Protein AF-0000000085012376 (afdb_homodimer)

Foldseek 3Di:
DPPPLQAWDDDDVQWTWRDDQFIWIWGHLPPQETEIEFQFLACVSNVSVVSNSVVVSHHYQEYEYQAQFNGRCLNVVVVCVVVVVHAYEYAPVRLVCLQVVQVQLCVLVVHRDDPLSCDSRRGGDHDNYDHDHDAAWDADSNDTWGWDWQAWLHNTGTWIDDQQETELEALFEDPVVCLVCLLRFTQALVSSLVSLVVQLPDPSHQWYHYRGDDIDRCSNVRSVSVNVSSVVLLVLLLVLQAVHKDALLSSLVSSCVVSVHDDDGPNVSSRSSSSSVNSLVVCVVVLQWDWDADPNGIIIHGDDD/DPPPLQAWDDDDVQWTWGDDQFIWIWGHLPPQETEIEFQFLACVSNVSVVSNSVVVSHHYQEYEYQAQFNGRCLNVVVVCVVVVPHAYEYAPVRLVCLQVVQVQLCVLVVHRDDPLSCDSRRGGDHDNYDHDHDAAWDADSNDTWGWDWQAWLHNTGTWIDDQQETELEALFEDPVVCLVCLLRFTQALVSSLVSLVVQLPDPSHQWYHYRGDDIDRCSNVRSVSVNVSSVVLLVLLLVLQAVHKDALLSSLVSSCVVSVHDDDGPNVSSRSSSSSVNSLVVCVVVLQWDWDADPNGIIIHGDDD

Nearest PDB structures (foldseek):
  5u8o-assembly1_B  TM=7.761E-01  e=1.508E-14  Burkholderia multivorans ATCC 17616
  5i0p-assembly3_C  TM=7.497E-01  e=5.145E-15  Burkholderia ambifaria MC40-6
  5i0p-assembly4_D  TM=7.622E-01  e=2.708E-13  Burkholderia ambifaria MC40-6
  7xhx-assembly4_D  TM=7.446E-01  e=1.537E-10  Escherichia coli
  4f6h-assembly1_A  TM=7.182E-01  e=2.865E-10  Pseudomonas aeruginosa

Solvent-accessible surface area (backbone atoms only — not comparable to full-atom values): 29412 Å² total; per-residue (Å²): 126,81,77,74,69,63,59,65,42,76,78,48,96,56,32,29,31,40,86,53,82,38,42,26,36,39,34,48,43,81,78,48,30,19,28,35,34,23,36,14,43,27,57,69,46,28,51,44,51,50,52,29,30,52,76,69,60,38,41,82,42,22,36,38,26,41,35,55,53,13,46,28,37,16,6,44,43,56,50,34,73,78,37,73,82,53,48,32,33,17,34,48,69,23,10,41,33,31,52,37,23,65,51,51,28,21,18,44,60,26,12,48,54,40,74,81,40,61,38,58,75,41,36,26,62,50,40,82,37,37,61,45,84,74,67,40,79,46,77,48,47,73,29,77,36,32,37,39,82,28,29,7,39,38,85,43,26,39,21,41,36,53,85,38,35,31,40,36,30,74,47,37,52,21,71,69,52,47,68,74,32,65,70,60,68,24,22,25,43,59,43,28,50,50,25,28,53,55,59,48,68,58,77,71,64,54,35,34,33,28,26,30,52,66,73,38,67,49,54,57,60,46,32,50,53,41,48,50,46,55,49,50,43,42,50,39,48,50,50,32,27,66,75,40,65,33,36,66,64,54,35,38,28,45,29,25,62,77,70,71,55,82,54,79,44,62,55,55,42,36,49,45,42,10,27,50,37,5,36,49,30,41,32,41,74,73,54,67,28,40,75,47,56,56,85,49,34,60,32,32,26,50,55,80,129,129,81,77,75,68,63,57,66,42,76,78,50,97,56,32,29,31,38,87,55,82,39,41,26,36,40,34,49,42,81,78,48,31,18,28,33,35,24,38,15,44,28,56,69,48,28,50,44,52,51,51,30,30,51,75,68,61,38,41,81,41,22,36,37,26,40,35,54,53,13,47,28,38,17,6,43,43,56,52,34,72,76,37,74,80,54,47,33,33,17,35,48,69,22,10,41,34,30,51,38,24,65,53,50,28,20,18,44,57,26,11,49,54,40,74,80,42,62,37,58,75,40,35,28,61,51,39,81,36,38,62,45,85,76,68,39,80,44,76,48,45,76,28,77,36,32,36,38,84,28,27,7,39,40,85,44,27,40,24,39,36,54,82,40,34,29,38,37,30,74,49,37,54,20,71,68,52,45,68,74,32,66,71,60,68,25,22,25,42,59,42,28,49,51,26,27,52,55,58,48,68,58,77,69,63,54,36,34,32,27,26,30,51,67,70,37,68,48,53,56,61,47,33,52,54,40,48,50,46,54,48,49,43,44,48,40,50,50,50,31,27,64,75,39,66,32,36,67,66,57,37,38,29,44,29,24,62,77,68,71,54,84,53,79,44,62,55,54,43,37,49,44,43,10,26,50,37,6,36,48,31,42,32,42,74,73,55,66,28,41,75,48,53,54,85,49,33,60,34,34,26,48,56,81,129

Structure (mmCIF, N/CA/C/O backbone):
data_AF-0000000085012376-model_v1
#
loop_
_entity.id
_entity.type
_entity.pdbx_description
1 polymer 'Beta-lactamase-like protein'
#
loop_
_atom_site.group_PDB
_atom_site.id
_atom_site.type_symbol
_atom_site.label_atom_id
_atom_site.label_alt_id
_atom_site.label_comp_id
_atom_site.label_asym_id
_atom_site.label_entity_id
_atom_site.label_seq_id
_atom_site.pdbx_PDB_ins_code
_atom_site.Cartn_x
_atom_site.Cartn_y
_atom_site.Cartn_z
_atom_site.occupancy
_atom_site.B_iso_or_equiv
_atom_site.auth_seq_id
_atom_site.auth_comp_id
_atom_site.auth_asym_id
_atom_site.auth_atom_id
_atom_site.pdbx_PDB_model_num
ATOM 1 N N . MET A 1 1 ? -0.565 -20.516 -40.781 1 29.62 1 MET A N 1
ATOM 2 C CA . MET A 1 1 ? -0.274 -20.969 -39.406 1 29.62 1 MET A CA 1
ATOM 3 C C . MET A 1 1 ? -1.55 -21.047 -38.594 1 29.62 1 MET A C 1
ATOM 5 O O . MET A 1 1 ? -2.277 -20.047 -38.469 1 29.62 1 MET A O 1
ATOM 9 N N . THR A 1 2 ? -2.316 -22.078 -38.5 1 34.5 2 THR A N 1
ATOM 10 C CA . THR A 1 2 ? -3.611 -22.219 -37.844 1 34.5 2 THR A CA 1
ATOM 11 C C . THR A 1 2 ? -3.594 -21.562 -36.469 1 34.5 2 THR A C 1
ATOM 13 O O . THR A 1 2 ? -2.639 -21.719 -35.719 1 34.5 2 THR A O 1
ATOM 16 N N . SER A 1 3 ? -4.023 -20.359 -36.312 1 39.84 3 SER A N 1
ATOM 17 C CA . SER A 1 3 ? -4.105 -19.609 -35.062 1 39.84 3 SER A CA 1
ATOM 18 C C . SER A 1 3 ? -4.43 -20.531 -33.906 1 39.84 3 SER A C 1
ATOM 20 O O . SER A 1 3 ? -5.52 -21.109 -33.844 1 39.84 3 SER A O 1
ATOM 22 N N . GLN A 1 4 ? -3.662 -21.484 -33.531 1 42.06 4 GLN A N 1
ATOM 23 C CA . GLN A 1 4 ? -3.906 -22.438 -32.438 1 42.06 4 GLN A CA 1
ATOM 24 C C . GLN A 1 4 ? -4.625 -21.781 -31.266 1 42.06 4 GLN A C 1
ATOM 26 O O . GLN A 1 4 ? -4.059 -20.906 -30.594 1 42.06 4 GLN A O 1
ATOM 31 N N . THR A 1 5 ? -5.914 -21.469 -31.391 1 52.38 5 THR A N 1
ATOM 32 C CA . THR A 1 5 ? -6.809 -20.969 -30.344 1 52.38 5 THR A CA 1
ATOM 33 C C . THR A 1 5 ? -6.469 -21.609 -29 1 52.38 5 THR A C 1
ATOM 35 O O . THR A 1 5 ? -6.375 -22.828 -28.891 1 52.38 5 THR A O 1
ATOM 38 N N . SER A 1 6 ? -5.859 -20.922 -28.156 1 62.88 6 SER A N 1
ATOM 39 C CA . SER A 1 6 ? -5.59 -21.438 -26.812 1 62.88 6 SER A CA 1
ATOM 40 C C . SER A 1 6 ? -6.84 -22.062 -26.203 1 62.88 6 SER A C 1
ATOM 42 O O . SER A 1 6 ? -7.902 -21.438 -26.172 1 62.88 6 SER A O 1
ATOM 44 N N . ALA A 1 7 ? -7.023 -23.359 -26.141 1 85.88 7 ALA A N 1
ATOM 45 C CA . ALA A 1 7 ? -8.188 -24.125 -25.703 1 85.88 7 ALA A CA 1
ATOM 46 C C . ALA A 1 7 ? -8.148 -24.359 -24.203 1 85.88 7 ALA A C 1
ATOM 48 O O . ALA A 1 7 ? -7.074 -24.484 -23.609 1 85.88 7 ALA A O 1
ATOM 49 N N . LEU A 1 8 ? -9.375 -24.234 -23.609 1 95.69 8 LEU A N 1
ATOM 50 C CA . LEU A 1 8 ? -9.539 -24.656 -22.219 1 95.69 8 LEU A CA 1
ATOM 51 C C . LEU A 1 8 ? -9.164 -26.125 -22.047 1 95.69 8 LEU A C 1
ATOM 53 O O . LEU A 1 8 ? -9.508 -26.969 -22.875 1 95.69 8 LEU A O 1
ATOM 57 N N . VAL A 1 9 ? -8.359 -26.375 -21.094 1 96.88 9 VAL A N 1
ATOM 58 C CA . VAL A 1 9 ? -7.98 -27.734 -20.734 1 96.88 9 VAL A CA 1
ATOM 59 C C . VAL A 1 9 ? -8.836 -28.219 -19.578 1 96.88 9 VAL A C 1
ATOM 61 O O . VAL A 1 9 ? -8.867 -27.609 -18.516 1 96.88 9 VAL A O 1
ATOM 64 N N . PRO A 1 10 ? -9.531 -29.297 -19.766 1 95.94 10 PRO A N 1
ATOM 65 C CA . PRO A 1 10 ? -10.375 -29.797 -18.672 1 95.94 10 PRO A CA 1
ATOM 66 C C . PRO A 1 10 ? -9.562 -30.391 -17.531 1 95.94 10 PRO A C 1
ATOM 68 O O . PRO A 1 10 ? -8.547 -31.047 -17.766 1 95.94 10 PRO A O 1
ATOM 71 N N . LEU A 1 11 ? -9.93 -30.141 -16.297 1 96.19 11 LEU A N 1
ATOM 72 C CA . LEU A 1 11 ? -9.391 -30.797 -15.102 1 96.19 11 LEU A CA 1
ATOM 73 C C . LEU A 1 11 ? -10.336 -31.859 -14.586 1 96.19 11 LEU A C 1
ATOM 75 O O . LEU A 1 11 ? -9.961 -33.031 -14.484 1 96.19 11 LEU A O 1
ATOM 79 N N . VAL A 1 12 ? -11.555 -31.453 -14.297 1 95.31 12 VAL A N 1
ATOM 80 C CA . VAL A 1 12 ? -12.703 -32.312 -13.992 1 95.31 12 VAL A CA 1
ATOM 81 C C . VAL A 1 12 ? -13.945 -31.75 -14.695 1 95.31 12 VAL A C 1
ATOM 83 O O . VAL A 1 12 ? -13.922 -30.656 -15.242 1 95.31 12 VAL A O 1
ATOM 86 N N . PRO A 1 13 ? -14.945 -32.625 -14.766 1 95.12 13 PRO A N 1
ATOM 87 C CA . PRO A 1 13 ? -16.156 -32.094 -15.422 1 95.12 13 PRO A CA 1
ATOM 88 C C . PRO A 1 13 ? -16.609 -30.766 -14.836 1 95.12 13 PRO A C 1
ATOM 90 O O . PRO A 1 13 ? -16.797 -30.656 -13.625 1 95.12 13 PRO A O 1
ATOM 93 N N . GLY A 1 14 ? -16.656 -29.688 -15.672 1 96.75 14 GLY A N 1
ATOM 94 C CA . GLY A 1 14 ? -17.172 -28.406 -15.25 1 96.75 14 GLY A CA 1
ATOM 95 C C . GLY A 1 14 ? -16.078 -27.453 -14.789 1 96.75 14 GLY A C 1
ATOM 96 O O . GLY A 1 14 ? -16.344 -26.281 -14.508 1 96.75 14 GLY A O 1
ATOM 97 N N . VAL A 1 15 ? -14.844 -28 -14.688 1 98 15 VAL A N 1
A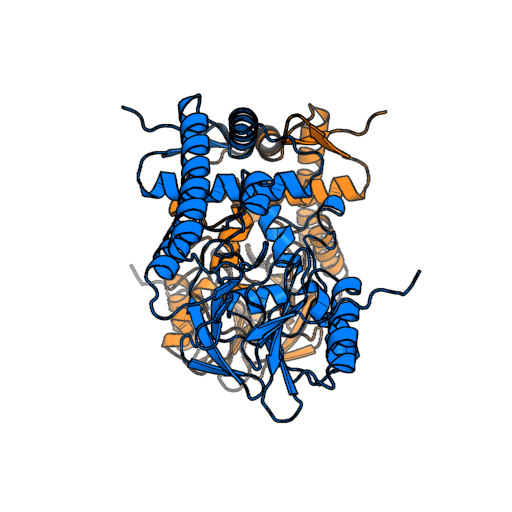TOM 98 C CA . VAL A 1 15 ? -13.719 -27.172 -14.273 1 98 15 VAL A CA 1
ATOM 99 C C . VAL A 1 15 ? -12.594 -27.281 -15.305 1 98 15 VAL A C 1
ATOM 101 O O . VAL A 1 15 ? -12.125 -28.375 -15.609 1 98 15 VAL A O 1
ATOM 104 N N . HIS A 1 16 ? -12.219 -26.125 -15.844 1 97.5 16 HIS A N 1
ATOM 105 C CA . HIS A 1 16 ? -11.188 -26.016 -16.875 1 97.5 16 HIS A CA 1
ATOM 106 C C . HIS A 1 16 ? -10.156 -24.953 -16.5 1 97.5 16 HIS A C 1
ATOM 108 O O . HIS A 1 16 ? -10.367 -24.172 -15.578 1 97.5 16 HIS A O 1
ATOM 114 N N . PHE A 1 17 ? -9.039 -24.984 -17.172 1 97.75 17 PHE A N 1
ATOM 115 C CA . PHE A 1 17 ? -8.125 -23.859 -17.031 1 97.75 17 PHE A CA 1
ATOM 116 C C . PHE A 1 17 ? -7.5 -23.516 -18.375 1 97.75 17 PHE A C 1
ATOM 118 O O . PHE A 1 17 ? -7.5 -24.328 -19.297 1 97.75 17 PHE A O 1
ATOM 125 N N . LEU A 1 18 ? -7.152 -22.266 -18.562 1 97.44 18 LEU A N 1
ATOM 126 C CA . LEU A 1 18 ? -6.379 -21.781 -19.703 1 97.44 18 LEU A CA 1
ATOM 127 C C . LEU A 1 18 ? -4.891 -21.734 -19.359 1 97.44 18 LEU A C 1
ATOM 129 O O . LEU A 1 18 ? -4.453 -20.891 -18.578 1 97.44 18 LEU A O 1
ATOM 133 N N . PRO A 1 19 ? -4.09 -22.641 -19.969 1 94.62 19 PRO A N 1
ATOM 134 C CA . PRO A 1 19 ? -2.654 -22.641 -19.672 1 94.62 19 PRO A CA 1
ATOM 135 C C . PRO A 1 19 ? -1.958 -21.359 -20.141 1 94.62 19 PRO A C 1
ATOM 137 O O . PRO A 1 19 ? -2.135 -20.938 -21.297 1 94.62 19 PRO A O 1
ATOM 140 N N . ALA A 1 20 ? -1.26 -20.734 -19.281 1 93.88 20 ALA A N 1
ATOM 141 C CA . ALA A 1 20 ? -0.462 -19.547 -19.531 1 93.88 20 ALA A CA 1
ATOM 142 C C . ALA A 1 20 ? 0.598 -19.344 -18.453 1 93.88 20 ALA A C 1
ATOM 144 O O . ALA A 1 20 ? 0.886 -20.266 -17.688 1 93.88 20 ALA A O 1
ATOM 145 N N . ALA A 1 21 ? 1.354 -18.234 -18.516 1 90.94 21 ALA A N 1
ATOM 146 C CA . ALA A 1 21 ? 2.307 -17.922 -17.453 1 90.94 21 ALA A CA 1
ATOM 147 C C . ALA A 1 21 ? 1.624 -17.922 -16.078 1 90.94 21 ALA A C 1
ATOM 149 O O . ALA A 1 21 ? 2.189 -18.406 -15.102 1 90.94 21 ALA A O 1
ATOM 150 N N . VAL A 1 22 ? 0.492 -17.375 -16.016 1 93.38 22 VAL A N 1
ATOM 151 C CA . VAL A 1 22 ? -0.464 -17.531 -14.93 1 93.38 22 VAL A CA 1
ATOM 152 C C . VAL A 1 22 ? -1.77 -18.109 -15.461 1 93.38 22 VAL A C 1
ATOM 154 O O . VAL A 1 22 ? -2.299 -17.656 -16.469 1 93.38 22 VAL A O 1
ATOM 157 N N . HIS A 1 23 ? -2.229 -19.094 -14.836 1 95.06 23 HIS A N 1
ATOM 158 C CA . HIS A 1 23 ? -3.439 -19.766 -15.289 1 95.06 23 HIS A CA 1
ATOM 159 C C . HIS A 1 23 ? -4.688 -18.984 -14.898 1 95.06 23 HIS A C 1
ATOM 161 O O . HIS A 1 23 ? -4.699 -18.297 -13.883 1 95.06 23 HIS A O 1
ATOM 167 N N . SER A 1 24 ? -5.648 -19.078 -15.773 1 98.06 24 SER A N 1
ATOM 168 C CA . SER A 1 24 ? -7.02 -18.734 -15.43 1 98.06 24 SER A CA 1
ATOM 169 C C . SER A 1 24 ? -7.895 -19.984 -15.312 1 98.06 24 SER A C 1
ATOM 171 O O . SER A 1 24 ? -7.805 -20.875 -16.141 1 98.06 24 SER A O 1
ATOM 173 N N . VAL A 1 25 ? -8.68 -20.031 -14.289 1 98.62 25 VAL A N 1
ATOM 174 C CA . VAL A 1 25 ? -9.57 -21.172 -14.094 1 98.62 25 VAL A CA 1
ATOM 175 C C . VAL A 1 25 ? -10.992 -20.797 -14.492 1 98.62 25 VAL A C 1
ATOM 177 O O . VAL A 1 25 ? -11.445 -19.672 -14.211 1 98.62 25 VAL A O 1
ATOM 180 N N . VAL A 1 26 ? -11.672 -21.703 -15.188 1 98.62 26 VAL A N 1
ATOM 181 C CA . VAL A 1 26 ? -13.039 -21.531 -15.648 1 98.62 26 VAL A CA 1
ATOM 182 C C . VAL A 1 26 ? -13.938 -22.594 -15.016 1 98.62 26 VAL A C 1
ATOM 184 O O . VAL A 1 26 ? -13.727 -23.797 -15.219 1 98.62 26 VAL A O 1
ATOM 187 N N . VAL A 1 27 ? -14.922 -22.141 -14.258 1 98.75 27 VAL A N 1
ATOM 188 C CA . VAL A 1 27 ? -15.82 -23.062 -13.57 1 98.75 27 VAL A CA 1
ATOM 189 C C . VAL A 1 27 ? -17.25 -22.891 -14.102 1 98.75 27 VAL A C 1
ATOM 191 O O . VAL A 1 27 ? -17.875 -21.859 -13.891 1 98.75 27 VAL A O 1
ATOM 194 N N . GLU A 1 28 ? -17.75 -23.906 -14.75 1 98.31 28 GLU A N 1
ATOM 195 C CA . GLU A 1 28 ? -19.078 -23.859 -15.344 1 98.31 28 GLU A CA 1
ATOM 196 C C . GLU A 1 28 ? -20.156 -23.844 -14.266 1 98.31 28 GLU A C 1
ATOM 198 O O . GLU A 1 28 ? -20.047 -24.531 -13.258 1 98.31 28 GLU A O 1
ATOM 203 N N . ASP A 1 29 ? -21.156 -23.047 -14.5 1 97.75 29 ASP A N 1
ATOM 204 C CA . ASP A 1 29 ? -22.281 -23.016 -13.562 1 97.75 29 ASP A CA 1
ATOM 205 C C . ASP A 1 29 ? -23.344 -24.047 -13.938 1 97.75 29 ASP A C 1
ATOM 207 O O . ASP A 1 29 ? -24.344 -24.219 -13.234 1 97.75 29 ASP A O 1
ATOM 211 N N . GLY A 1 30 ? -23.203 -24.688 -15.031 1 96.56 30 GLY A N 1
ATOM 212 C CA . GLY A 1 30 ? -24.125 -25.703 -15.492 1 96.56 30 GLY A CA 1
ATOM 213 C C . GLY A 1 30 ? -25.266 -25.141 -16.328 1 96.56 30 GLY A C 1
ATOM 214 O O . GLY A 1 30 ? -26.141 -25.891 -16.781 1 96.56 30 GLY A O 1
ATOM 215 N N . ARG A 1 31 ? -25.328 -23.875 -16.609 1 96.81 31 ARG A N 1
ATOM 216 C CA . ARG A 1 31 ? -26.422 -23.234 -17.344 1 96.81 31 ARG A CA 1
ATOM 217 C C . ARG A 1 31 ? -25.891 -22.328 -18.438 1 96.81 31 ARG A C 1
ATOM 219 O O . ARG A 1 31 ? -26.531 -21.359 -18.828 1 96.81 31 ARG A O 1
ATOM 226 N N . GLY A 1 32 ? -24.641 -22.641 -18.766 1 97.69 32 GLY A N 1
ATOM 227 C CA . GLY A 1 32 ? -24.062 -21.85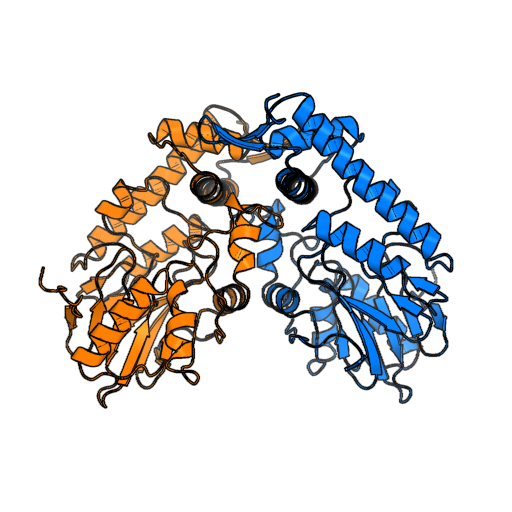9 -19.844 1 97.69 32 GLY A CA 1
ATOM 228 C C . GLY A 1 32 ? -23.203 -20.703 -19.359 1 97.69 32 GLY A C 1
ATOM 229 O O . GLY A 1 32 ? -22.594 -19.984 -20.156 1 97.69 32 GLY A O 1
ATOM 230 N N . GLY A 1 33 ? -23.125 -20.547 -18.094 1 98.12 33 GLY A N 1
ATOM 231 C CA . GLY A 1 33 ? -22.281 -19.531 -17.484 1 98.12 33 GLY A CA 1
ATOM 232 C C . GLY A 1 33 ? -21.016 -20.109 -16.875 1 98.12 33 GLY A C 1
ATOM 233 O O . GLY A 1 33 ? -20.875 -21.328 -16.734 1 98.12 33 GLY A O 1
ATOM 234 N N . ALA A 1 34 ? -20.047 -19.172 -16.531 1 98.44 34 ALA A N 1
ATO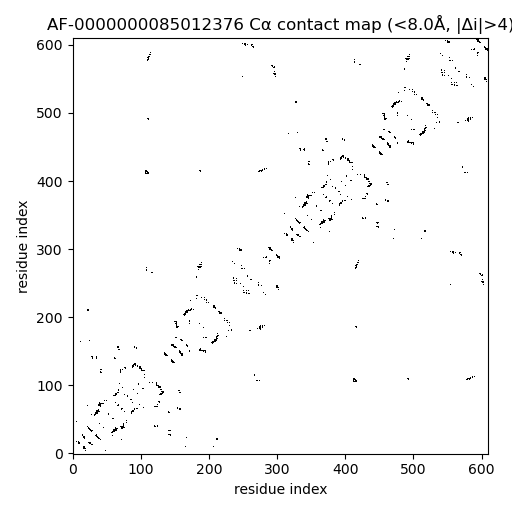M 235 C CA . ALA A 1 34 ? -18.797 -19.625 -15.93 1 98.44 34 ALA A CA 1
ATOM 236 C C . ALA A 1 34 ? -18.203 -18.562 -15.016 1 98.44 34 ALA A C 1
ATOM 238 O O . ALA A 1 34 ? -18.188 -17.375 -15.367 1 98.44 34 ALA A O 1
ATOM 239 N N . LEU A 1 35 ? -17.812 -18.984 -13.805 1 98.75 35 LEU A N 1
ATOM 240 C CA . LEU A 1 35 ? -16.938 -18.188 -12.953 1 98.75 35 LEU A CA 1
ATOM 241 C C . LEU A 1 35 ? -15.5 -18.219 -13.469 1 98.75 35 LEU A C 1
ATOM 243 O O . LEU A 1 35 ? -14.969 -19.281 -13.781 1 98.75 35 LEU A O 1
ATOM 247 N N . LEU A 1 36 ? -14.938 -17.016 -13.633 1 98.81 36 LEU A N 1
ATOM 248 C CA . LEU A 1 36 ? -13.531 -16.906 -14 1 98.81 36 LEU A CA 1
ATOM 249 C C . LEU A 1 36 ? -12.672 -16.625 -12.766 1 98.81 36 LEU A C 1
ATOM 251 O O . LEU A 1 36 ? -12.969 -15.727 -11.992 1 98.81 36 LEU A O 1
ATOM 255 N N . ILE A 1 37 ? -11.641 -17.406 -12.555 1 98.81 37 ILE A N 1
ATOM 256 C CA . ILE A 1 37 ? -10.711 -17.188 -11.453 1 98.81 37 ILE A CA 1
ATOM 257 C C . ILE A 1 37 ? -9.359 -16.734 -12 1 98.81 37 ILE A C 1
ATOM 259 O O . ILE A 1 37 ? -8.68 -17.5 -12.703 1 98.81 37 ILE A O 1
ATOM 263 N N . ASP A 1 38 ? -8.977 -15.508 -11.703 1 98.75 38 ASP A N 1
ATOM 264 C CA . ASP A 1 38 ? -7.785 -14.828 -12.203 1 98.75 38 ASP A CA 1
ATOM 265 C C . ASP A 1 38 ? -7.852 -14.656 -13.719 1 98.75 38 ASP A C 1
ATOM 267 O O . ASP A 1 38 ? -8.273 -15.562 -14.438 1 98.75 38 ASP A O 1
ATOM 271 N N . THR A 1 39 ? -7.469 -13.508 -14.211 1 98.56 39 THR A N 1
ATOM 272 C CA . THR A 1 39 ? -7.766 -13.141 -15.586 1 98.56 39 THR A CA 1
ATOM 273 C C . THR A 1 39 ? -6.48 -12.859 -16.359 1 98.56 39 THR A C 1
ATOM 275 O O . THR A 1 39 ? -6.527 -12.336 -17.484 1 98.56 39 THR A O 1
ATOM 278 N N . GLY A 1 40 ? -5.301 -13.078 -15.695 1 97.62 40 GLY A N 1
ATOM 279 C CA . GLY A 1 40 ? -4.031 -12.969 -16.391 1 97.62 40 GLY A CA 1
ATOM 280 C C . GLY A 1 40 ? -3.439 -11.578 -16.344 1 97.62 40 GLY A C 1
ATOM 281 O O . GLY A 1 40 ? -3.959 -10.695 -15.656 1 97.62 40 GLY A O 1
ATOM 282 N N . LEU A 1 41 ? -2.451 -11.375 -17.156 1 97.56 41 LEU A N 1
ATOM 283 C CA . LEU A 1 41 ? -1.555 -10.227 -17.016 1 97.56 41 LEU A CA 1
ATOM 284 C C . LEU A 1 41 ? -2.109 -9.016 -17.75 1 97.56 41 LEU A C 1
ATOM 286 O O . LEU A 1 41 ? -1.887 -7.875 -17.328 1 97.56 41 LEU A O 1
ATOM 290 N N . ASP A 1 42 ? -2.809 -9.297 -18.875 1 97.38 42 ASP A N 1
ATOM 291 C CA . ASP A 1 42 ? -3.094 -8.156 -19.734 1 97.38 42 ASP A CA 1
ATOM 292 C C . ASP A 1 42 ? -4.234 -8.469 -20.703 1 97.38 42 ASP A C 1
ATOM 294 O O . ASP A 1 42 ? -4.898 -9.5 -20.578 1 97.38 42 ASP A O 1
ATOM 298 N N . ASP A 1 43 ? -4.359 -7.594 -21.688 1 97.62 43 ASP A N 1
ATOM 299 C CA . ASP A 1 43 ? -5.426 -7.723 -22.672 1 97.62 43 ASP A CA 1
ATOM 300 C C . ASP A 1 43 ? -5.238 -8.977 -23.531 1 97.62 43 ASP A C 1
ATOM 302 O O . ASP A 1 43 ? -6.215 -9.633 -23.891 1 97.62 43 ASP A O 1
ATOM 306 N N . SER A 1 44 ? -4.008 -9.258 -23.828 1 96.94 44 SER A N 1
ATOM 307 C CA . SER A 1 44 ? -3.729 -10.422 -24.672 1 96.94 44 SER A CA 1
ATOM 308 C C . SER A 1 44 ? -4.227 -11.703 -24.016 1 96.94 44 SER A C 1
ATOM 310 O O . SER A 1 44 ? -4.891 -12.516 -24.656 1 96.94 44 SER A O 1
ATOM 312 N N . HIS A 1 45 ? -3.918 -11.844 -22.766 1 96.38 45 HIS A N 1
ATOM 313 C CA . HIS A 1 45 ? -4.402 -13.016 -22.047 1 96.38 45 HIS A CA 1
ATOM 314 C C . HIS A 1 45 ? -5.926 -13.031 -21.969 1 96.38 45 HIS A C 1
ATOM 316 O O . HIS A 1 45 ? -6.555 -14.062 -22.188 1 96.38 45 HIS A O 1
ATOM 322 N N . ALA A 1 46 ? -6.492 -11.914 -21.641 1 97.5 46 ALA A N 1
ATOM 323 C CA . ALA A 1 46 ? -7.945 -11.805 -21.5 1 97.5 46 ALA A CA 1
ATOM 324 C C . ALA A 1 46 ? -8.648 -12.133 -22.812 1 97.5 46 ALA A C 1
ATOM 326 O O . ALA A 1 46 ? -9.719 -12.75 -22.812 1 97.5 46 ALA A O 1
ATOM 327 N N . ARG A 1 47 ? -8.07 -11.711 -23.906 1 97.19 47 ARG A N 1
ATOM 328 C CA . ARG A 1 47 ? -8.625 -12 -25.234 1 97.19 47 ARG A CA 1
ATOM 329 C C . ARG A 1 47 ? -8.617 -13.5 -25.516 1 97.19 47 ARG A C 1
ATOM 331 O O . ARG A 1 47 ? -9.586 -14.039 -26.047 1 97.19 47 ARG A O 1
ATOM 338 N N . LYS A 1 48 ? -7.527 -14.133 -25.203 1 97.38 48 LYS A N 1
ATOM 339 C CA . LYS A 1 48 ? -7.441 -15.586 -25.344 1 97.38 48 LYS A CA 1
ATOM 340 C C . LYS A 1 48 ? -8.484 -16.297 -24.484 1 97.38 48 LYS A C 1
ATOM 342 O O . LYS A 1 48 ? -9.117 -17.25 -24.938 1 97.38 48 LYS A O 1
ATOM 347 N N . LEU A 1 49 ? -8.609 -15.82 -23.266 1 97.69 49 LEU A N 1
ATOM 348 C CA . LEU A 1 49 ? -9.594 -16.375 -22.344 1 97.69 49 LEU A CA 1
ATOM 349 C C . LEU A 1 49 ? -11.008 -16.25 -22.906 1 97.69 49 LEU A C 1
ATOM 351 O O . LEU A 1 49 ? -11.773 -17.203 -22.906 1 97.69 49 LEU A O 1
ATOM 355 N N . LEU A 1 50 ? -11.352 -15.094 -23.453 1 97.06 50 LEU A N 1
ATOM 356 C CA . LEU A 1 50 ? -12.672 -14.836 -24 1 97.06 50 LEU A CA 1
ATOM 357 C C . LEU A 1 50 ? -12.93 -15.727 -25.219 1 97.06 50 LEU A C 1
ATOM 359 O O . LEU A 1 50 ? -14.016 -16.281 -25.375 1 97.06 50 LEU A O 1
ATOM 363 N N . ARG A 1 51 ? -11.953 -15.812 -26.062 1 97 51 ARG A N 1
ATOM 364 C CA . ARG A 1 51 ? -12.086 -16.672 -27.234 1 97 51 ARG A CA 1
ATOM 365 C C . ARG A 1 51 ? -12.336 -18.109 -26.828 1 97 51 ARG A C 1
ATOM 367 O O . ARG A 1 51 ? -13.156 -18.812 -27.438 1 97 51 ARG A O 1
ATOM 374 N N . ALA A 1 52 ? -11.586 -18.562 -25.859 1 97.31 52 ALA A N 1
ATOM 375 C CA . ALA A 1 52 ? -11.75 -19.922 -25.359 1 97.31 52 ALA A CA 1
ATOM 376 C C . ALA A 1 52 ? -13.148 -20.141 -24.797 1 97.31 52 ALA A C 1
ATOM 378 O O . ALA A 1 52 ? -13.75 -21.203 -25 1 97.31 52 ALA A O 1
ATOM 379 N N . LEU A 1 53 ? -13.664 -19.172 -24.078 1 97.56 53 LEU A N 1
ATOM 380 C CA . LEU A 1 53 ? -15.016 -19.234 -23.531 1 97.56 53 LEU A CA 1
ATOM 381 C C . LEU A 1 53 ? -16.047 -19.328 -24.656 1 97.56 53 LEU A C 1
ATOM 383 O O . LEU A 1 53 ? -16.969 -20.141 -24.594 1 97.56 53 LEU A O 1
ATOM 387 N N . GLU A 1 54 ? -15.859 -18.5 -25.656 1 96.38 54 GLU A N 1
ATOM 388 C CA . GLU A 1 54 ? -16.781 -18.484 -26.797 1 96.38 54 GLU A CA 1
ATOM 389 C C . GLU A 1 54 ? -16.797 -19.844 -27.484 1 96.38 54 GLU A C 1
ATOM 391 O O . GLU A 1 54 ? -17.859 -20.359 -27.828 1 96.38 54 GLU A O 1
ATOM 396 N N . ALA A 1 55 ? -15.648 -20.359 -27.688 1 96.38 55 ALA A N 1
ATOM 397 C CA . ALA A 1 55 ? -15.547 -21.672 -28.328 1 96.38 55 ALA A CA 1
ATOM 398 C C . ALA A 1 55 ? -16.266 -22.734 -27.5 1 96.38 55 ALA A C 1
ATOM 400 O O . ALA A 1 55 ? -16.828 -23.688 -28.062 1 96.38 55 ALA A O 1
ATOM 401 N N . ALA A 1 56 ? -16.25 -22.594 -26.203 1 96.19 56 ALA A N 1
ATOM 402 C CA . ALA A 1 56 ? -16.891 -23.547 -25.297 1 96.19 56 ALA A CA 1
ATOM 403 C C . ALA A 1 56 ? -18.359 -23.172 -25.062 1 96.19 56 ALA A C 1
ATOM 405 O O . ALA A 1 56 ? -19.047 -23.859 -24.297 1 96.19 56 ALA A O 1
ATOM 406 N N . LYS A 1 57 ? -18.812 -22.094 -25.672 1 97 57 LYS A N 1
ATOM 407 C CA . LYS A 1 57 ? -20.188 -21.594 -25.547 1 97 57 LYS A CA 1
ATOM 408 C C . LYS A 1 57 ? -20.5 -21.234 -24.094 1 97 57 LYS A C 1
ATOM 410 O O . LYS A 1 57 ? -21.547 -21.609 -23.578 1 97 57 LYS A O 1
ATOM 415 N N . LEU A 1 58 ? -19.547 -20.625 -23.453 1 97.81 58 LEU A N 1
ATOM 416 C CA . LEU A 1 58 ? -19.703 -20.156 -22.078 1 97.81 58 LEU A CA 1
ATOM 417 C C . LEU A 1 58 ? -19.719 -18.641 -22.016 1 97.81 58 LEU A C 1
ATOM 419 O O . LEU A 1 58 ? -19 -17.969 -22.781 1 97.81 58 LEU A O 1
ATOM 423 N N . THR A 1 59 ? -20.5 -18.109 -21.109 1 98 59 THR A N 1
ATOM 424 C CA . THR A 1 59 ? -20.547 -16.688 -20.828 1 98 59 THR A CA 1
ATOM 425 C C . THR A 1 59 ? -20.047 -16.391 -19.406 1 98 59 THR A C 1
ATOM 427 O O . THR A 1 59 ? -20.469 -17.047 -18.453 1 98 59 THR A O 1
ATOM 430 N N . PRO A 1 60 ? -19.156 -15.43 -19.25 1 98.56 60 PRO A N 1
ATOM 431 C CA . PRO A 1 60 ? -18.688 -15.117 -17.891 1 98.56 60 PRO A CA 1
ATOM 432 C C . PRO A 1 60 ? -19.828 -14.648 -16.984 1 98.56 60 PRO A C 1
ATOM 434 O O . PRO A 1 60 ? -20.672 -13.852 -17.391 1 98.56 60 PRO A O 1
ATOM 437 N N . THR A 1 61 ? -19.797 -15.133 -15.758 1 98.56 61 THR A N 1
ATOM 438 C CA . THR A 1 61 ? -20.828 -14.758 -14.805 1 98.56 61 THR A CA 1
ATOM 439 C C . THR A 1 61 ? -20.25 -13.922 -13.664 1 98.56 61 THR A C 1
ATOM 441 O O . THR A 1 61 ? -20.953 -13.125 -13.055 1 98.56 61 THR A O 1
ATOM 444 N N . ALA A 1 62 ? -19.016 -14.117 -13.32 1 98.75 62 ALA A N 1
ATOM 445 C CA . ALA A 1 62 ? -18.266 -13.359 -12.32 1 98.75 62 ALA A CA 1
ATOM 446 C C . ALA A 1 62 ? -16.766 -13.609 -12.453 1 98.75 62 ALA A C 1
ATOM 448 O O . ALA A 1 62 ? -16.344 -14.539 -13.141 1 98.75 62 ALA A O 1
ATOM 449 N N . ILE A 1 63 ? -16.016 -12.727 -11.891 1 98.88 63 ILE A N 1
ATOM 450 C CA . ILE A 1 63 ? -14.57 -12.883 -11.773 1 98.88 63 ILE A CA 1
ATOM 451 C C . ILE A 1 63 ? -14.18 -12.984 -10.305 1 98.88 63 ILE A C 1
ATOM 453 O O . ILE A 1 63 ? -14.695 -12.234 -9.469 1 98.88 63 ILE A O 1
ATOM 457 N N . LEU A 1 64 ? -13.406 -13.945 -9.938 1 98.88 64 LEU A N 1
ATOM 458 C CA . LEU A 1 64 ? -12.711 -14.016 -8.656 1 98.88 64 LEU A CA 1
ATOM 459 C C . LEU A 1 64 ? -11.211 -13.852 -8.844 1 98.88 64 LEU A C 1
ATOM 461 O O . LEU A 1 64 ? -10.57 -14.641 -9.547 1 98.88 64 LEU A O 1
ATOM 465 N N . ASN A 1 65 ? -10.688 -12.797 -8.305 1 98.88 65 ASN A N 1
ATOM 466 C CA . ASN A 1 65 ? -9.234 -12.695 -8.219 1 98.88 65 ASN A CA 1
ATOM 467 C C . ASN A 1 65 ? -8.711 -13.219 -6.887 1 98.88 65 ASN A C 1
ATOM 469 O O . ASN A 1 65 ? -9.141 -12.766 -5.824 1 98.88 65 ASN A O 1
ATOM 473 N N . THR A 1 66 ? -7.77 -14.109 -7 1 98.75 66 THR A N 1
ATOM 474 C CA . THR A 1 66 ? -7.203 -14.727 -5.805 1 98.75 66 THR A CA 1
ATOM 475 C C . THR A 1 66 ? -6.398 -13.711 -5 1 98.75 66 THR A C 1
ATOM 477 O O . THR A 1 66 ? -6.312 -13.805 -3.773 1 98.75 66 THR A O 1
ATOM 480 N N . HIS A 1 67 ? -5.699 -12.836 -5.641 1 98.81 67 HIS A N 1
ATOM 481 C CA . HIS A 1 67 ? -4.969 -11.734 -5.023 1 98.81 67 HIS A CA 1
ATOM 482 C C . HIS A 1 67 ? -4.703 -10.625 -6.031 1 98.81 67 HIS A C 1
ATOM 484 O O . HIS A 1 67 ? -5.195 -10.672 -7.16 1 98.81 67 HIS A O 1
ATOM 490 N N . SER A 1 68 ? -3.916 -9.578 -5.645 1 98.88 68 SER A N 1
ATOM 491 C CA . SER A 1 68 ? -3.953 -8.312 -6.371 1 98.88 68 SER A CA 1
ATOM 492 C C . SER A 1 68 ? -2.736 -8.164 -7.277 1 98.88 68 SER A C 1
ATOM 494 O O . SER A 1 68 ? -2.502 -7.09 -7.84 1 98.88 68 SER A O 1
ATOM 496 N N . HIS A 1 69 ? -1.901 -9.195 -7.402 1 98.81 69 HIS A N 1
ATOM 497 C CA . HIS A 1 69 ? -0.777 -9.031 -8.32 1 98.81 69 HIS A CA 1
ATOM 498 C C . HIS A 1 69 ? -1.257 -8.859 -9.758 1 98.81 69 HIS A C 1
ATOM 500 O O . HIS A 1 69 ? -2.215 -9.516 -10.18 1 98.81 69 HIS A O 1
ATOM 506 N N . ALA A 1 70 ? -0.542 -8.07 -10.523 1 98.69 70 ALA A N 1
ATOM 507 C CA . ALA A 1 70 ? -0.98 -7.637 -11.852 1 98.69 70 ALA A CA 1
ATOM 508 C C . ALA A 1 70 ? -1.229 -8.836 -12.758 1 98.69 70 ALA A C 1
ATOM 510 O O . ALA A 1 70 ? -2.184 -8.844 -13.539 1 98.69 70 ALA A O 1
ATOM 511 N N . ASP A 1 71 ? -0.435 -9.828 -12.602 1 98.19 71 ASP A N 1
ATOM 512 C CA . ASP A 1 71 ? -0.556 -10.969 -13.508 1 98.19 71 ASP A CA 1
ATOM 513 C C . ASP A 1 71 ? -1.754 -11.836 -13.141 1 98.19 71 ASP A C 1
ATOM 515 O O . ASP A 1 71 ? -2.047 -12.82 -13.82 1 98.19 71 ASP A O 1
ATOM 519 N N . HIS A 1 72 ? -2.533 -11.477 -12.156 1 98.69 72 HIS A N 1
ATOM 520 C CA . HIS A 1 72 ? -3.717 -12.242 -11.789 1 98.69 72 HIS A CA 1
ATOM 521 C C . HIS A 1 72 ? -4.992 -11.453 -12.047 1 98.69 72 HIS A C 1
ATOM 523 O O . HIS A 1 72 ? -6.086 -12.016 -12.07 1 98.69 72 HIS A O 1
ATOM 529 N N . HIS A 1 73 ? -4.906 -10.164 -12.211 1 98.75 73 HIS A N 1
ATOM 530 C CA . HIS A 1 73 ? -6.137 -9.406 -12.422 1 98.75 73 HIS A CA 1
ATOM 531 C C . HIS A 1 73 ? -5.992 -8.43 -13.586 1 98.75 73 HIS A C 1
ATOM 533 O O . HIS A 1 73 ? -6.91 -7.664 -13.875 1 98.75 73 HIS A O 1
ATOM 539 N N . GLY A 1 74 ? -4.824 -8.453 -14.32 1 98.69 74 GLY A N 1
ATOM 540 C CA . GLY A 1 74 ? -4.535 -7.523 -15.398 1 98.69 74 GLY A CA 1
ATOM 541 C C . GLY A 1 74 ? -5.543 -7.594 -16.531 1 98.69 74 GLY A C 1
ATOM 542 O O . GLY A 1 74 ? -5.695 -6.637 -17.297 1 98.69 74 GLY A O 1
ATOM 543 N N . GLY A 1 75 ? -6.219 -8.695 -16.656 1 98.62 75 GLY A N 1
ATOM 544 C CA . GLY A 1 75 ? -7.184 -8.898 -17.719 1 98.62 75 GLY A CA 1
ATOM 545 C C . GLY A 1 75 ? -8.578 -8.422 -17.375 1 98.62 75 GLY A C 1
ATOM 546 O O . GLY A 1 75 ? -9.469 -8.398 -18.219 1 98.62 75 GLY A O 1
ATOM 547 N N . ASN A 1 76 ? -8.82 -8.016 -16.094 1 98.88 76 ASN A N 1
ATOM 548 C CA . ASN A 1 76 ? -10.156 -7.645 -15.633 1 98.88 76 ASN A CA 1
ATOM 549 C C . ASN A 1 76 ? -10.766 -6.555 -16.516 1 98.88 76 ASN A C 1
ATOM 551 O O . ASN A 1 76 ? -11.898 -6.691 -16.984 1 98.88 76 ASN A O 1
ATOM 555 N N . ALA A 1 77 ? -9.977 -5.496 -16.688 1 98.75 77 ALA A N 1
ATOM 556 C CA . ALA A 1 77 ? -10.5 -4.309 -17.359 1 98.75 77 ALA A CA 1
ATOM 557 C C . ALA A 1 77 ? -10.961 -4.645 -18.781 1 98.75 77 ALA A C 1
ATOM 559 O O . ALA A 1 77 ? -12 -4.152 -19.234 1 98.75 77 ALA A O 1
ATOM 560 N N . PHE A 1 78 ? -10.164 -5.453 -19.469 1 98.69 78 PHE A N 1
ATOM 561 C CA . PHE A 1 78 ? -10.523 -5.867 -20.828 1 98.69 78 PHE A CA 1
ATOM 562 C C . PHE A 1 78 ? -11.844 -6.621 -20.828 1 98.69 78 PHE A C 1
ATOM 564 O O . PHE A 1 78 ? -12.719 -6.352 -21.656 1 98.69 78 PHE A O 1
ATOM 571 N N . LEU A 1 79 ? -12.031 -7.59 -19.938 1 98.69 79 LEU A N 1
ATOM 572 C CA . LEU A 1 79 ? -13.25 -8.383 -19.844 1 98.69 79 LEU A CA 1
ATOM 573 C C . LEU A 1 79 ? -14.445 -7.508 -19.484 1 98.69 79 LEU A C 1
ATOM 575 O O . LEU A 1 79 ? -15.539 -7.707 -20.016 1 98.69 79 LEU A O 1
ATOM 579 N N . LEU A 1 80 ? -14.219 -6.543 -18.641 1 98.69 80 LEU A N 1
ATOM 580 C CA . LEU A 1 80 ? -15.297 -5.668 -18.188 1 98.69 80 LEU A CA 1
ATOM 581 C C . LEU A 1 80 ? -15.758 -4.746 -19.297 1 98.69 80 LEU A C 1
ATOM 583 O O . LEU A 1 80 ? -16.906 -4.297 -19.312 1 98.69 80 LEU A O 1
ATOM 587 N N . LYS A 1 81 ? -14.891 -4.371 -20.234 1 98.19 81 LYS A N 1
ATOM 588 C CA . LYS A 1 81 ? -15.305 -3.607 -21.406 1 98.19 81 LYS A CA 1
ATOM 589 C C . LYS A 1 81 ? -16.359 -4.367 -22.203 1 98.19 81 LYS A C 1
ATOM 591 O O . LYS A 1 81 ? -17.281 -3.764 -22.766 1 98.19 81 LYS A O 1
ATOM 596 N N . ARG A 1 82 ? -16.172 -5.672 -22.234 1 97.25 82 ARG A N 1
ATOM 597 C CA . ARG A 1 82 ? -17.094 -6.527 -22.984 1 97.25 82 ARG A CA 1
ATOM 598 C C . ARG A 1 82 ? -18.312 -6.891 -22.156 1 97.25 82 ARG A C 1
ATOM 600 O O . ARG A 1 82 ? -19.422 -7.043 -22.688 1 97.25 82 ARG A O 1
ATOM 607 N N . PHE A 1 83 ? -18.125 -7.035 -20.906 1 98.19 83 PHE A N 1
ATOM 608 C CA . PHE A 1 83 ? -19.188 -7.391 -19.969 1 98.19 83 PHE A CA 1
ATOM 609 C C . PHE A 1 83 ? -19.219 -6.402 -18.812 1 98.19 83 PHE A C 1
ATOM 611 O O . PHE A 1 83 ? -18.828 -6.73 -17.688 1 98.19 83 PHE A O 1
ATOM 618 N N . PRO A 1 84 ? -19.812 -5.289 -18.922 1 97.5 84 PRO A N 1
ATOM 619 C CA . PRO A 1 84 ? -19.734 -4.211 -17.938 1 97.5 84 PRO A CA 1
ATOM 620 C C . PRO A 1 84 ? -20.422 -4.566 -16.625 1 97.5 84 PRO A C 1
ATOM 622 O O . PRO A 1 84 ? -20.109 -3.975 -15.578 1 97.5 84 PRO A O 1
ATOM 625 N N . GLU A 1 85 ? -21.281 -5.523 -16.641 1 96.88 85 GLU A N 1
ATOM 626 C CA . GLU A 1 85 ? -22.047 -5.855 -15.445 1 96.88 85 GLU A CA 1
ATOM 627 C C . GLU A 1 85 ? -21.391 -6.992 -14.672 1 96.88 85 GLU A C 1
ATOM 629 O O . GLU A 1 85 ? -21.875 -7.395 -13.609 1 96.88 85 GLU A O 1
ATOM 634 N N . LEU A 1 86 ? -20.328 -7.496 -15.195 1 97.81 86 LEU A N 1
ATOM 635 C CA . LEU A 1 86 ? -19.625 -8.602 -14.562 1 97.81 86 LEU A CA 1
ATOM 636 C C . LEU A 1 86 ? -19.094 -8.195 -13.188 1 97.81 86 LEU A C 1
ATOM 638 O O . LEU A 1 86 ? -18.438 -7.16 -13.047 1 97.81 86 LEU A O 1
ATOM 642 N N . GLU A 1 87 ? -19.453 -8.93 -12.164 1 98.38 87 GLU A N 1
ATOM 643 C CA . GLU A 1 87 ? -18.953 -8.656 -10.82 1 98.38 87 GLU A CA 1
ATOM 644 C C . GLU A 1 87 ? -17.547 -9.219 -10.641 1 98.38 87 GLU A C 1
ATOM 646 O O . GLU A 1 87 ? -17.234 -10.312 -11.109 1 98.38 87 GLU A O 1
ATOM 651 N N . VAL A 1 88 ? -16.688 -8.43 -10.031 1 98.88 88 VAL A N 1
ATOM 652 C CA . VAL A 1 88 ? -15.32 -8.836 -9.695 1 98.88 88 VAL A CA 1
ATOM 653 C C . VAL A 1 88 ? -15.18 -8.961 -8.18 1 98.88 88 VAL A C 1
ATOM 655 O O . VAL A 1 88 ? -15.547 -8.055 -7.438 1 98.88 88 VAL A O 1
ATOM 658 N N . TYR A 1 89 ? -14.695 -10.117 -7.703 1 98.75 89 TYR A N 1
ATOM 659 C CA . TYR A 1 89 ? -14.508 -10.375 -6.277 1 98.75 89 TYR A CA 1
ATOM 660 C C . TYR A 1 89 ? -13.039 -10.617 -5.953 1 98.75 89 TYR A C 1
ATOM 662 O O . TYR A 1 89 ? -12.289 -11.117 -6.789 1 98.75 89 TYR A O 1
ATOM 670 N N . ALA A 1 90 ? -12.633 -10.281 -4.77 1 98.88 90 ALA A N 1
ATOM 671 C CA . ALA A 1 90 ? -11.289 -10.547 -4.266 1 98.88 90 ALA A CA 1
ATOM 672 C C . ALA A 1 90 ? -11.25 -10.5 -2.74 1 98.88 90 ALA A C 1
ATOM 674 O O . ALA A 1 90 ? -12.195 -10.008 -2.107 1 98.88 90 ALA A O 1
ATOM 675 N N . PRO A 1 91 ? -10.18 -11.062 -2.137 1 98.75 91 PRO A N 1
ATOM 676 C CA . PRO A 1 91 ? -10.023 -10.805 -0.705 1 98.75 91 PRO A CA 1
ATOM 677 C C . PRO A 1 91 ? -10.062 -9.312 -0.366 1 98.75 91 PRO A C 1
ATOM 679 O O . PRO A 1 91 ? -9.617 -8.484 -1.159 1 98.75 91 PRO A O 1
ATOM 682 N N . PRO A 1 92 ? -10.547 -8.969 0.79 1 98.62 92 PRO A N 1
ATOM 683 C CA . PRO A 1 92 ? -10.844 -7.57 1.106 1 98.62 92 PRO A CA 1
ATOM 684 C C . PRO A 1 92 ? -9.648 -6.648 0.883 1 98.62 92 PRO A C 1
ATOM 686 O O . PRO A 1 92 ? -9.766 -5.645 0.171 1 98.62 92 PRO A O 1
ATOM 689 N N . LEU A 1 93 ? -8.492 -6.93 1.438 1 98.75 93 LEU A N 1
ATOM 690 C CA . LEU A 1 93 ? -7.312 -6.094 1.267 1 98.75 93 LEU A CA 1
ATOM 691 C C . LEU A 1 93 ? -6.883 -6.055 -0.196 1 98.75 93 LEU A C 1
ATOM 693 O O . LEU A 1 93 ? -6.512 -4.996 -0.71 1 98.75 93 LEU A O 1
ATOM 697 N N . GLU A 1 94 ? -6.969 -7.168 -0.836 1 98.88 94 GLU A N 1
ATOM 698 C CA . GLU A 1 94 ? -6.578 -7.273 -2.238 1 98.88 94 GLU A CA 1
ATOM 699 C C . GLU A 1 94 ? -7.559 -6.531 -3.141 1 98.88 94 GLU A C 1
ATOM 701 O O . GLU A 1 94 ? -7.164 -5.969 -4.164 1 98.88 94 GLU A O 1
ATOM 706 N N . ALA A 1 95 ? -8.828 -6.613 -2.793 1 98.88 95 ALA A N 1
ATOM 707 C CA . ALA A 1 95 ? -9.82 -5.824 -3.518 1 98.88 95 ALA A CA 1
ATOM 708 C C . ALA A 1 95 ? -9.461 -4.34 -3.492 1 98.88 95 ALA A C 1
ATOM 710 O O . ALA A 1 95 ? -9.594 -3.645 -4.504 1 98.88 95 ALA A O 1
ATOM 711 N N . ALA A 1 96 ? -8.984 -3.857 -2.367 1 98.81 96 ALA A N 1
ATOM 712 C CA . ALA A 1 96 ? -8.562 -2.467 -2.238 1 98.81 96 ALA A CA 1
ATOM 713 C C . ALA A 1 96 ? -7.438 -2.143 -3.221 1 98.81 96 ALA A C 1
ATOM 715 O O . ALA A 1 96 ? -7.477 -1.113 -3.9 1 98.81 96 ALA A O 1
ATOM 716 N N . ILE A 1 97 ? -6.512 -3.01 -3.352 1 98.94 97 ILE A N 1
ATOM 717 C CA . ILE A 1 97 ? -5.371 -2.793 -4.234 1 98.94 97 ILE A CA 1
ATOM 718 C C . ILE A 1 97 ? -5.82 -2.885 -5.691 1 98.94 97 ILE A C 1
ATOM 720 O O . ILE A 1 97 ? -5.387 -2.096 -6.531 1 98.94 97 ILE A O 1
ATOM 724 N N . ILE A 1 98 ? -6.711 -3.814 -5.977 1 98.94 98 ILE A N 1
ATOM 725 C CA . ILE A 1 98 ? -7.215 -3.994 -7.336 1 98.94 98 ILE A CA 1
ATOM 726 C C . ILE A 1 98 ? -7.969 -2.742 -7.777 1 98.94 98 ILE A C 1
ATOM 728 O O . ILE A 1 98 ? -7.902 -2.346 -8.945 1 98.94 98 ILE A O 1
ATOM 732 N N . ASN A 1 99 ? -8.648 -2.109 -6.879 1 98.81 99 ASN A N 1
ATOM 733 C CA . ASN A 1 99 ? -9.344 -0.859 -7.156 1 98.81 99 ASN A CA 1
ATOM 734 C C . ASN A 1 99 ? -8.367 0.302 -7.328 1 98.81 99 ASN A C 1
ATOM 736 O O . ASN A 1 99 ? -8.664 1.268 -8.031 1 98.81 99 ASN A O 1
ATOM 740 N N . HIS A 1 100 ? -7.211 0.231 -6.645 1 98.75 100 HIS A N 1
ATOM 741 C CA . HIS A 1 100 ? -6.156 1.237 -6.699 1 98.75 100 HIS A CA 1
ATOM 742 C C . HIS A 1 100 ? -4.793 0.597 -6.945 1 98.75 100 HIS A C 1
ATOM 744 O O . HIS A 1 100 ? -3.908 0.663 -6.09 1 98.75 100 HIS A O 1
ATOM 750 N N . PRO A 1 101 ? -4.543 0.193 -8.164 1 98.81 101 PRO A N 1
ATOM 751 C CA . PRO A 1 101 ? -3.404 -0.687 -8.43 1 98.81 101 PRO A CA 1
ATOM 752 C C . PRO A 1 101 ? -2.061 0.012 -8.234 1 98.81 101 PRO A C 1
ATOM 754 O O . PRO A 1 101 ? -1.026 -0.651 -8.125 1 98.81 101 PRO A O 1
ATOM 757 N N . ILE A 1 102 ? -2.029 1.364 -8.172 1 98.81 102 ILE A N 1
ATOM 758 C CA . ILE A 1 102 ? -0.791 2.102 -7.949 1 98.81 102 ILE A CA 1
ATOM 759 C C . ILE A 1 102 ? -0.185 1.702 -6.605 1 98.81 102 ILE A C 1
ATOM 761 O O . ILE A 1 102 ? 1.017 1.87 -6.383 1 98.81 102 ILE A O 1
ATOM 765 N N . LEU A 1 103 ? -1.004 1.14 -5.699 1 98.75 103 LEU A N 1
ATOM 766 C CA . LEU A 1 103 ? -0.557 0.761 -4.363 1 98.75 103 LEU A CA 1
ATOM 767 C C . LEU A 1 103 ? 0.5 -0.335 -4.434 1 98.75 103 LEU A C 1
ATOM 769 O O . LEU A 1 103 ? 1.353 -0.44 -3.551 1 98.75 103 LEU A O 1
ATOM 773 N N . GLU A 1 104 ? 0.505 -1.131 -5.48 1 98.62 104 GLU A N 1
ATOM 774 C CA . GLU A 1 104 ? 1.47 -2.223 -5.578 1 98.62 104 GLU A CA 1
ATOM 775 C C . GLU A 1 104 ? 2.881 -1.692 -5.816 1 98.62 104 GLU A C 1
ATOM 777 O O . GLU A 1 104 ? 3.768 -1.874 -4.98 1 98.62 104 GLU A O 1
ATOM 782 N N . PRO A 1 105 ? 3.094 -0.945 -6.98 1 98.81 105 PRO A N 1
ATOM 783 C CA . PRO A 1 105 ? 4.457 -0.439 -7.152 1 98.81 105 PRO A CA 1
ATOM 784 C C . PRO A 1 105 ? 4.832 0.604 -6.102 1 98.81 105 PRO A C 1
ATOM 786 O O . PRO A 1 105 ? 6.012 0.742 -5.758 1 98.81 105 PRO A O 1
ATOM 789 N N . LEU A 1 106 ? 3.881 1.347 -5.555 1 98.88 106 LEU A N 1
ATOM 790 C CA . LEU A 1 106 ? 4.148 2.287 -4.473 1 98.88 106 LEU A CA 1
ATOM 791 C C . LEU A 1 106 ? 4.668 1.562 -3.238 1 98.88 106 LEU A C 1
ATOM 793 O O . LEU A 1 106 ? 5.621 2.018 -2.6 1 98.88 106 LEU A O 1
ATOM 797 N N . SER A 1 107 ? 4.109 0.397 -2.914 1 98.56 107 SER A N 1
ATOM 798 C CA . SER A 1 107 ? 4.523 -0.377 -1.748 1 98.56 107 SER A CA 1
ATOM 799 C C . SER A 1 107 ? 5.918 -0.965 -1.941 1 98.56 107 SER A C 1
ATOM 801 O O . SER A 1 107 ? 6.699 -1.047 -0.992 1 98.56 107 SER A O 1
ATOM 803 N N . LEU A 1 108 ? 6.246 -1.305 -3.162 1 98.69 108 LEU A N 1
ATOM 804 C CA . LEU A 1 108 ? 7.547 -1.902 -3.455 1 98.69 108 LEU A CA 1
ATOM 805 C C . LEU A 1 108 ? 8.648 -0.853 -3.41 1 98.69 108 LEU A C 1
ATOM 807 O O . LEU A 1 108 ? 9.773 -1.147 -3.002 1 98.69 108 LEU A O 1
ATOM 811 N N . PHE A 1 109 ? 8.266 0.396 -3.781 1 98.75 109 PHE A N 1
ATOM 812 C CA . PHE A 1 109 ? 9.258 1.456 -3.92 1 98.75 109 PHE A CA 1
ATOM 813 C C . PHE A 1 109 ? 9.305 2.324 -2.668 1 98.75 109 PHE A C 1
ATOM 815 O O . PHE A 1 109 ? 10.32 2.965 -2.387 1 98.75 109 PHE A O 1
ATOM 822 N N . GLY A 1 110 ? 8.18 2.373 -1.898 1 98.25 110 GLY A N 1
ATOM 823 C CA . GLY A 1 110 ? 8.078 3.16 -0.68 1 98.25 110 GLY A CA 1
ATOM 824 C C . GLY A 1 110 ? 7.602 4.578 -0.922 1 98.25 110 GLY A C 1
ATOM 825 O O . GLY A 1 110 ? 7.516 5.379 0.013 1 98.25 110 GLY A O 1
ATOM 826 N N . ALA A 1 111 ? 7.352 4.977 -2.152 1 98.69 111 ALA A N 1
ATOM 827 C CA . ALA A 1 111 ? 6.871 6.273 -2.629 1 98.69 111 ALA A CA 1
ATOM 828 C C . ALA A 1 111 ? 6.25 6.148 -4.016 1 98.69 111 ALA A C 1
ATOM 830 O O . ALA A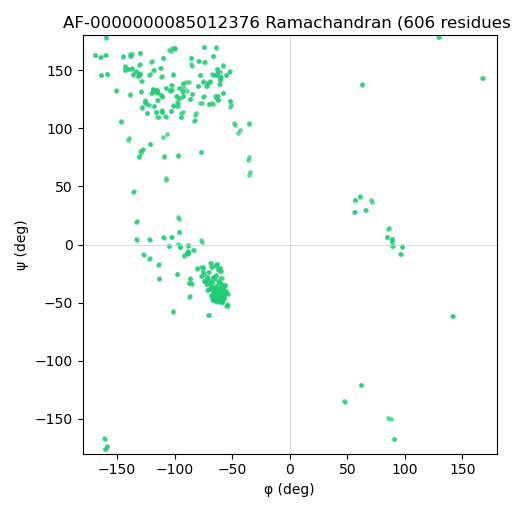 1 111 ? 6.121 5.043 -4.551 1 98.69 111 ALA A O 1
ATOM 831 N N . TRP A 1 112 ? 5.754 7.246 -4.504 1 98.75 112 TRP A N 1
ATOM 832 C CA . TRP A 1 112 ? 5.27 7.223 -5.879 1 98.75 112 TRP A CA 1
ATOM 833 C C . TRP A 1 112 ? 6.328 6.664 -6.82 1 98.75 112 TRP A C 1
ATOM 835 O O . TRP A 1 112 ? 7.449 7.18 -6.879 1 98.75 112 TRP A O 1
ATOM 845 N N . PRO A 1 113 ? 5.988 5.629 -7.547 1 98.81 113 PRO A N 1
ATOM 846 C CA . PRO A 1 113 ? 7.008 4.914 -8.32 1 98.81 113 PRO A CA 1
ATOM 847 C C . PRO A 1 113 ? 7.434 5.672 -9.578 1 98.81 113 PRO A C 1
ATOM 849 O O . PRO A 1 113 ? 6.605 6.312 -10.227 1 98.81 113 PRO A O 1
ATOM 852 N N . PRO A 1 114 ? 8.711 5.621 -9.836 1 98.56 114 PRO A N 1
ATOM 853 C CA . PRO A 1 114 ? 9.141 6.148 -11.133 1 98.56 114 PRO A CA 1
ATOM 854 C C . PRO A 1 114 ? 8.586 5.352 -12.312 1 98.56 114 PRO A C 1
ATOM 856 O O . PRO A 1 114 ? 8 4.281 -12.117 1 98.56 114 PRO A O 1
ATOM 859 N N . ARG A 1 115 ? 8.758 5.883 -13.453 1 97.38 115 ARG A N 1
ATOM 860 C CA . ARG A 1 115 ? 8.195 5.297 -14.672 1 97.38 115 ARG A CA 1
ATOM 861 C C . ARG A 1 115 ? 8.664 3.857 -14.852 1 97.38 115 ARG A C 1
ATOM 863 O O . ARG A 1 115 ? 7.898 3.002 -15.297 1 97.38 115 ARG A O 1
ATOM 870 N N . ASP A 1 116 ? 9.891 3.549 -14.469 1 97.25 116 ASP A N 1
ATOM 871 C CA . ASP A 1 116 ? 10.484 2.227 -14.641 1 97.25 116 ASP A CA 1
ATOM 872 C C . ASP A 1 116 ? 9.742 1.181 -13.812 1 97.25 116 ASP A C 1
ATOM 874 O O . ASP A 1 116 ? 9.844 -0.019 -14.078 1 97.25 116 ASP A O 1
ATOM 878 N N . LEU A 1 117 ? 8.992 1.612 -12.875 1 98.62 117 LEU A N 1
ATOM 879 C CA . LEU A 1 117 ? 8.266 0.695 -12 1 98.62 117 LEU A CA 1
ATOM 880 C C . LEU A 1 117 ? 6.77 0.758 -12.266 1 98.62 117 LEU A C 1
ATOM 882 O O . LEU A 1 117 ? 5.973 0.234 -11.484 1 98.62 117 LEU A O 1
ATOM 886 N N . GLN A 1 118 ? 6.402 1.486 -13.273 1 98.31 118 GLN A N 1
ATOM 887 C CA . GLN A 1 118 ? 5.004 1.566 -13.68 1 98.31 118 GLN A CA 1
ATOM 888 C C . GLN A 1 118 ? 4.762 0.808 -14.977 1 98.31 118 GLN A C 1
ATOM 890 O O . GLN A 1 118 ? 4.211 1.359 -15.93 1 98.31 118 GLN A O 1
ATOM 895 N N . THR A 1 119 ? 5.137 -0.461 -14.945 1 97.88 119 THR A N 1
ATOM 896 C CA . THR A 1 119 ? 4.961 -1.356 -16.078 1 97.88 119 THR A CA 1
ATOM 897 C C . THR A 1 119 ? 3.732 -2.242 -15.891 1 97.88 119 THR A C 1
ATOM 899 O O . THR A 1 119 ? 3.193 -2.332 -14.781 1 97.88 119 THR A O 1
ATOM 902 N N . LYS A 1 120 ? 3.311 -2.936 -16.891 1 96.56 120 LYS A N 1
ATOM 903 C CA . LYS A 1 120 ? 2.139 -3.801 -16.812 1 96.56 120 LYS A CA 1
ATOM 904 C C . LYS A 1 120 ? 2.359 -4.934 -15.812 1 96.56 120 LYS A C 1
ATOM 906 O O . LYS A 1 120 ? 1.405 -5.582 -15.383 1 96.56 120 LYS A O 1
ATOM 911 N N . PHE A 1 121 ? 3.625 -5.199 -15.422 1 97.31 121 PHE A N 1
ATOM 912 C CA . PHE A 1 121 ? 3.947 -6.293 -14.508 1 97.31 121 PHE A CA 1
ATOM 913 C C . PHE A 1 121 ? 3.693 -5.891 -13.062 1 97.31 121 PHE A C 1
ATOM 915 O O . PHE A 1 121 ? 3.535 -6.746 -12.195 1 97.31 121 PHE A O 1
ATOM 922 N N . LEU A 1 122 ? 3.656 -4.531 -12.828 1 98.5 122 LEU A N 1
ATOM 923 C CA . LEU A 1 122 ? 3.512 -4.059 -11.453 1 98.5 122 LEU A CA 1
ATOM 924 C C . LEU A 1 122 ? 2.27 -3.184 -11.312 1 98.5 122 LEU A C 1
ATOM 926 O O . LEU A 1 122 ? 1.828 -2.904 -10.195 1 98.5 122 LEU A O 1
ATOM 930 N N . LEU A 1 123 ? 1.724 -2.811 -12.414 1 98.69 123 LEU A N 1
ATOM 931 C CA . LEU A 1 123 ? 0.617 -1.86 -12.406 1 98.69 123 LEU A CA 1
ATOM 932 C C . LEU A 1 123 ? -0.45 -2.258 -13.422 1 98.69 123 LEU A C 1
ATOM 934 O O . LEU A 1 123 ? -0.402 -1.835 -14.578 1 98.69 123 LEU A O 1
ATOM 938 N N . ALA A 1 124 ? -1.39 -3.01 -12.984 1 98.56 124 ALA A N 1
ATOM 939 C CA . ALA A 1 124 ? -2.527 -3.395 -13.82 1 98.56 124 ALA A CA 1
ATOM 940 C C . ALA A 1 124 ? -3.561 -2.273 -13.883 1 98.56 124 ALA A C 1
ATOM 942 O O . ALA A 1 124 ? -3.562 -1.371 -13.047 1 98.56 124 ALA A O 1
ATOM 943 N N . PRO A 1 125 ? -4.418 -2.295 -14.969 1 98.56 125 PRO A N 1
ATOM 944 C CA . PRO A 1 125 ? -5.547 -1.364 -14.93 1 98.56 125 PRO A CA 1
ATOM 945 C C . PRO A 1 125 ? -6.473 -1.609 -13.742 1 98.56 125 PRO A C 1
ATOM 947 O O . PRO A 1 125 ? -6.672 -2.758 -13.336 1 98.56 125 PRO A O 1
ATOM 950 N N . PRO A 1 126 ? -6.996 -0.565 -13.195 1 98.62 126 PRO A N 1
ATOM 951 C CA . PRO A 1 126 ? -7.945 -0.759 -12.102 1 98.62 126 PRO A CA 1
ATOM 952 C C . PRO A 1 126 ? -9.211 -1.5 -12.531 1 98.62 126 PRO A C 1
ATOM 954 O O . PRO A 1 126 ? -9.586 -1.448 -13.703 1 98.62 126 PRO A O 1
ATOM 957 N N . SER A 1 127 ? -9.828 -2.199 -11.688 1 98.56 127 SER A N 1
ATOM 958 C CA . SER A 1 127 ? -11.133 -2.828 -11.859 1 98.56 127 SER A CA 1
ATOM 959 C C . SER A 1 127 ? -11.938 -2.791 -10.57 1 98.56 127 SER A C 1
ATOM 961 O O . SER A 1 127 ? -11.375 -2.717 -9.477 1 98.56 127 SER A O 1
ATOM 963 N N . PRO A 1 128 ? -13.266 -2.744 -10.617 1 98.5 128 PRO A N 1
ATOM 964 C CA . PRO A 1 128 ? -14.133 -2.586 -9.445 1 98.5 128 PRO A CA 1
ATOM 965 C C . PRO A 1 128 ? -14.281 -3.879 -8.648 1 98.5 128 PRO A C 1
ATOM 967 O O . PRO A 1 128 ? -15.344 -4.504 -8.68 1 98.5 128 PRO A O 1
ATOM 970 N N . ALA A 1 129 ? -13.336 -4.219 -7.848 1 98.75 129 ALA A N 1
ATOM 971 C CA . ALA A 1 129 ? -13.336 -5.457 -7.07 1 98.75 129 ALA A CA 1
ATOM 972 C C . ALA A 1 129 ? -14.117 -5.281 -5.77 1 98.75 129 ALA A C 1
ATOM 974 O O . ALA A 1 129 ? -13.898 -4.316 -5.031 1 98.75 129 ALA A O 1
ATOM 975 N N . ARG A 1 130 ? -14.984 -6.148 -5.539 1 98.25 130 ARG A N 1
ATOM 976 C CA . ARG A 1 130 ? -15.75 -6.215 -4.297 1 98.25 130 ARG A CA 1
ATOM 977 C C . ARG A 1 130 ? -15.078 -7.129 -3.283 1 98.25 130 ARG A C 1
ATOM 979 O O . ARG A 1 130 ? -14.609 -8.219 -3.635 1 98.25 130 ARG A O 1
ATOM 986 N N . PRO A 1 131 ? -15.07 -6.703 -2.027 1 98.25 131 PRO A N 1
ATOM 987 C CA . PRO A 1 131 ? -14.438 -7.531 -0.997 1 98.25 131 PRO A CA 1
ATOM 988 C C . PRO A 1 131 ? -15.258 -8.781 -0.664 1 98.25 131 PRO A C 1
ATOM 990 O O . PRO A 1 131 ? -16.484 -8.711 -0.571 1 98.25 131 PRO A O 1
ATOM 993 N N . LEU A 1 132 ? -14.562 -9.828 -0.551 1 96.94 132 LEU A N 1
ATOM 994 C CA . LEU A 1 132 ? -15.133 -11.094 -0.103 1 96.94 132 LEU A CA 1
ATOM 995 C C . LEU A 1 132 ? -14.633 -11.453 1.289 1 96.94 132 LEU A C 1
ATOM 997 O O . LEU A 1 132 ? -13.555 -12.047 1.432 1 96.94 132 LEU A O 1
ATOM 1001 N N . PRO A 1 133 ? -15.336 -11.086 2.295 1 85.88 133 PRO A N 1
ATOM 1002 C CA . PRO A 1 133 ? -14.836 -11.328 3.65 1 85.88 133 PRO A CA 1
ATOM 1003 C C . PRO A 1 133 ? -15 -12.781 4.09 1 85.88 133 PRO A C 1
ATOM 1005 O O . PRO A 1 133 ? -14.281 -13.25 4.977 1 85.88 133 PRO A O 1
ATOM 1008 N N . GLU A 1 134 ? -15.82 -13.469 3.482 1 88.69 134 GLU A N 1
ATOM 1009 C CA . GLU A 1 134 ? -16.156 -14.812 3.955 1 88.69 134 GLU A CA 1
ATOM 1010 C C . GLU A 1 134 ? -15.234 -15.859 3.348 1 88.69 134 GLU A C 1
ATOM 1012 O O . GLU A 1 134 ? -14.953 -15.828 2.148 1 88.69 134 GLU A O 1
ATOM 1017 N N . LEU A 1 135 ? -14.711 -16.719 4.207 1 96.19 135 LEU A N 1
ATOM 1018 C CA . LEU A 1 135 ? -13.984 -17.906 3.818 1 96.19 135 LEU A CA 1
ATOM 1019 C C . LEU A 1 135 ? -14.883 -19.141 3.9 1 96.19 135 LEU A C 1
ATOM 1021 O O . LEU A 1 135 ? -16.016 -19.062 4.387 1 96.19 135 LEU A O 1
ATOM 1025 N N . GLY A 1 136 ? -14.398 -20.203 3.377 1 96.94 136 GLY A N 1
ATOM 1026 C CA . GLY A 1 136 ? -15.227 -21.391 3.314 1 96.94 136 GLY A CA 1
ATOM 1027 C C . GLY A 1 136 ? -16.125 -21.438 2.09 1 96.94 136 GLY A C 1
ATOM 1028 O O . GLY A 1 136 ? -15.727 -20.969 1.014 1 96.94 136 GLY A O 1
ATOM 1029 N N . ARG A 1 137 ? -17.297 -22.062 2.211 1 97.06 137 ARG A N 1
ATOM 1030 C CA . ARG A 1 137 ? -18.188 -22.266 1.071 1 97.06 137 ARG A CA 1
ATOM 1031 C C . ARG A 1 137 ? -18.938 -20.984 0.735 1 97.06 137 ARG A C 1
ATOM 1033 O O . ARG A 1 137 ? -19.656 -20.438 1.583 1 97.06 137 ARG A O 1
ATOM 1040 N N . VAL A 1 138 ? -18.766 -20.516 -0.51 1 97.06 138 VAL A N 1
ATOM 1041 C CA . VAL A 1 138 ? -19.438 -19.297 -0.968 1 97.06 138 VAL A CA 1
ATOM 1042 C C . VAL A 1 138 ? -19.984 -19.5 -2.379 1 97.06 138 VAL A C 1
ATOM 1044 O O . VAL A 1 138 ? -19.453 -20.328 -3.137 1 97.06 138 VAL A O 1
ATOM 1047 N N . SER A 1 139 ? -21.031 -18.812 -2.715 1 96.75 139 SER A N 1
ATOM 1048 C CA . SER A 1 139 ? -21.594 -18.812 -4.059 1 96.75 139 SER A CA 1
ATOM 1049 C C . SER A 1 139 ? -21.203 -17.562 -4.828 1 96.75 139 SER A C 1
ATOM 1051 O O . SER A 1 139 ? -21.484 -16.438 -4.383 1 96.75 139 SER A O 1
ATOM 1053 N N . LEU A 1 140 ? -20.516 -17.719 -5.918 1 97.19 140 LEU A N 1
ATOM 1054 C CA . LEU A 1 140 ? -20.094 -16.625 -6.781 1 97.19 140 LEU A CA 1
ATOM 1055 C C . LEU A 1 140 ? -20.547 -16.859 -8.219 1 97.19 140 LEU A C 1
ATOM 1057 O O . LEU A 1 140 ? -20.172 -17.859 -8.836 1 97.19 140 LEU A O 1
ATOM 1061 N N . GLY A 1 141 ? -21.234 -16 -8.781 1 95.19 141 GLY A N 1
ATOM 1062 C CA . GLY A 1 141 ? -21.672 -16.141 -10.172 1 95.19 141 GLY A CA 1
ATOM 1063 C C . GLY A 1 141 ? -22.438 -17.422 -10.438 1 95.19 141 GLY A C 1
ATOM 1064 O O . GLY A 1 141 ? -22.297 -18.016 -11.5 1 95.19 141 GLY A O 1
ATOM 1065 N N . GLY A 1 142 ? -23.047 -17.875 -9.477 1 95.5 142 GLY A N 1
ATOM 1066 C CA . GLY A 1 142 ? -23.844 -19.078 -9.648 1 95.5 142 GLY A CA 1
ATOM 1067 C C . GLY A 1 142 ? -23.062 -20.359 -9.406 1 95.5 142 GLY A C 1
ATOM 1068 O O . GLY A 1 142 ? -23.562 -21.453 -9.625 1 95.5 142 GLY A O 1
ATOM 1069 N N . VAL A 1 143 ? -21.844 -20.234 -9 1 96.38 143 VAL A N 1
ATOM 1070 C CA . VAL A 1 143 ? -20.953 -21.359 -8.758 1 96.38 143 VAL A CA 1
ATOM 1071 C C . VAL A 1 143 ? -20.594 -21.438 -7.27 1 96.38 143 VAL A C 1
ATOM 1073 O O . VAL A 1 143 ? -20.312 -20.406 -6.645 1 96.38 143 VAL A O 1
ATOM 1076 N N . GLU A 1 144 ? -20.688 -22.625 -6.711 1 96 144 GLU A N 1
ATOM 1077 C CA . GLU A 1 144 ? -20.234 -22.828 -5.336 1 96 144 GLU A CA 1
ATOM 1078 C C . GLU A 1 144 ? -18.75 -23.156 -5.285 1 96 144 GLU A C 1
ATOM 1080 O O . GLU A 1 144 ? -18.281 -24.062 -5.973 1 96 144 GLU A O 1
ATOM 1085 N N . VAL A 1 145 ? -18.062 -22.375 -4.512 1 96.88 145 VAL A N 1
ATOM 1086 C CA . VAL A 1 145 ? -16.625 -22.625 -4.348 1 96.88 145 VAL A CA 1
ATOM 1087 C C . VAL A 1 145 ? -16.281 -22.625 -2.861 1 96.88 145 VAL A C 1
ATOM 1089 O O . VAL A 1 145 ? -17.016 -22.094 -2.037 1 96.88 145 VAL 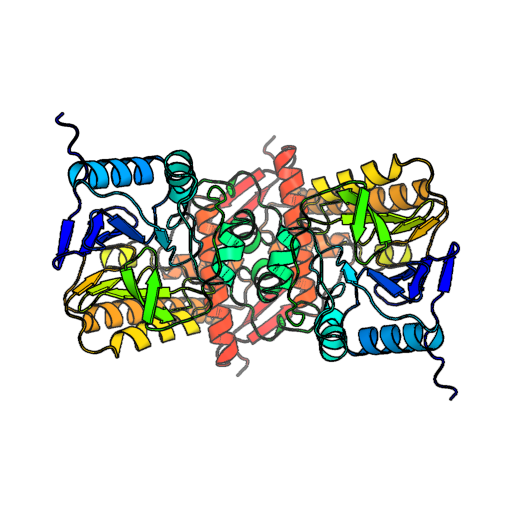A O 1
ATOM 1092 N N . GLU A 1 146 ? -15.211 -23.312 -2.49 1 97.81 146 GLU A N 1
ATOM 1093 C CA . GLU A 1 146 ? -14.625 -23.25 -1.151 1 97.81 146 GLU A CA 1
ATOM 1094 C C . GLU A 1 146 ? -13.359 -22.391 -1.136 1 97.81 146 GLU A C 1
ATOM 1096 O O . GLU A 1 146 ? -12.391 -22.703 -1.83 1 97.81 146 GLU A O 1
ATOM 1101 N N . LEU A 1 147 ? -13.422 -21.312 -0.442 1 98.5 147 LEU A N 1
ATOM 1102 C CA . LEU A 1 147 ? -12.289 -20.406 -0.352 1 98.5 147 LEU A CA 1
ATOM 1103 C C . LEU A 1 147 ? -11.43 -20.719 0.869 1 98.5 147 LEU A C 1
ATOM 1105 O O . LEU A 1 147 ? -11.953 -20.891 1.972 1 98.5 147 LEU A O 1
ATOM 1109 N N . LEU A 1 148 ? -10.133 -20.797 0.69 1 98.56 148 LEU A N 1
ATOM 1110 C CA . LEU A 1 148 ? -9.164 -21.078 1.746 1 98.56 148 LEU A CA 1
ATOM 1111 C C . LEU A 1 148 ? -8.188 -19.922 1.902 1 98.56 148 LEU A C 1
ATOM 1113 O O . LEU A 1 148 ? -7.707 -19.359 0.909 1 98.56 148 LEU A O 1
ATOM 1117 N N . ASP A 1 149 ? -7.965 -19.531 3.154 1 98.38 149 ASP A N 1
ATOM 1118 C CA . ASP A 1 149 ? -6.957 -18.5 3.416 1 98.38 149 ASP A CA 1
ATOM 1119 C C . ASP A 1 149 ? -5.551 -19.031 3.168 1 98.38 149 ASP A C 1
ATOM 1121 O O . ASP A 1 149 ? -5.125 -20 3.809 1 98.38 149 ASP A O 1
ATOM 1125 N N . VAL A 1 150 ? -4.852 -18.422 2.285 1 98.75 150 VAL A N 1
ATOM 1126 C CA . VAL A 1 150 ? -3.479 -18.828 2.008 1 98.75 150 VAL A CA 1
ATOM 1127 C C . VAL A 1 150 ? -2.582 -17.594 1.905 1 98.75 150 VAL A C 1
ATOM 1129 O O . VAL A 1 150 ? -1.747 -17.5 1.003 1 98.75 150 VAL A O 1
ATOM 1132 N N . ALA A 1 151 ? -2.713 -16.656 2.834 1 98.56 151 ALA A N 1
ATOM 1133 C CA . ALA A 1 151 ? -1.92 -15.422 2.867 1 98.56 151 ALA A CA 1
ATOM 1134 C C . ALA A 1 151 ? -0.428 -15.734 2.936 1 98.56 151 ALA A C 1
ATOM 1136 O O . ALA A 1 151 ? -0.031 -16.781 3.445 1 98.56 151 ALA A O 1
ATOM 1137 N N . GLY A 1 152 ? 0.39 -14.867 2.473 1 98.75 152 GLY A N 1
ATOM 1138 C CA . GLY A 1 152 ? 1.839 -14.977 2.518 1 98.75 152 GLY A CA 1
ATOM 1139 C C . GLY A 1 152 ? 2.516 -14.461 1.263 1 98.75 152 GLY A C 1
ATOM 1140 O O . GLY A 1 152 ? 3.283 -13.492 1.318 1 98.75 152 GLY A O 1
ATOM 1141 N N . HIS A 1 153 ? 2.166 -15.133 0.122 1 98.75 153 HIS A N 1
ATOM 1142 C CA . HIS A 1 153 ? 2.631 -14.617 -1.16 1 98.75 153 HIS A CA 1
ATOM 1143 C C . HIS A 1 153 ? 2.146 -13.188 -1.387 1 98.75 153 HIS A C 1
ATOM 1145 O O . HIS A 1 153 ? 2.928 -12.312 -1.776 1 98.75 153 HIS A O 1
ATOM 1151 N N . ALA A 1 154 ? 0.924 -12.961 -1.205 1 98.69 154 ALA A N 1
ATOM 1152 C CA . ALA A 1 154 ? 0.303 -11.648 -1.057 1 98.69 154 ALA A CA 1
ATOM 1153 C C . ALA A 1 154 ? -0.183 -11.43 0.374 1 98.69 154 ALA A C 1
ATOM 1155 O O . ALA A 1 154 ? -0.313 -12.383 1.145 1 98.69 154 ALA A O 1
ATOM 1156 N N . ALA A 1 155 ? -0.405 -10.211 0.768 1 98.12 155 ALA A N 1
ATOM 1157 C CA . ALA A 1 155 ? -0.797 -9.906 2.141 1 98.12 155 ALA A CA 1
ATOM 1158 C C . ALA A 1 155 ? -2.064 -10.656 2.531 1 98.12 155 ALA A C 1
ATOM 1160 O O . ALA A 1 155 ? -2.215 -11.086 3.68 1 98.12 155 ALA A O 1
ATOM 1161 N N . GLN A 1 156 ? -2.936 -10.734 1.633 1 98.44 156 GLN A N 1
ATOM 1162 C CA . GLN A 1 156 ? -4.098 -11.617 1.659 1 98.44 156 GLN A CA 1
ATOM 1163 C C . GLN A 1 156 ? -4.23 -12.391 0.352 1 98.44 156 GLN A C 1
ATOM 1165 O O . GLN A 1 156 ? -3.842 -11.898 -0.709 1 98.44 156 GLN A O 1
ATOM 1170 N N . MET A 1 157 ? -4.699 -13.57 0.463 1 98.69 157 MET A N 1
ATOM 1171 C CA . MET A 1 157 ? -4.859 -14.398 -0.733 1 98.69 157 MET A CA 1
ATOM 1172 C C . MET A 1 157 ? -5.77 -15.586 -0.459 1 98.69 157 MET A C 1
ATOM 1174 O O . MET A 1 157 ? -5.77 -16.141 0.644 1 98.69 157 MET A O 1
ATOM 1178 N N . TYR A 1 158 ? -6.504 -15.953 -1.427 1 98.75 158 TYR A N 1
ATOM 1179 C CA . TYR A 1 158 ? -7.371 -17.125 -1.296 1 98.75 158 TYR A CA 1
ATOM 1180 C C . TYR A 1 158 ? -6.992 -18.203 -2.303 1 98.75 158 TYR A C 1
ATOM 1182 O O . TYR A 1 158 ? -6.699 -17.891 -3.463 1 98.75 158 TYR A O 1
ATOM 1190 N N . ALA A 1 159 ? -6.879 -19.406 -1.884 1 98.75 159 ALA A N 1
ATOM 1191 C CA . ALA A 1 159 ? -6.977 -20.578 -2.754 1 98.75 159 ALA A CA 1
ATOM 1192 C C . ALA A 1 159 ? -8.43 -21 -2.93 1 98.75 159 ALA A C 1
ATOM 1194 O O . ALA A 1 159 ? -9.297 -20.625 -2.145 1 98.75 159 ALA A O 1
ATOM 1195 N N . VAL A 1 160 ? -8.672 -21.766 -3.979 1 98.56 160 VAL A N 1
ATOM 1196 C CA . VAL A 1 160 ? -10.047 -22.141 -4.297 1 98.56 160 VAL A CA 1
ATOM 1197 C C . VAL A 1 160 ? -10.148 -23.656 -4.465 1 98.56 160 VAL A C 1
ATOM 1199 O O . VAL A 1 160 ? -9.5 -24.234 -5.34 1 98.56 160 VAL A O 1
ATOM 1202 N N . GLN A 1 161 ? -10.906 -24.25 -3.645 1 97.81 161 GLN A N 1
ATOM 1203 C CA . GLN A 1 161 ? -11.18 -25.672 -3.793 1 97.81 161 GLN A CA 1
ATOM 1204 C C . GLN A 1 161 ? -12.484 -25.906 -4.551 1 97.81 161 GLN A C 1
ATOM 1206 O O . GLN A 1 161 ? -13.516 -25.328 -4.207 1 97.81 161 GLN A O 1
ATOM 1211 N N . LEU A 1 162 ? -12.43 -26.672 -5.578 1 97 162 LEU A N 1
ATOM 1212 C CA . LEU A 1 162 ? -13.523 -27.047 -6.469 1 97 162 LEU A CA 1
ATOM 1213 C C . LEU A 1 162 ? -13.703 -28.562 -6.508 1 97 162 LEU A C 1
ATOM 1215 O O . LEU A 1 162 ? -13.203 -29.219 -7.422 1 97 162 LEU A O 1
ATOM 1219 N N . GLY A 1 163 ? -14.5 -29.062 -5.527 1 95.19 163 GLY A N 1
ATOM 1220 C CA . GLY A 1 163 ? -14.531 -30.516 -5.41 1 95.19 163 GLY A CA 1
ATOM 1221 C C . GLY A 1 163 ? -13.18 -31.109 -5.066 1 95.19 163 GLY A C 1
ATOM 1222 O O . GLY A 1 163 ? -12.578 -30.766 -4.051 1 95.19 163 GLY A O 1
ATOM 1223 N N . ASP A 1 164 ? -12.695 -31.984 -5.945 1 97.12 164 ASP A N 1
ATOM 1224 C CA . ASP A 1 164 ? -11.414 -32.625 -5.68 1 97.12 164 ASP A CA 1
ATOM 1225 C C . ASP A 1 164 ? -10.273 -31.906 -6.395 1 97.12 164 ASP A C 1
ATOM 1227 O O . ASP A 1 164 ? -9.148 -32.406 -6.453 1 97.12 164 ASP A O 1
ATOM 1231 N N . VAL A 1 165 ? -10.57 -30.719 -6.945 1 98.12 165 VAL A N 1
ATOM 1232 C CA . VAL A 1 165 ? -9.562 -29.859 -7.555 1 98.12 165 VAL A CA 1
ATOM 1233 C C . VAL A 1 165 ? -9.234 -28.703 -6.621 1 98.12 165 VAL A C 1
ATOM 1235 O O . VAL A 1 165 ? -10.141 -28.078 -6.062 1 98.12 165 VAL A O 1
ATOM 1238 N N . LEU A 1 166 ? -7.93 -28.453 -6.438 1 98.69 166 LEU A N 1
ATOM 1239 C CA . LEU A 1 166 ? -7.457 -27.297 -5.68 1 98.69 166 LEU A CA 1
ATOM 1240 C C . LEU A 1 166 ? -6.695 -26.328 -6.578 1 98.69 166 LEU A C 1
ATOM 1242 O O . LEU A 1 166 ? -5.648 -26.688 -7.133 1 98.69 166 LEU A O 1
ATOM 1246 N N . TYR A 1 167 ? -7.27 -25.203 -6.836 1 98.69 167 TYR A N 1
ATOM 1247 C CA . TYR A 1 167 ? -6.457 -24.125 -7.387 1 98.69 167 TYR A CA 1
ATOM 1248 C C . TYR A 1 167 ? -5.715 -23.391 -6.285 1 98.69 167 TYR A C 1
ATOM 1250 O O . TYR A 1 167 ? -6.312 -22.578 -5.559 1 98.69 167 TYR A O 1
ATOM 1258 N N . ALA A 1 168 ? -4.445 -23.562 -6.148 1 98.62 168 ALA A N 1
ATOM 1259 C CA . ALA A 1 168 ? -3.637 -23.062 -5.039 1 98.62 168 ALA A CA 1
ATOM 1260 C C . ALA A 1 168 ? -3.219 -21.609 -5.273 1 98.62 168 ALA A C 1
ATOM 1262 O O . ALA A 1 168 ? -2.672 -20.969 -4.375 1 98.62 168 ALA A O 1
ATOM 1263 N N . ALA A 1 169 ? -3.545 -21.062 -6.434 1 96.69 169 ALA A N 1
ATOM 1264 C CA . ALA A 1 169 ? -3 -19.766 -6.824 1 96.69 169 ALA A CA 1
ATOM 1265 C C . ALA A 1 169 ? -1.493 -19.719 -6.586 1 96.69 169 ALA A C 1
ATOM 1267 O O . ALA A 1 169 ? -0.763 -20.625 -6.98 1 96.69 169 ALA A O 1
ATOM 1268 N N . ASP A 1 170 ? -1.013 -18.594 -5.992 1 98.38 170 ASP A N 1
ATOM 1269 C CA . ASP A 1 170 ? 0.431 -18.453 -5.832 1 98.38 170 ASP A CA 1
ATOM 1270 C C . ASP A 1 170 ? 0.876 -18.875 -4.438 1 98.38 170 ASP A C 1
ATOM 1272 O O . ASP A 1 170 ? 1.938 -18.469 -3.965 1 98.38 170 ASP A O 1
ATOM 1276 N N . ALA A 1 171 ? 0.042 -19.734 -3.789 1 98.56 171 ALA A N 1
ATOM 1277 C CA . ALA A 1 171 ? 0.484 -20.359 -2.547 1 98.56 171 ALA A CA 1
ATOM 1278 C C . ALA A 1 171 ? 1.465 -21.5 -2.826 1 98.56 171 ALA A C 1
ATOM 1280 O O . ALA A 1 171 ? 2.264 -21.859 -1.96 1 98.56 171 ALA A O 1
ATOM 1281 N N . LEU A 1 172 ? 1.312 -22.062 -3.986 1 98.56 172 LEU A N 1
ATOM 1282 C CA . LEU A 1 172 ? 2.219 -23.109 -4.469 1 98.56 172 LEU A CA 1
ATOM 1283 C C . LEU A 1 172 ? 2.672 -22.812 -5.895 1 98.56 172 LEU A C 1
ATOM 1285 O O . LEU A 1 172 ? 1.883 -22.328 -6.715 1 98.56 172 LEU A O 1
ATOM 1289 N N . PHE A 1 173 ? 3.895 -23.172 -6.16 1 98.12 173 PHE A N 1
ATOM 1290 C CA . PHE A 1 173 ? 4.484 -23.016 -7.48 1 98.12 173 PHE A CA 1
ATOM 1291 C C . PHE A 1 173 ? 4.965 -24.344 -8.031 1 98.12 173 PHE A C 1
ATOM 1293 O O . PHE A 1 173 ? 5.379 -25.234 -7.27 1 98.12 173 PHE A O 1
ATOM 1300 N N . GLY A 1 174 ? 4.871 -24.516 -9.344 1 97.06 174 GLY A N 1
ATOM 1301 C CA . GLY A 1 174 ? 5.453 -25.688 -9.969 1 97.06 174 GLY A CA 1
ATOM 1302 C C . GLY A 1 174 ? 6.969 -25.719 -9.898 1 97.06 174 GLY A C 1
ATOM 1303 O O . GLY A 1 174 ? 7.602 -24.688 -9.648 1 97.06 174 GLY A O 1
ATOM 1304 N N . PRO A 1 175 ? 7.531 -26.844 -10.102 1 95.31 175 PRO A N 1
ATOM 1305 C CA . PRO A 1 175 ? 8.984 -27 -9.969 1 95.31 175 PRO A CA 1
ATOM 1306 C C . PRO A 1 175 ? 9.758 -26.094 -10.914 1 95.31 175 PRO A C 1
ATOM 1308 O O . PRO A 1 175 ? 10.805 -25.562 -10.547 1 95.31 175 PRO A O 1
ATOM 1311 N N . ASP A 1 176 ? 9.289 -25.922 -12.117 1 94.75 176 ASP A N 1
ATOM 1312 C CA . ASP A 1 176 ? 9.977 -25.078 -13.086 1 94.75 176 ASP A CA 1
ATOM 1313 C C . ASP A 1 176 ? 9.984 -23.625 -12.625 1 94.75 176 ASP A C 1
ATOM 1315 O O . ASP A 1 176 ? 10.992 -22.922 -12.773 1 94.75 176 ASP A O 1
ATOM 1319 N N . ALA A 1 177 ? 8.828 -23.219 -12.141 1 94.88 177 ALA A N 1
ATOM 1320 C CA . ALA A 1 177 ? 8.727 -21.844 -11.633 1 94.88 177 ALA A CA 1
ATOM 1321 C C . ALA A 1 177 ? 9.656 -21.625 -10.445 1 94.88 177 ALA A C 1
ATOM 1323 O O . ALA A 1 177 ? 10.312 -20.594 -10.336 1 94.88 177 ALA A O 1
ATOM 1324 N N . LEU A 1 178 ? 9.711 -22.578 -9.539 1 96.38 178 LEU A N 1
ATOM 1325 C CA . LEU A 1 178 ? 10.586 -22.5 -8.367 1 96.38 178 LEU A CA 1
ATOM 1326 C C . LEU A 1 178 ? 12.055 -22.422 -8.797 1 96.38 178 LEU A C 1
ATOM 1328 O O . LEU A 1 178 ? 12.828 -21.656 -8.219 1 96.38 178 LEU A O 1
ATOM 1332 N N . ALA A 1 179 ? 12.398 -23.188 -9.812 1 94.5 179 ALA A N 1
ATOM 1333 C CA . ALA A 1 179 ? 13.773 -23.203 -10.297 1 94.5 179 ALA A CA 1
ATOM 1334 C C . ALA A 1 179 ? 14.148 -21.875 -10.945 1 94.5 179 ALA A C 1
ATOM 1336 O O . ALA A 1 179 ? 15.273 -21.406 -10.789 1 94.5 179 ALA A O 1
ATOM 1337 N N . LYS A 1 180 ? 13.219 -21.328 -11.617 1 93.19 180 LYS A N 1
ATOM 1338 C CA . LYS A 1 180 ? 13.453 -20.078 -12.344 1 93.19 180 LYS A CA 1
ATOM 1339 C C . LYS A 1 180 ? 13.516 -18.891 -11.391 1 93.19 180 LYS A C 1
ATOM 1341 O O . LYS A 1 180 ? 14.156 -17.875 -11.695 1 93.19 180 LYS A O 1
ATOM 1346 N N . HIS A 1 181 ? 12.891 -19 -10.266 1 93.94 181 HIS A N 1
ATOM 1347 C CA . HIS A 1 181 ? 12.789 -17.906 -9.312 1 93.94 181 HIS A CA 1
ATOM 1348 C C . HIS A 1 181 ? 13.211 -18.344 -7.914 1 93.94 181 HIS A C 1
ATOM 1350 O O . HIS A 1 181 ? 12.367 -18.469 -7.02 1 93.94 181 HIS A O 1
ATOM 1356 N N . PRO A 1 182 ? 14.516 -18.406 -7.727 1 95.38 182 PRO A N 1
ATOM 1357 C CA . PRO A 1 182 ? 14.992 -18.844 -6.414 1 95.38 182 PRO A CA 1
ATOM 1358 C C . PRO A 1 182 ? 14.508 -17.953 -5.277 1 95.38 182 PRO A C 1
ATOM 1360 O O . PRO A 1 182 ? 14.367 -18.406 -4.141 1 95.38 182 PRO A O 1
ATOM 1363 N N . LEU A 1 183 ? 14.289 -16.719 -5.605 1 98 183 LEU A N 1
ATOM 1364 C CA . LEU A 1 183 ? 13.633 -15.805 -4.684 1 98 183 LEU A CA 1
ATOM 1365 C C . LEU A 1 183 ? 12.148 -15.688 -4.992 1 98 183 LEU A C 1
ATOM 1367 O O . LEU A 1 183 ? 11.695 -14.688 -5.551 1 98 183 LEU A O 1
ATOM 1371 N N . THR A 1 184 ? 11.422 -16.688 -4.605 1 97.56 184 THR A N 1
ATOM 1372 C CA . THR A 1 184 ? 9.984 -16.688 -4.824 1 97.56 184 THR A CA 1
ATOM 1373 C C . THR A 1 184 ? 9.328 -15.539 -4.059 1 97.56 184 THR A C 1
ATOM 1375 O O . THR A 1 184 ? 9.523 -15.398 -2.852 1 97.56 184 THR A O 1
ATOM 1378 N N . PHE A 1 185 ? 8.609 -14.844 -4.77 1 98.38 185 PHE A N 1
ATOM 1379 C CA . PHE A 1 185 ? 8.055 -13.648 -4.156 1 98.38 185 PHE A CA 1
ATOM 1380 C C . PHE A 1 185 ? 7.18 -14 -2.963 1 98.38 185 PHE A C 1
ATOM 1382 O O . PHE A 1 185 ? 6.422 -14.977 -3.012 1 98.38 185 PHE A O 1
ATOM 1389 N N . CYS A 1 186 ? 7.211 -13.172 -1.942 1 98.5 186 CYS A N 1
ATOM 1390 C CA . CYS A 1 186 ? 6.277 -13.227 -0.823 1 98.5 186 CYS A CA 1
ATOM 1391 C C . CYS A 1 186 ? 6.211 -11.891 -0.097 1 98.5 186 CYS A C 1
ATOM 1393 O O . CYS A 1 186 ? 7.215 -11.18 -0 1 98.5 186 CYS A O 1
ATOM 1395 N N . ALA A 1 187 ? 5.07 -11.594 0.401 1 98.75 187 ALA A N 1
ATOM 1396 C CA . ALA A 1 187 ? 4.875 -10.422 1.254 1 98.75 187 ALA A CA 1
ATOM 1397 C C . ALA A 1 187 ? 5.176 -10.75 2.713 1 98.75 187 ALA A C 1
ATOM 1399 O O . ALA A 1 187 ? 5.559 -9.875 3.49 1 98.75 187 ALA A O 1
ATOM 1400 N N . ASP A 1 188 ? 4.98 -11.945 3.1 1 98.81 188 ASP A N 1
ATOM 1401 C CA . ASP A 1 188 ? 5.156 -12.453 4.457 1 98.81 188 ASP A CA 1
ATOM 1402 C C . ASP A 1 188 ? 5.641 -13.898 4.438 1 98.81 188 ASP A C 1
ATOM 1404 O O . ASP A 1 188 ? 4.844 -14.82 4.25 1 98.81 188 ASP A O 1
ATOM 1408 N N . SER A 1 189 ? 6.891 -14.086 4.738 1 98.75 189 SER A N 1
ATOM 1409 C CA . SER A 1 189 ? 7.543 -15.383 4.578 1 98.75 189 SER A CA 1
ATOM 1410 C C . SER A 1 189 ? 6.961 -16.406 5.539 1 98.75 189 SER A C 1
ATOM 1412 O O . SER A 1 189 ? 6.715 -17.562 5.152 1 98.75 189 SER A O 1
ATOM 1414 N N . ARG A 1 190 ? 6.73 -16 6.746 1 98.69 190 ARG A N 1
ATOM 1415 C CA . ARG A 1 190 ? 6.156 -16.922 7.73 1 98.69 190 ARG A CA 1
ATOM 1416 C C . ARG A 1 190 ? 4.773 -17.391 7.297 1 98.69 190 ARG A C 1
ATOM 1418 O O . ARG A 1 190 ? 4.484 -18.594 7.328 1 98.69 190 ARG A O 1
ATOM 1425 N N . SER A 1 191 ? 3.943 -16.469 6.895 1 98.81 191 SER A N 1
ATOM 1426 C CA . SER A 1 191 ? 2.588 -16.781 6.469 1 98.81 191 SER A CA 1
ATOM 1427 C C . SER A 1 191 ? 2.596 -17.641 5.199 1 98.81 191 SER A C 1
ATOM 1429 O O . SER A 1 191 ? 1.741 -18.5 5.023 1 98.81 191 SER A O 1
ATOM 1431 N N . GLN A 1 192 ? 3.535 -17.375 4.293 1 98.81 192 GLN A N 1
ATOM 1432 C CA . GLN A 1 192 ? 3.637 -18.156 3.066 1 98.81 192 GLN A CA 1
ATOM 1433 C C . GLN A 1 192 ? 3.902 -19.625 3.377 1 98.81 192 GLN A C 1
ATOM 1435 O O . GLN A 1 192 ? 3.268 -20.516 2.803 1 98.81 192 GLN A O 1
ATOM 1440 N N . LYS A 1 193 ? 4.828 -19.859 4.262 1 98.88 193 LYS A N 1
ATOM 1441 C CA . LYS A 1 193 ? 5.152 -21.219 4.656 1 98.88 193 LYS A CA 1
ATOM 1442 C C . LYS A 1 193 ? 3.975 -21.875 5.371 1 98.88 193 LYS A C 1
ATOM 1444 O O . LYS A 1 193 ? 3.668 -23.047 5.125 1 98.88 193 LYS A O 1
ATOM 1449 N N . ALA A 1 194 ? 3.322 -21.109 6.25 1 98.88 194 ALA A N 1
ATOM 1450 C CA . ALA A 1 194 ? 2.146 -21.625 6.941 1 98.88 194 ALA A CA 1
ATOM 1451 C C . ALA A 1 194 ? 1.039 -21.984 5.949 1 98.88 194 ALA A C 1
ATOM 1453 O O . ALA A 1 194 ? 0.356 -23 6.105 1 98.88 194 ALA A O 1
ATOM 1454 N N . ALA A 1 195 ? 0.82 -21.156 4.969 1 98.81 195 ALA A N 1
ATOM 1455 C CA . ALA A 1 195 ? -0.18 -21.391 3.93 1 98.81 195 ALA A CA 1
ATOM 1456 C C . ALA A 1 195 ? 0.108 -22.688 3.178 1 98.81 195 ALA A C 1
ATOM 1458 O O . ALA A 1 195 ? -0.785 -23.531 2.998 1 98.81 195 ALA A O 1
ATOM 1459 N N . ALA A 1 196 ? 1.359 -22.859 2.74 1 98.75 196 ALA A N 1
ATOM 1460 C CA . ALA A 1 196 ? 1.743 -24.078 2.043 1 98.75 196 ALA A CA 1
ATOM 1461 C C . ALA A 1 196 ? 1.495 -25.312 2.914 1 98.75 196 ALA A C 1
ATOM 1463 O O . ALA A 1 196 ? 0.91 -26.297 2.457 1 98.75 196 ALA A O 1
ATOM 1464 N N . ALA A 1 197 ? 1.911 -25.219 4.148 1 98.69 197 ALA A N 1
ATOM 1465 C CA . ALA A 1 197 ? 1.734 -26.328 5.074 1 98.69 197 ALA A CA 1
ATOM 1466 C C . ALA A 1 197 ? 0.257 -26.672 5.254 1 98.69 197 ALA A C 1
ATOM 1468 O O . ALA A 1 197 ? -0.118 -27.844 5.289 1 98.69 197 ALA A O 1
ATOM 1469 N N . SER A 1 198 ? -0.538 -25.656 5.398 1 98.62 198 SER A N 1
ATOM 1470 C CA . SER A 1 198 ? -1.969 -25.859 5.594 1 98.62 198 SER A CA 1
ATOM 1471 C C . SER A 1 198 ? -2.592 -26.562 4.387 1 98.62 198 SER A C 1
ATOM 1473 O O . SER A 1 198 ? -3.49 -27.391 4.535 1 98.62 198 SER A O 1
ATOM 1475 N N . LEU A 1 199 ? -2.176 -26.188 3.186 1 98.56 199 LEU A N 1
ATOM 1476 C CA . LEU A 1 199 ? -2.682 -26.844 1.982 1 98.56 199 LEU A CA 1
ATOM 1477 C C . LEU A 1 199 ? -2.289 -28.312 1.954 1 98.56 199 LEU A C 1
ATOM 1479 O O . LEU A 1 199 ? -3.057 -29.156 1.486 1 98.56 199 LEU A O 1
ATOM 1483 N N . GLY A 1 200 ? -1.085 -28.609 2.424 1 97.75 200 GLY A N 1
ATOM 1484 C CA . GLY A 1 200 ? -0.614 -29.984 2.479 1 97.75 200 GLY A CA 1
ATOM 1485 C C . GLY A 1 200 ? -1.45 -30.859 3.389 1 97.75 200 GLY A C 1
ATOM 1486 O O . GLY A 1 200 ? -1.44 -32.094 3.256 1 97.75 200 GLY A O 1
ATOM 1487 N N . ALA A 1 201 ? -2.154 -30.266 4.301 1 97.19 201 ALA A N 1
ATOM 1488 C CA . ALA A 1 201 ? -2.947 -31 5.289 1 97.19 201 ALA A CA 1
ATOM 1489 C C . ALA A 1 201 ? -4.352 -31.281 4.762 1 97.19 201 ALA A C 1
ATOM 1491 O O . ALA A 1 201 ? -5.121 -32 5.391 1 97.19 201 ALA A O 1
ATOM 1492 N N . LEU A 1 202 ? -4.664 -30.75 3.611 1 96.81 202 LEU A N 1
ATOM 1493 C CA . LEU A 1 202 ? -5.992 -30.953 3.045 1 96.81 202 LEU A CA 1
ATOM 1494 C C . LEU A 1 202 ? -6.203 -32.406 2.654 1 96.81 202 LEU A C 1
ATOM 1496 O O . LEU A 1 202 ? -5.266 -33.094 2.225 1 96.81 202 LEU A O 1
ATOM 1500 N N . THR A 1 203 ? -7.426 -32.844 2.783 1 94.5 203 THR A N 1
ATOM 1501 C CA . THR A 1 203 ? -7.828 -34.156 2.324 1 94.5 203 THR A CA 1
ATOM 1502 C C . THR A 1 203 ? -8.805 -34.062 1.153 1 94.5 203 THR A C 1
ATOM 1504 O O . THR A 1 203 ? -9.461 -33.031 0.979 1 94.5 203 THR A O 1
ATOM 1507 N N . GLY A 1 204 ? -8.828 -35 0.321 1 94.38 204 GLY A N 1
ATOM 1508 C CA . GLY A 1 204 ? -9.812 -35.062 -0.741 1 94.38 204 GLY A CA 1
ATOM 1509 C C . GLY A 1 204 ? -9.414 -34.281 -1.983 1 94.38 204 GLY A C 1
ATOM 1510 O O . GLY A 1 204 ? -10.234 -34.062 -2.875 1 94.38 204 GLY A O 1
ATOM 1511 N N . VAL A 1 205 ? -8.109 -33.875 -2.07 1 97.31 205 VAL A N 1
ATOM 1512 C CA . VAL A 1 205 ? -7.602 -33.156 -3.248 1 97.31 205 VAL A CA 1
ATOM 1513 C C . VAL A 1 205 ? -6.988 -34.156 -4.219 1 97.31 205 VAL A C 1
ATOM 1515 O O . VAL A 1 205 ? -5.992 -34.812 -3.902 1 97.31 205 VAL A O 1
ATOM 1518 N N . ARG A 1 206 ? -7.586 -34.312 -5.336 1 97.25 206 ARG A N 1
ATOM 1519 C CA . ARG A 1 206 ? -7.074 -35.219 -6.355 1 97.25 206 ARG A CA 1
ATOM 1520 C C . ARG A 1 206 ? -6.059 -34.531 -7.25 1 97.25 206 ARG A C 1
ATOM 1522 O O . ARG A 1 206 ? -5.027 -35.094 -7.602 1 97.25 206 ARG A O 1
ATOM 1529 N N . VAL A 1 207 ? -6.414 -33.281 -7.652 1 97.81 207 VAL A N 1
ATOM 1530 C CA . VAL A 1 207 ? -5.551 -32.5 -8.531 1 97.81 207 VAL A CA 1
ATOM 1531 C C . VAL A 1 207 ? -5.34 -31.125 -7.945 1 97.81 207 VAL A C 1
ATOM 1533 O O . VAL A 1 207 ? -6.289 -30.484 -7.473 1 97.81 207 VAL A O 1
ATOM 1536 N N . VAL A 1 208 ? -4.07 -30.703 -7.898 1 98.38 208 VAL A N 1
ATOM 1537 C CA . VAL A 1 208 ? -3.729 -29.344 -7.5 1 98.38 208 VAL A CA 1
ATOM 1538 C C . VAL A 1 208 ? -3.182 -28.578 -8.703 1 98.38 208 VAL A C 1
ATOM 1540 O O . VAL A 1 208 ? -2.371 -29.109 -9.469 1 98.38 208 VAL A O 1
ATOM 1543 N N . LEU A 1 209 ? -3.727 -27.453 -8.938 1 98.25 209 LEU A N 1
ATOM 1544 C CA . LEU A 1 209 ? -3.256 -26.5 -9.945 1 98.25 209 LEU A CA 1
ATOM 1545 C C . LEU A 1 209 ? -2.604 -25.297 -9.289 1 98.25 209 LEU A C 1
ATOM 1547 O O . LEU A 1 209 ? -3.279 -24.484 -8.641 1 98.25 209 LEU A O 1
ATOM 1551 N N . PRO A 1 210 ? -1.255 -25.125 -9.391 1 96.88 210 PRO A N 1
ATOM 1552 C CA . PRO A 1 210 ? -0.618 -23.875 -8.945 1 96.88 210 PRO A CA 1
ATOM 1553 C C . PRO A 1 210 ? -0.869 -22.703 -9.891 1 96.88 210 PRO A C 1
ATOM 1555 O O . PRO A 1 210 ? -1.28 -22.922 -11.031 1 96.88 210 PRO A O 1
ATOM 1558 N N . GLY A 1 211 ? -0.756 -21.453 -9.398 1 91.06 211 GLY A N 1
ATOM 1559 C CA . GLY A 1 211 ? -0.878 -20.281 -10.266 1 91.06 211 GLY A CA 1
ATOM 1560 C C . GLY A 1 211 ? 0.111 -20.297 -11.414 1 91.06 211 GLY A C 1
ATOM 1561 O O . GLY A 1 211 ? -0.213 -19.875 -12.523 1 91.06 211 GLY A O 1
ATOM 1562 N N . HIS A 1 212 ? 1.252 -20.781 -11.125 1 92.94 212 HIS A N 1
ATOM 1563 C CA . HIS A 1 212 ? 2.328 -20.953 -12.094 1 92.94 212 HIS A CA 1
ATOM 1564 C C . HIS A 1 212 ? 2.811 -22.406 -12.133 1 92.94 212 HIS A C 1
ATOM 1566 O O . HIS A 1 212 ? 3.396 -22.891 -11.164 1 92.94 212 HIS A O 1
ATOM 1572 N N . GLY A 1 213 ? 2.568 -23.031 -13.227 1 93.5 213 GLY A N 1
ATOM 1573 C CA . GLY A 1 213 ? 3.035 -24.406 -13.336 1 93.5 213 GLY A CA 1
ATOM 1574 C C . GLY A 1 213 ? 1.953 -25.375 -13.789 1 93.5 213 GLY A C 1
ATOM 1575 O O . GLY A 1 213 ? 0.776 -25.016 -13.836 1 93.5 213 GLY A O 1
ATOM 1576 N N . GLU A 1 214 ? 2.303 -26.625 -13.945 1 94.5 214 GLU A N 1
ATOM 1577 C CA . GLU A 1 214 ? 1.392 -27.656 -14.43 1 94.5 214 GLU A CA 1
ATOM 1578 C C . GLU A 1 214 ? 0.562 -28.25 -13.297 1 94.5 214 GLU A C 1
ATOM 1580 O O . GLU A 1 214 ? 0.99 -28.25 -12.141 1 94.5 214 GLU A O 1
ATOM 1585 N N . PRO A 1 215 ? -0.626 -28.766 -13.633 1 96.81 215 PRO A N 1
ATOM 1586 C CA . PRO A 1 215 ? -1.381 -29.5 -12.617 1 96.81 215 PRO A CA 1
ATOM 1587 C C . PRO A 1 215 ? -0.627 -30.719 -12.086 1 96.81 215 PRO A C 1
ATOM 1589 O O . PRO A 1 215 ? 0.156 -31.328 -12.812 1 96.81 215 PRO A O 1
ATOM 1592 N N . SER A 1 216 ? -0.871 -31.031 -10.828 1 97.06 216 SER A N 1
ATOM 1593 C CA . SER A 1 216 ? -0.219 -32.188 -10.188 1 97.06 216 SER A CA 1
ATOM 1594 C C . SER A 1 216 ? -1.213 -33 -9.367 1 97.06 216 SER A C 1
ATOM 1596 O O . SER A 1 216 ? -2.131 -32.438 -8.758 1 97.06 216 SER A O 1
ATOM 1598 N N . GLU A 1 217 ? -1.005 -34.312 -9.32 1 97.56 217 GLU A N 1
ATOM 1599 C CA . GLU A 1 217 ? -1.788 -35.188 -8.453 1 97.56 217 GLU A CA 1
ATOM 1600 C C . GLU A 1 217 ? -1.06 -35.438 -7.137 1 97.56 217 GLU A C 1
ATOM 1602 O O . GLU A 1 217 ? -1.574 -36.156 -6.266 1 97.56 217 GLU A O 1
ATOM 1607 N N . ASP A 1 218 ? 0.111 -34.875 -7.02 1 97.44 218 ASP A N 1
ATOM 1608 C CA . ASP A 1 218 ? 0.938 -35.062 -5.832 1 97.44 218 ASP A CA 1
ATOM 1609 C C . ASP A 1 218 ? 1.005 -33.781 -4.996 1 97.44 218 ASP A C 1
ATOM 1611 O O . ASP A 1 218 ? 2.051 -33.156 -4.934 1 97.44 218 ASP A O 1
ATOM 1615 N N . LEU A 1 219 ? -0.088 -33.531 -4.301 1 98.12 219 LEU A N 1
ATOM 1616 C CA . LEU A 1 219 ? -0.154 -32.344 -3.473 1 98.12 219 LEU A CA 1
ATOM 1617 C C . LEU A 1 219 ? 0.957 -32.344 -2.428 1 98.12 219 LEU A C 1
ATOM 1619 O O . LEU A 1 219 ? 1.637 -31.312 -2.238 1 98.12 219 LEU A O 1
ATOM 1623 N N . ALA A 1 220 ? 1.122 -33.406 -1.803 1 97.75 220 ALA A N 1
ATOM 1624 C CA . ALA A 1 220 ? 2.117 -33.531 -0.739 1 97.75 220 ALA A CA 1
ATOM 1625 C C . ALA A 1 220 ? 3.516 -33.219 -1.265 1 97.75 220 ALA A C 1
ATOM 1627 O O . ALA A 1 220 ? 4.281 -32.469 -0.627 1 97.75 220 ALA A O 1
ATOM 1628 N N . GLY A 1 221 ? 3.865 -33.844 -2.396 1 98 221 GLY A N 1
ATOM 1629 C CA . GLY A 1 221 ? 5.16 -33.594 -3.004 1 98 221 GLY A CA 1
ATOM 1630 C C . GLY A 1 221 ? 5.359 -32.125 -3.41 1 98 221 GLY A C 1
ATOM 1631 O O . GLY A 1 221 ? 6.438 -31.578 -3.217 1 98 221 GLY A O 1
ATOM 1632 N N . LEU A 1 222 ? 4.316 -31.547 -3.979 1 98.44 222 LEU A N 1
ATOM 1633 C CA . LEU A 1 222 ? 4.387 -30.156 -4.391 1 98.44 222 LEU A CA 1
ATOM 1634 C C . LEU A 1 222 ? 4.594 -29.234 -3.184 1 98.44 222 LEU A C 1
ATOM 1636 O O . LEU A 1 222 ? 5.414 -28.312 -3.229 1 98.44 222 LEU A O 1
ATOM 1640 N N . VAL A 1 223 ? 3.846 -29.5 -2.146 1 98.69 223 VAL A N 1
ATOM 1641 C CA . VAL A 1 223 ? 3.963 -28.719 -0.92 1 98.69 223 VAL A CA 1
ATOM 1642 C C . VAL A 1 223 ? 5.379 -28.844 -0.359 1 98.69 223 VAL A C 1
ATOM 1644 O O . VAL A 1 223 ? 5.996 -27.844 0.018 1 98.69 223 VAL A O 1
ATOM 1647 N N . ALA A 1 224 ? 5.887 -30.031 -0.312 1 98.56 224 ALA A N 1
ATOM 1648 C CA . ALA A 1 224 ? 7.234 -30.266 0.207 1 98.56 224 ALA A CA 1
ATOM 1649 C C . ALA A 1 224 ? 8.273 -29.484 -0.595 1 98.56 224 ALA A C 1
ATOM 1651 O O . ALA A 1 224 ? 9.188 -28.891 -0.023 1 98.56 224 ALA A O 1
ATOM 1652 N N . ALA A 1 225 ? 8.133 -29.531 -1.901 1 98.38 225 ALA A N 1
ATOM 1653 C CA . ALA A 1 225 ? 9.062 -28.812 -2.775 1 98.38 225 ALA A CA 1
ATOM 1654 C C . ALA A 1 225 ? 9.016 -27.312 -2.518 1 98.38 225 ALA A C 1
ATOM 1656 O O . ALA A 1 225 ? 10.047 -26.641 -2.488 1 98.38 225 ALA A O 1
ATOM 1657 N N . ASN A 1 226 ? 7.855 -26.781 -2.369 1 98.75 226 ASN A N 1
ATOM 1658 C CA . ASN A 1 226 ? 7.699 -25.359 -2.113 1 98.75 226 ASN A CA 1
ATOM 1659 C C . ASN A 1 226 ? 8.258 -24.969 -0.747 1 98.75 226 ASN A C 1
ATOM 1661 O O . ASN A 1 226 ? 8.984 -23.984 -0.627 1 98.75 226 ASN A O 1
ATOM 1665 N N . LEU A 1 227 ? 7.914 -25.734 0.266 1 98.75 227 LEU A N 1
ATOM 1666 C CA . LEU A 1 227 ? 8.43 -25.438 1.601 1 98.75 227 LEU A CA 1
ATOM 1667 C C . LEU A 1 227 ? 9.953 -25.484 1.617 1 98.75 227 LEU A C 1
ATOM 1669 O O . LEU A 1 227 ? 10.594 -24.656 2.273 1 98.75 227 LEU A O 1
ATOM 1673 N N . ALA A 1 228 ? 10.484 -26.438 0.924 1 98.62 228 ALA A N 1
ATOM 1674 C CA . ALA A 1 228 ? 11.938 -26.516 0.821 1 98.62 228 ALA A CA 1
ATOM 1675 C C . ALA A 1 228 ? 12.508 -25.266 0.165 1 98.62 228 ALA A C 1
ATOM 1677 O O . ALA A 1 228 ? 13.523 -24.719 0.621 1 98.62 228 ALA A O 1
ATOM 1678 N N . ALA A 1 229 ? 11.875 -24.812 -0.888 1 98.56 229 ALA A N 1
ATOM 1679 C CA . ALA A 1 229 ? 12.328 -23.625 -1.602 1 98.56 229 ALA A CA 1
ATOM 1680 C C . ALA A 1 229 ? 12.242 -22.391 -0.711 1 98.56 229 ALA A C 1
ATOM 1682 O O . ALA A 1 229 ? 13.18 -21.594 -0.657 1 98.56 229 ALA A O 1
ATOM 1683 N N . TYR A 1 230 ? 11.117 -22.203 -0.031 1 98.69 230 TYR A N 1
ATOM 1684 C CA . TYR A 1 230 ? 10.93 -21.062 0.852 1 98.69 230 TYR A CA 1
ATOM 1685 C C . TYR A 1 230 ? 11.953 -21.062 1.979 1 98.69 230 TYR A C 1
ATOM 1687 O O . TYR A 1 230 ? 12.531 -20.016 2.309 1 98.69 230 TYR A O 1
ATOM 1695 N N . THR A 1 231 ? 12.156 -22.219 2.514 1 98.5 231 THR A N 1
ATOM 1696 C CA . THR A 1 231 ? 13.109 -22.359 3.605 1 98.5 231 THR A CA 1
ATOM 1697 C C . THR A 1 231 ? 14.531 -22.078 3.125 1 98.5 231 THR A C 1
ATOM 1699 O O . THR A 1 231 ? 15.328 -21.484 3.855 1 98.5 231 THR A O 1
ATOM 1702 N N . HIS A 1 232 ? 14.828 -22.5 1.926 1 98.56 232 HIS A N 1
ATOM 1703 C CA . HIS A 1 232 ? 16.141 -22.234 1.337 1 98.56 232 HIS A CA 1
ATOM 1704 C C . HIS A 1 232 ? 16.391 -20.734 1.242 1 98.56 232 HIS A C 1
ATOM 1706 O O . HIS A 1 232 ? 17.5 -20.266 1.525 1 98.56 232 HIS A O 1
ATOM 1712 N N . THR A 1 233 ? 15.43 -19.984 0.886 1 98.75 233 THR A N 1
ATOM 1713 C CA . THR A 1 233 ? 15.547 -18.531 0.823 1 98.75 233 THR A CA 1
ATOM 1714 C C . THR A 1 233 ? 15.789 -17.953 2.213 1 98.75 233 THR A C 1
ATOM 1716 O O . THR A 1 233 ? 16.641 -17.078 2.385 1 98.75 233 THR A O 1
ATOM 1719 N N . THR A 1 234 ? 15.031 -18.438 3.186 1 98.81 234 THR A N 1
ATOM 1720 C CA . THR A 1 234 ? 15.227 -17.969 4.555 1 98.81 234 THR A CA 1
ATOM 1721 C C . THR A 1 234 ? 16.672 -18.203 5 1 98.81 234 THR A C 1
ATOM 1723 O O . THR A 1 234 ? 17.281 -17.328 5.613 1 98.81 234 THR A O 1
ATOM 1726 N N . GLN A 1 235 ? 17.172 -19.359 4.652 1 98.75 235 GLN A N 1
ATOM 1727 C CA . GLN A 1 235 ? 18.531 -19.719 5.039 1 98.75 235 GLN A CA 1
ATOM 1728 C C . GLN A 1 235 ? 19.562 -18.812 4.348 1 98.75 235 GLN A C 1
ATOM 1730 O O . GLN A 1 235 ? 20.562 -18.422 4.953 1 98.75 235 GLN A O 1
ATOM 1735 N N . ALA A 1 236 ? 19.312 -18.516 3.105 1 98.88 236 ALA A N 1
ATOM 1736 C CA . ALA A 1 236 ? 20.219 -17.625 2.373 1 98.88 236 ALA A CA 1
ATOM 1737 C C . ALA A 1 236 ? 20.219 -16.234 2.996 1 98.88 236 ALA A C 1
ATOM 1739 O O . ALA A 1 236 ? 21.281 -15.602 3.107 1 98.88 236 ALA A O 1
ATOM 1740 N N . VAL A 1 237 ? 19.094 -15.727 3.404 1 98.94 237 VAL A N 1
ATOM 1741 C CA . VAL A 1 237 ? 19 -14.422 4.043 1 98.94 237 VAL A CA 1
ATOM 1742 C C . VAL A 1 237 ? 19.75 -14.438 5.379 1 98.94 237 VAL A C 1
ATOM 1744 O O . VAL A 1 237 ? 20.5 -13.516 5.691 1 98.94 237 VAL A O 1
ATOM 1747 N N . LEU A 1 238 ? 19.531 -15.469 6.121 1 98.88 238 LEU A N 1
ATOM 1748 C CA . LEU A 1 238 ? 20.219 -15.602 7.395 1 98.88 238 LEU A CA 1
ATOM 1749 C C . LEU A 1 238 ? 21.734 -15.633 7.195 1 98.88 238 LEU A C 1
ATOM 1751 O O . LEU A 1 238 ? 22.469 -14.953 7.91 1 98.88 238 LEU A O 1
ATOM 1755 N N . GLU A 1 239 ? 22.172 -16.422 6.238 1 98.81 239 GLU A N 1
ATOM 1756 C CA . GLU A 1 239 ? 23.594 -16.516 5.93 1 98.81 239 GLU A CA 1
ATOM 1757 C C . GLU A 1 239 ? 24.156 -15.148 5.527 1 98.81 239 GLU A C 1
ATOM 1759 O O . GLU A 1 239 ? 25.266 -14.789 5.918 1 98.81 239 GLU A O 1
ATOM 1764 N N . ALA A 1 240 ? 23.422 -14.422 4.746 1 98.88 240 ALA A N 1
ATOM 1765 C CA . ALA A 1 240 ? 23.828 -13.086 4.328 1 98.88 240 ALA A CA 1
ATOM 1766 C C . ALA A 1 240 ? 24.031 -12.172 5.535 1 98.88 240 ALA A C 1
ATOM 1768 O O . ALA A 1 240 ? 25 -11.406 5.582 1 98.88 240 ALA A O 1
ATOM 1769 N N . VAL A 1 241 ? 23.109 -12.219 6.48 1 98.81 241 VAL A N 1
ATOM 1770 C CA . VAL A 1 241 ? 23.219 -11.398 7.684 1 98.81 241 VAL A CA 1
ATOM 1771 C C . VAL A 1 241 ? 24.422 -11.844 8.516 1 98.81 241 VAL A C 1
ATOM 1773 O O . VAL A 1 241 ? 25.156 -11.016 9.055 1 98.81 241 VAL A O 1
ATOM 1776 N N . GLN A 1 242 ? 24.594 -13.156 8.625 1 98.31 242 GLN A N 1
ATOM 1777 C CA . GLN A 1 242 ? 25.672 -13.719 9.422 1 98.31 242 GLN A CA 1
ATOM 1778 C C . GLN A 1 242 ? 27.031 -13.359 8.836 1 98.31 242 GLN A C 1
ATOM 1780 O O . GLN A 1 242 ? 28.016 -13.227 9.57 1 98.31 242 GLN A O 1
ATOM 1785 N N . ALA A 1 243 ? 27.062 -13.188 7.559 1 98.25 243 ALA A N 1
ATOM 1786 C CA . ALA A 1 243 ? 28.297 -12.797 6.898 1 98.25 243 ALA A CA 1
ATOM 1787 C C . ALA A 1 243 ? 28.672 -11.352 7.238 1 98.25 243 ALA A C 1
ATOM 1789 O O . ALA A 1 243 ? 29.828 -10.953 7.109 1 98.25 243 ALA A O 1
ATOM 1790 N N . GLY A 1 244 ? 27.656 -10.516 7.625 1 98 244 GLY A N 1
ATOM 1791 C CA . GLY A 1 244 ? 27.875 -9.141 8.023 1 98 244 GLY A CA 1
ATOM 1792 C C . GLY A 1 244 ? 26.594 -8.328 8.117 1 98 244 GLY A C 1
ATOM 1793 O O . GLY A 1 244 ? 25.688 -8.5 7.301 1 98 244 GLY A O 1
ATOM 1794 N N . ALA A 1 245 ? 26.594 -7.477 9.094 1 98.12 245 ALA A N 1
ATOM 1795 C CA . ALA A 1 245 ? 25.453 -6.574 9.227 1 98.12 245 ALA A CA 1
ATOM 1796 C C . ALA A 1 245 ? 25.219 -5.793 7.941 1 98.12 245 ALA A C 1
ATOM 1798 O O . ALA A 1 245 ? 26.156 -5.504 7.199 1 98.12 245 ALA A O 1
ATOM 1799 N N . GLY A 1 246 ? 23.938 -5.516 7.66 1 97.94 246 GLY A N 1
ATOM 1800 C CA . GLY A 1 246 ? 23.688 -4.785 6.434 1 97.94 246 GLY A CA 1
ATOM 1801 C C . GLY A 1 246 ? 22.25 -4.281 6.328 1 97.94 246 GLY A C 1
ATOM 1802 O O . GLY A 1 246 ? 21.391 -4.684 7.109 1 97.94 246 GLY A O 1
ATOM 1803 N N . THR A 1 247 ? 22.062 -3.305 5.391 1 98.31 247 THR A N 1
ATOM 1804 C CA . THR A 1 247 ? 20.734 -2.865 5 1 98.31 247 THR A CA 1
ATOM 1805 C C . THR A 1 247 ? 20.062 -3.91 4.113 1 98.31 247 THR A C 1
ATOM 1807 O O . THR A 1 247 ? 20.703 -4.867 3.672 1 98.31 247 THR A O 1
ATOM 1810 N N . VAL A 1 248 ? 18.797 -3.732 3.855 1 98.56 248 VAL A N 1
ATOM 1811 C CA . VAL A 1 248 ? 18.062 -4.672 3.016 1 98.56 248 VAL A CA 1
ATOM 1812 C C . VAL A 1 248 ? 18.703 -4.738 1.631 1 98.56 248 VAL A C 1
ATOM 1814 O O . VAL A 1 248 ? 18.859 -5.82 1.058 1 98.56 248 VAL A O 1
ATOM 1817 N N . ASP A 1 249 ? 19.141 -3.555 1.069 1 98.12 249 ASP A N 1
ATOM 1818 C CA . ASP A 1 249 ? 19.75 -3.514 -0.26 1 98.12 249 ASP A CA 1
ATOM 1819 C C . ASP A 1 249 ? 21.062 -4.285 -0.292 1 98.12 249 ASP A C 1
ATOM 1821 O O . ASP A 1 249 ? 21.328 -5.023 -1.243 1 98.12 249 ASP A O 1
ATOM 1825 N N . GLU A 1 250 ? 21.812 -4.129 0.74 1 97.94 250 GLU A N 1
ATOM 1826 C CA . GLU A 1 250 ? 23.078 -4.836 0.826 1 97.94 250 GLU A CA 1
ATOM 1827 C C . GLU A 1 250 ? 22.859 -6.34 0.978 1 97.94 250 GLU A C 1
ATOM 1829 O O . GLU A 1 250 ? 23.562 -7.137 0.346 1 97.94 250 GLU A O 1
ATOM 1834 N N . LEU A 1 251 ? 21.953 -6.656 1.806 1 98.81 251 LEU A N 1
ATOM 1835 C CA . LEU A 1 251 ? 21.656 -8.07 2.045 1 98.81 251 LEU A CA 1
ATOM 1836 C C . LEU A 1 251 ? 21.062 -8.719 0.797 1 98.81 251 LEU A C 1
ATOM 1838 O O . LEU A 1 251 ? 21.359 -9.883 0.505 1 98.81 251 LEU A O 1
ATOM 1842 N N . LEU A 1 252 ? 20.234 -7.961 0.056 1 98.81 252 LEU A N 1
ATOM 1843 C CA . LEU A 1 252 ? 19.719 -8.469 -1.208 1 98.81 252 LEU A CA 1
ATOM 1844 C C . LEU A 1 252 ? 20.859 -8.852 -2.152 1 98.81 252 LEU A C 1
ATOM 1846 O O . LEU A 1 252 ? 20.844 -9.93 -2.738 1 98.81 252 LEU A O 1
ATOM 1850 N N . ALA A 1 253 ? 21.797 -7.984 -2.252 1 98.5 253 ALA A N 1
ATOM 1851 C CA . ALA A 1 253 ? 22.938 -8.258 -3.133 1 98.5 253 ALA A CA 1
ATOM 1852 C C . ALA A 1 253 ? 23.672 -9.523 -2.701 1 98.5 253 ALA A C 1
ATOM 1854 O O . ALA A 1 253 ? 24.031 -10.352 -3.537 1 98.5 253 ALA A O 1
ATOM 1855 N N . ARG A 1 254 ? 23.875 -9.727 -1.416 1 98.69 254 ARG A N 1
ATOM 1856 C CA . ARG A 1 254 ? 24.562 -10.898 -0.893 1 98.69 254 ARG A CA 1
ATOM 1857 C C . ARG A 1 254 ? 23.75 -12.164 -1.153 1 98.69 254 ARG A C 1
ATOM 1859 O O . ARG A 1 254 ? 24.297 -13.195 -1.547 1 98.69 254 ARG A O 1
ATOM 1866 N N . VAL A 1 255 ? 22.469 -12.047 -0.905 1 98.88 255 VAL A N 1
ATOM 1867 C CA . VAL A 1 255 ? 21.578 -13.18 -1.108 1 98.88 255 VAL A CA 1
ATOM 1868 C C . VAL A 1 255 ? 21.609 -13.594 -2.578 1 98.88 255 VAL A C 1
ATOM 1870 O O . VAL A 1 255 ? 21.609 -14.789 -2.893 1 98.88 255 VAL A O 1
ATOM 1873 N N . CYS A 1 256 ? 21.609 -12.594 -3.459 1 98.75 256 CYS A N 1
ATOM 1874 C CA . CYS A 1 256 ? 21.656 -12.883 -4.887 1 98.75 256 CYS A CA 1
ATOM 1875 C C . CYS A 1 256 ? 22.938 -13.641 -5.254 1 98.75 256 CYS A C 1
ATOM 1877 O O . CYS A 1 256 ? 22.891 -14.555 -6.074 1 98.75 256 CYS A O 1
ATOM 1879 N N . VAL A 1 257 ? 24.016 -13.273 -4.629 1 98.19 257 VAL A N 1
ATOM 1880 C CA . VAL A 1 257 ? 25.266 -13.984 -4.859 1 98.19 257 VAL A CA 1
ATOM 1881 C C . VAL A 1 257 ? 25.125 -15.43 -4.379 1 98.19 257 VAL A C 1
ATOM 1883 O O . VAL A 1 257 ? 25.5 -16.359 -5.098 1 98.19 257 VAL A O 1
ATOM 1886 N N . LEU A 1 258 ? 24.594 -15.625 -3.219 1 98.19 258 LEU A N 1
ATOM 1887 C CA . LEU A 1 258 ? 24.453 -16.953 -2.613 1 98.19 258 LEU A CA 1
ATOM 1888 C C . LEU A 1 258 ? 23.562 -17.844 -3.469 1 98.19 258 LEU A C 1
ATOM 1890 O O . LEU A 1 258 ? 23.797 -19.047 -3.551 1 98.19 258 LEU A O 1
ATOM 1894 N N . LEU A 1 259 ? 22.578 -17.219 -4.133 1 98.19 259 LEU A N 1
ATOM 1895 C CA . LEU A 1 259 ? 21.578 -18.016 -4.832 1 98.19 259 LEU A CA 1
ATOM 1896 C C . LEU A 1 259 ? 21.812 -17.984 -6.336 1 98.19 259 LEU A C 1
ATOM 1898 O O . LEU A 1 259 ? 21.047 -18.562 -7.105 1 98.19 259 LEU A O 1
ATOM 1902 N N . GLY A 1 260 ? 22.797 -17.281 -6.773 1 97.56 260 GLY A N 1
ATOM 1903 C CA . GLY A 1 260 ? 23.125 -17.219 -8.188 1 97.56 260 GLY A CA 1
ATOM 1904 C C . GLY A 1 260 ? 22.125 -16.422 -9 1 97.56 260 GLY A C 1
ATOM 1905 O O . GLY A 1 260 ? 21.781 -16.812 -10.125 1 97.56 260 GLY A O 1
ATOM 1906 N N . VAL A 1 261 ? 21.594 -15.375 -8.469 1 98.19 261 VAL A N 1
ATOM 1907 C CA . VAL A 1 261 ? 20.578 -14.547 -9.117 1 98.19 261 VAL A CA 1
ATOM 1908 C C . VAL A 1 261 ? 21.234 -13.281 -9.664 1 98.19 261 VAL A C 1
ATOM 1910 O O . VAL A 1 261 ? 22.031 -12.641 -8.984 1 98.19 261 VAL A O 1
ATOM 1913 N N . GLN A 1 262 ? 20.953 -12.93 -10.883 1 97.94 262 GLN A N 1
ATOM 1914 C CA . GLN A 1 262 ? 21.375 -11.672 -11.5 1 97.94 262 GLN A CA 1
ATOM 1915 C C . GLN A 1 262 ? 20.156 -10.898 -12.016 1 97.94 262 GLN A C 1
ATOM 1917 O O . GLN A 1 262 ? 19.406 -11.398 -12.844 1 97.94 262 GLN A O 1
ATOM 1922 N N . MET A 1 263 ? 20 -9.742 -11.516 1 97.81 263 MET A N 1
ATOM 1923 C CA . MET A 1 263 ? 18.859 -8.922 -11.898 1 97.81 263 MET A CA 1
ATOM 1924 C C . MET A 1 263 ? 19.266 -7.852 -12.914 1 97.81 263 MET A C 1
ATOM 1926 O O . MET A 1 263 ? 20.359 -7.281 -12.805 1 97.81 263 MET A O 1
ATOM 1930 N N . THR A 1 264 ? 18.344 -7.523 -13.82 1 96.19 264 THR A N 1
ATOM 1931 C CA . THR A 1 264 ? 18.719 -6.633 -14.914 1 96.19 264 THR A CA 1
ATOM 1932 C C . THR A 1 264 ? 17.766 -5.449 -15.008 1 96.19 264 THR A C 1
ATOM 1934 O O . THR A 1 264 ? 17.969 -4.547 -15.82 1 96.19 264 THR A O 1
ATOM 1937 N N . ASN A 1 265 ? 16.719 -5.461 -14.281 1 97.31 265 ASN A N 1
ATOM 1938 C CA . ASN A 1 265 ? 15.758 -4.363 -14.344 1 97.31 265 ASN A CA 1
ATOM 1939 C C . ASN A 1 265 ? 15.258 -3.975 -12.961 1 97.31 265 ASN A C 1
ATOM 1941 O O . ASN A 1 265 ? 15.375 -4.754 -12.008 1 97.31 265 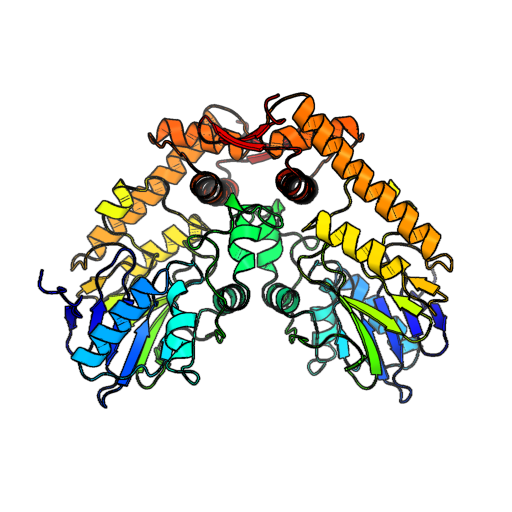ASN A O 1
ATOM 1945 N N . ALA A 1 266 ? 14.695 -2.797 -12.859 1 98.31 266 ALA A N 1
ATOM 1946 C CA . ALA A 1 266 ? 14.289 -2.205 -11.586 1 98.31 266 ALA A CA 1
ATOM 1947 C C . ALA A 1 266 ? 13.188 -3.027 -10.93 1 98.31 266 ALA A C 1
ATOM 1949 O O . ALA A 1 266 ? 13.164 -3.172 -9.703 1 98.31 266 ALA A O 1
ATOM 1950 N N . GLY A 1 267 ? 12.25 -3.523 -11.75 1 98.44 267 GLY A N 1
ATOM 1951 C CA . GLY A 1 267 ? 11.172 -4.336 -11.219 1 98.44 267 GLY A CA 1
ATOM 1952 C C . GLY A 1 267 ? 11.656 -5.555 -10.461 1 98.44 267 GLY A C 1
ATOM 1953 O O . GLY A 1 267 ? 11.172 -5.84 -9.359 1 98.44 267 GLY A O 1
ATOM 1954 N N . ALA A 1 268 ? 12.656 -6.234 -11.039 1 98.25 268 ALA A N 1
ATOM 1955 C CA . ALA A 1 268 ? 13.234 -7.398 -10.375 1 98.25 268 ALA A CA 1
ATOM 1956 C C . ALA A 1 268 ? 13.867 -7.016 -9.047 1 98.25 268 ALA A C 1
ATOM 1958 O O . ALA A 1 268 ? 13.727 -7.734 -8.055 1 98.25 268 ALA A O 1
ATOM 1959 N N . VAL A 1 269 ? 14.516 -5.879 -8.992 1 98.69 269 VAL A N 1
ATOM 1960 C CA . VAL A 1 269 ? 15.219 -5.453 -7.789 1 98.69 269 VAL A CA 1
ATOM 1961 C C . VAL A 1 269 ? 14.219 -5.176 -6.668 1 98.69 269 VAL A C 1
ATOM 1963 O O . VAL A 1 269 ? 14.375 -5.676 -5.551 1 98.69 269 VAL A O 1
ATOM 1966 N N . VAL A 1 270 ? 13.148 -4.426 -6.977 1 98.69 270 VAL A N 1
ATOM 1967 C CA . VAL A 1 270 ? 12.25 -4.035 -5.898 1 98.69 270 VAL A CA 1
ATOM 1968 C C . VAL A 1 270 ? 11.422 -5.242 -5.449 1 98.69 270 VAL A C 1
ATOM 1970 O O . VAL A 1 270 ? 11.086 -5.363 -4.27 1 98.69 270 VAL A O 1
ATOM 1973 N N . LEU A 1 271 ? 11.109 -6.156 -6.324 1 98.69 271 LEU A N 1
ATOM 1974 C CA . LEU A 1 271 ? 10.398 -7.375 -5.957 1 98.69 271 LEU A CA 1
ATOM 1975 C C . LEU A 1 271 ? 11.25 -8.25 -5.043 1 98.69 271 LEU A C 1
ATOM 1977 O O . LEU A 1 271 ? 10.773 -8.719 -4.008 1 98.69 271 LEU A O 1
ATOM 1981 N N . ASN A 1 272 ? 12.477 -8.438 -5.441 1 98.81 272 ASN A N 1
ATOM 1982 C CA . ASN A 1 272 ? 13.344 -9.297 -4.645 1 98.81 272 ASN A CA 1
ATOM 1983 C C . ASN A 1 272 ? 13.75 -8.625 -3.334 1 98.81 272 ASN A C 1
ATOM 1985 O O . ASN A 1 272 ? 13.984 -9.297 -2.33 1 98.81 272 ASN A O 1
ATOM 1989 N N . ARG A 1 273 ? 13.805 -7.297 -3.322 1 98.75 273 ARG A N 1
ATOM 1990 C CA . ARG A 1 273 ? 13.992 -6.582 -2.064 1 98.75 273 ARG A CA 1
ATOM 1991 C C . ARG A 1 273 ? 12.859 -6.887 -1.086 1 98.75 273 ARG A C 1
ATOM 1993 O O . ARG A 1 273 ? 13.102 -7.066 0.11 1 98.75 273 ARG A O 1
ATOM 2000 N N . ALA A 1 274 ? 11.648 -6.918 -1.588 1 98.81 274 ALA A N 1
ATOM 2001 C CA . ALA A 1 274 ? 10.484 -7.27 -0.777 1 98.81 274 ALA A CA 1
ATOM 2002 C C . ALA A 1 274 ? 10.625 -8.68 -0.203 1 98.81 274 ALA A C 1
ATOM 2004 O O . ALA A 1 274 ? 10.289 -8.914 0.961 1 98.81 274 ALA A O 1
ATOM 2005 N N . VAL A 1 275 ? 11.148 -9.57 -1.025 1 98.88 275 VAL A N 1
ATOM 2006 C CA . VAL A 1 275 ? 11.328 -10.953 -0.587 1 98.88 275 VAL A CA 1
ATOM 2007 C C . VAL A 1 275 ? 12.305 -11 0.583 1 98.88 275 VAL A C 1
ATOM 2009 O O . VAL A 1 275 ? 12.016 -11.594 1.621 1 98.88 275 VAL A O 1
ATOM 2012 N N . VAL A 1 276 ? 13.414 -10.359 0.421 1 98.94 276 VAL A N 1
ATOM 2013 C CA . VAL A 1 276 ? 14.414 -10.336 1.479 1 98.94 276 VAL A CA 1
ATOM 2014 C C . VAL A 1 276 ? 13.828 -9.688 2.734 1 98.94 276 VAL A C 1
ATOM 2016 O O . VAL A 1 276 ? 14.023 -10.188 3.844 1 98.94 276 VAL A O 1
ATOM 2019 N N . SER A 1 277 ? 13.094 -8.625 2.574 1 98.94 277 SER A N 1
ATOM 2020 C CA . SER A 1 277 ? 12.445 -7.941 3.691 1 98.94 277 SER A CA 1
ATOM 2021 C C . SER A 1 277 ? 11.5 -8.875 4.434 1 98.94 277 SER A C 1
ATOM 2023 O O . SER A 1 277 ? 11.492 -8.906 5.668 1 98.94 277 SER A O 1
ATOM 2025 N N . ALA A 1 278 ? 10.711 -9.609 3.699 1 98.94 278 ALA A N 1
ATOM 2026 C CA . ALA A 1 278 ? 9.75 -10.539 4.297 1 98.94 278 ALA A CA 1
ATOM 2027 C C . ALA A 1 278 ? 10.461 -11.594 5.141 1 98.94 278 ALA A C 1
ATOM 2029 O O . ALA A 1 278 ? 10.023 -11.906 6.25 1 98.94 278 ALA A O 1
ATOM 2030 N N . HIS A 1 279 ? 11.539 -12.109 4.609 1 98.94 279 HIS A N 1
ATOM 2031 C CA . HIS A 1 279 ? 12.273 -13.141 5.336 1 98.94 279 HIS A CA 1
ATOM 2032 C C . HIS A 1 279 ? 13.016 -12.547 6.531 1 98.94 279 HIS A C 1
ATOM 2034 O O . HIS A 1 279 ? 13.164 -13.211 7.559 1 98.94 279 HIS A O 1
ATOM 2040 N N . LEU A 1 280 ? 13.5 -11.32 6.41 1 98.94 280 LEU A N 1
ATOM 2041 C CA . LEU A 1 280 ? 14.078 -10.641 7.559 1 98.94 280 LEU A CA 1
ATOM 2042 C C . LEU A 1 280 ? 13.055 -10.477 8.672 1 98.94 280 LEU A C 1
ATOM 2044 O O . LEU A 1 280 ? 13.375 -10.656 9.852 1 98.94 280 LEU A O 1
ATOM 2048 N N . THR A 1 281 ? 11.82 -10.133 8.32 1 98.94 281 THR A N 1
ATOM 2049 C CA . THR A 1 281 ? 10.766 -9.992 9.32 1 98.94 281 THR A CA 1
ATOM 2050 C C . THR A 1 281 ? 10.547 -11.312 10.062 1 98.94 281 THR A C 1
ATOM 2052 O O . THR A 1 281 ? 10.406 -11.32 11.281 1 98.94 281 THR A O 1
ATOM 2055 N N . GLU A 1 282 ? 10.531 -12.398 9.305 1 98.81 282 GLU A N 1
ATOM 2056 C CA . GLU A 1 282 ? 10.406 -13.711 9.93 1 98.81 282 GLU A CA 1
ATOM 2057 C C . GLU A 1 282 ? 11.555 -13.969 10.898 1 98.81 282 GLU A C 1
ATOM 2059 O O . GLU A 1 282 ? 11.328 -14.406 12.031 1 98.81 282 GLU A O 1
ATOM 2064 N N . LEU A 1 283 ? 12.758 -13.695 10.445 1 98.81 283 LEU A N 1
ATOM 2065 C CA . LEU A 1 283 ? 13.953 -13.969 11.242 1 98.81 283 LEU A CA 1
ATOM 2066 C C . LEU A 1 283 ? 14.008 -13.062 12.469 1 98.81 283 LEU A C 1
ATOM 2068 O O . LEU A 1 283 ? 14.508 -13.469 13.516 1 98.81 283 LEU A O 1
ATOM 2072 N N . LEU A 1 284 ? 13.5 -11.867 12.352 1 98.75 284 LEU A N 1
ATOM 2073 C CA . LEU A 1 284 ? 13.359 -10.992 13.516 1 98.75 284 LEU A CA 1
ATOM 2074 C C . LEU A 1 284 ? 12.406 -11.594 14.539 1 98.75 284 LEU A C 1
ATOM 2076 O O . LEU A 1 284 ? 12.688 -11.555 15.742 1 98.75 284 LEU A O 1
ATOM 2080 N N . GLY A 1 285 ? 11.32 -12.156 14.047 1 97.75 285 GLY A N 1
ATOM 2081 C CA . GLY A 1 285 ? 10.32 -12.758 14.914 1 97.75 285 GLY A CA 1
ATOM 2082 C C . GLY A 1 285 ? 10.859 -13.922 15.727 1 97.75 285 GLY A C 1
ATOM 2083 O O . GLY A 1 285 ? 10.453 -14.125 16.875 1 97.75 285 GLY A O 1
ATOM 2084 N N . THR A 1 286 ? 11.82 -14.648 15.172 1 96.94 286 THR A N 1
ATOM 2085 C CA . THR A 1 286 ? 12.375 -15.82 15.836 1 96.94 286 THR A CA 1
ATOM 2086 C C . THR A 1 286 ? 13.594 -15.438 16.672 1 96.94 286 THR A C 1
ATOM 2088 O O . THR A 1 286 ? 14.102 -16.266 17.438 1 96.94 286 THR A O 1
ATOM 2091 N N . GLY A 1 287 ? 14.062 -14.227 16.516 1 97.38 287 GLY A N 1
ATOM 2092 C CA . GLY A 1 287 ? 15.234 -13.773 17.25 1 97.38 287 GLY A CA 1
ATOM 2093 C C . GLY A 1 287 ? 16.547 -14.156 16.594 1 97.38 287 GLY A C 1
ATOM 2094 O O . GLY A 1 287 ? 17.625 -13.883 17.125 1 97.38 287 GLY A O 1
ATOM 2095 N N . ALA A 1 288 ? 16.531 -14.742 15.367 1 98.25 288 ALA A N 1
ATOM 2096 C CA . ALA A 1 288 ? 17.734 -15.164 14.656 1 98.25 288 ALA A CA 1
ATOM 2097 C C . ALA A 1 288 ? 18.469 -13.969 14.062 1 98.25 288 ALA A C 1
ATOM 2099 O O . ALA A 1 288 ? 19.641 -14.07 13.695 1 98.25 288 ALA A O 1
ATOM 2100 N N . VAL A 1 289 ? 17.734 -12.859 13.922 1 98.56 289 VAL A N 1
ATOM 2101 C CA . VAL A 1 289 ? 18.266 -11.594 13.43 1 98.56 289 VAL A CA 1
ATOM 2102 C C . VAL A 1 289 ? 17.797 -10.453 14.328 1 98.56 289 VAL A C 1
ATOM 2104 O O . VAL A 1 289 ? 16.734 -10.547 14.961 1 98.56 289 VAL A O 1
ATOM 2107 N N . GLU A 1 290 ? 18.547 -9.453 14.453 1 98.31 290 GLU A N 1
ATOM 2108 C CA . GLU A 1 290 ? 18.188 -8.219 15.133 1 98.31 290 GLU A CA 1
ATOM 2109 C C . GLU A 1 290 ? 18.266 -7.02 14.188 1 98.31 290 GLU A C 1
ATOM 2111 O O . GLU A 1 290 ? 18.906 -7.094 13.141 1 98.31 290 GLU A O 1
ATOM 2116 N N . VAL A 1 291 ? 17.562 -6.023 14.547 1 98.06 291 VAL A N 1
ATOM 2117 C CA . VAL A 1 291 ? 17.594 -4.812 13.742 1 98.06 291 VAL A CA 1
ATOM 2118 C C . VAL A 1 291 ? 17.891 -3.604 14.625 1 98.06 291 VAL A C 1
ATOM 2120 O O . VAL A 1 291 ? 17.438 -3.547 15.773 1 98.06 291 VAL A O 1
ATOM 2123 N N . ARG A 1 292 ? 18.688 -2.668 14.141 1 97.25 292 ARG A N 1
ATOM 2124 C CA . ARG A 1 292 ? 19 -1.421 14.836 1 97.25 292 ARG A CA 1
ATOM 2125 C C . ARG A 1 292 ? 19.156 -0.274 13.844 1 97.25 292 ARG A C 1
ATOM 2127 O O . ARG A 1 292 ? 19.328 -0.503 12.641 1 97.25 292 ARG A O 1
ATOM 2134 N N . VAL A 1 293 ? 19.062 0.909 14.336 1 98.19 293 VAL A N 1
ATOM 2135 C CA . VAL A 1 293 ? 19.375 2.094 13.539 1 98.19 293 VAL A CA 1
ATOM 2136 C C . VAL A 1 293 ? 20.797 2.553 13.82 1 98.19 293 VAL A C 1
ATOM 2138 O O . VAL A 1 293 ? 21.156 2.793 14.977 1 98.19 293 VAL A O 1
ATOM 2141 N N . ALA A 1 294 ? 2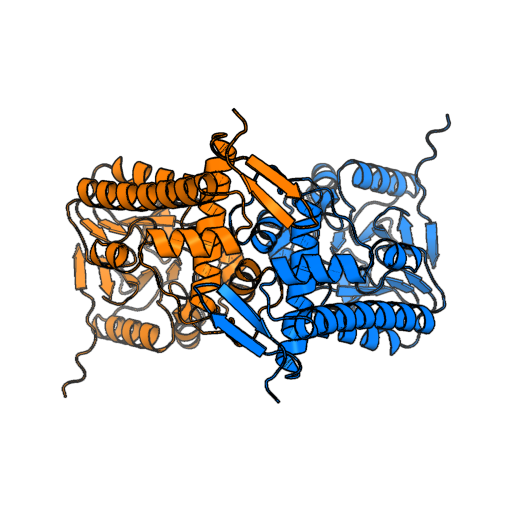1.578 2.555 12.82 1 97.31 294 ALA A N 1
ATOM 2142 C CA . ALA A 1 294 ? 22.969 3.023 12.906 1 97.31 294 ALA A CA 1
ATOM 2143 C C . ALA A 1 294 ? 23.328 3.857 11.68 1 97.31 294 ALA A C 1
ATOM 2145 O O . ALA A 1 294 ? 23.094 3.445 10.547 1 97.31 294 ALA A O 1
ATOM 2146 N N . ASP A 1 295 ? 23.875 5.059 11.93 1 96.81 295 ASP A N 1
ATOM 2147 C CA . ASP A 1 295 ? 24.328 5.949 10.867 1 96.81 295 ASP A CA 1
ATOM 2148 C C . ASP A 1 295 ? 23.188 6.258 9.891 1 96.81 295 ASP A C 1
ATOM 2150 O O . ASP A 1 295 ? 23.375 6.23 8.672 1 96.81 295 ASP A O 1
ATOM 2154 N N . ASN A 1 296 ? 22.016 6.414 10.398 1 98 296 ASN A N 1
ATOM 2155 C CA . ASN A 1 296 ? 20.812 6.789 9.664 1 98 296 ASN A CA 1
ATOM 2156 C C . ASN A 1 296 ? 20.406 5.707 8.664 1 98 296 ASN A C 1
ATOM 2158 O O . ASN A 1 296 ? 19.906 6.012 7.578 1 98 296 ASN A O 1
ATOM 2162 N N . ARG A 1 297 ? 20.734 4.488 9.016 1 97.62 297 ARG A N 1
ATOM 2163 C CA . ARG A 1 297 ? 20.344 3.32 8.234 1 97.62 297 ARG A CA 1
ATOM 2164 C C . ARG A 1 297 ? 19.703 2.254 9.109 1 97.62 297 ARG A C 1
ATOM 2166 O O . ARG A 1 297 ? 20 2.168 10.305 1 97.62 297 ARG A O 1
ATOM 2173 N N . LEU A 1 298 ? 18.797 1.526 8.594 1 98.12 298 LEU A N 1
ATOM 2174 C CA . LEU A 1 298 ? 18.25 0.339 9.234 1 98.12 298 LEU A CA 1
ATOM 2175 C C . LEU A 1 298 ? 19.141 -0.869 9.008 1 98.12 298 LEU A C 1
ATOM 2177 O O . LEU A 1 298 ? 19.266 -1.358 7.887 1 98.12 298 LEU A O 1
ATOM 2181 N N . ILE A 1 299 ? 19.781 -1.368 10.062 1 98.31 299 ILE A N 1
ATOM 2182 C CA . ILE A 1 299 ? 20.828 -2.381 9.93 1 98.31 299 ILE A CA 1
ATOM 2183 C C . ILE A 1 299 ? 20.359 -3.686 10.57 1 98.31 299 ILE A C 1
ATOM 2185 O O . ILE A 1 299 ? 19.969 -3.705 11.742 1 98.31 299 ILE A O 1
ATOM 2189 N N . PHE A 1 300 ? 20.391 -4.723 9.797 1 98.69 300 PHE A N 1
ATOM 2190 C CA . PHE A 1 300 ? 20.109 -6.066 10.289 1 98.69 300 PHE A CA 1
ATOM 2191 C C . PHE A 1 300 ? 21.391 -6.801 10.633 1 98.69 300 PHE A C 1
ATOM 2193 O O . PHE A 1 300 ? 22.359 -6.75 9.867 1 98.69 300 PHE A O 1
ATOM 2200 N N . THR A 1 301 ? 21.375 -7.434 11.758 1 98.25 301 THR A N 1
ATOM 2201 C CA . THR A 1 301 ? 22.609 -8.062 12.242 1 98.25 301 THR A CA 1
ATOM 2202 C C . THR A 1 301 ? 22.297 -9.383 12.945 1 98.25 301 THR A C 1
ATOM 2204 O O . THR A 1 301 ? 21.156 -9.617 13.359 1 98.25 301 THR A O 1
ATOM 2207 N N . ALA A 1 302 ? 23.266 -10.242 12.914 1 96.5 302 ALA A N 1
ATOM 2208 C CA . ALA A 1 302 ? 23.156 -11.422 13.766 1 96.5 302 ALA A CA 1
ATOM 2209 C C . ALA A 1 302 ? 23.125 -11.031 15.242 1 96.5 302 ALA A C 1
ATOM 2211 O O . ALA A 1 302 ? 23.703 -10.023 15.641 1 96.5 302 ALA A O 1
ATOM 2212 N N . PRO A 1 303 ? 22.375 -11.859 15.93 1 92.25 303 PRO A N 1
ATOM 2213 C CA . PRO A 1 303 ? 22.328 -11.531 17.359 1 92.25 303 PRO A CA 1
ATOM 2214 C C . PRO A 1 303 ? 23.703 -11.578 18.016 1 92.25 303 PRO A C 1
ATOM 2216 O O . PRO A 1 303 ? 24.562 -12.352 17.609 1 92.25 303 PRO A O 1
ATOM 2219 N N . ARG A 1 304 ? 23.859 -10.656 18.875 1 78.69 304 ARG A N 1
ATOM 2220 C CA . ARG A 1 304 ? 25.078 -10.672 19.656 1 78.69 304 ARG A CA 1
ATOM 2221 C C . ARG A 1 304 ? 25.109 -11.875 20.609 1 78.69 304 ARG A C 1
ATOM 2223 O O . ARG A 1 304 ? 24.078 -12.242 21.188 1 78.69 304 ARG A O 1
ATOM 2230 N N . ALA A 1 305 ? 26.172 -12.68 20.422 1 57.31 305 ALA A N 1
ATOM 2231 C CA . ALA A 1 305 ? 26.312 -13.789 21.375 1 57.31 305 ALA A CA 1
ATOM 2232 C C . ALA A 1 305 ? 26.188 -13.305 22.812 1 57.31 305 ALA A C 1
ATOM 2234 O O . ALA A 1 305 ? 26.609 -12.195 23.141 1 57.31 305 ALA A O 1
ATOM 2235 N N . MET B 1 1 ? -4.441 20 40 1 29.81 1 MET B N 1
ATOM 2236 C CA . MET B 1 1 ? -4.105 20.484 38.656 1 29.81 1 MET B CA 1
ATOM 2237 C C . MET B 1 1 ? -5.344 20.531 37.781 1 29.81 1 MET B C 1
ATOM 2239 O O . MET B 1 1 ? -6.031 19.516 37.625 1 29.81 1 MET B O 1
ATOM 2243 N N . THR B 1 2 ? -6.137 21.531 37.688 1 34.38 2 THR B N 1
ATOM 2244 C CA . THR B 1 2 ? -7.406 21.641 36.969 1 34.38 2 THR B CA 1
ATOM 2245 C C . THR B 1 2 ? -7.309 21.016 35.594 1 34.38 2 THR B C 1
ATOM 2247 O O . THR B 1 2 ? -6.32 21.219 34.875 1 34.38 2 THR B O 1
ATOM 2250 N N . SER B 1 3 ? -7.73 19.828 35.344 1 40.03 3 SER B N 1
ATOM 2251 C CA . SER B 1 3 ? -7.73 19.094 34.094 1 40.03 3 SER B CA 1
ATOM 2252 C C . SER B 1 3 ? -7.98 20.016 32.906 1 40.03 3 SER B C 1
ATOM 2254 O O . SER B 1 3 ? -9.07 20.594 32.781 1 40.03 3 SER B O 1
ATOM 2256 N N . GLN B 1 4 ? -7.23 20.984 32.625 1 42.09 4 GLN B N 1
ATOM 2257 C CA . GLN B 1 4 ? -7.418 21.953 31.531 1 42.09 4 GLN B CA 1
ATOM 2258 C C . GLN B 1 4 ? -8.023 21.281 30.297 1 42.09 4 GLN B C 1
ATOM 2260 O O . GLN B 1 4 ? -7.391 20.422 29.672 1 42.09 4 GLN B O 1
ATOM 2265 N N . THR B 1 5 ? -9.328 20.969 30.297 1 52.34 5 THR B N 1
ATOM 2266 C CA . THR B 1 5 ? -10.133 20.469 29.172 1 52.34 5 THR B CA 1
ATOM 2267 C C . THR B 1 5 ? -9.672 21.094 27.859 1 52.34 5 THR B C 1
ATOM 2269 O O . THR B 1 5 ? -9.602 22.312 27.734 1 52.34 5 THR B O 1
ATOM 2272 N N . SER B 1 6 ? -8.992 20.406 27.078 1 63.03 6 SER B N 1
ATOM 2273 C CA . SER B 1 6 ? -8.617 20.922 25.766 1 63.03 6 SER B CA 1
ATOM 2274 C C . SER B 1 6 ? -9.82 21.516 25.047 1 63.03 6 SER B C 1
ATOM 2276 O O . SER B 1 6 ? -10.867 20.875 24.922 1 63.03 6 SER B O 1
ATOM 2278 N N . ALA B 1 7 ? -10.008 22.812 24.938 1 86 7 ALA B N 1
ATOM 2279 C CA . ALA B 1 7 ? -11.148 23.547 24.406 1 86 7 ALA B CA 1
ATOM 2280 C C . ALA B 1 7 ? -10.977 23.797 22.906 1 86 7 ALA B C 1
ATOM 2282 O O . ALA B 1 7 ? -9.859 23.953 22.422 1 86 7 ALA B O 1
ATOM 2283 N N . LEU B 1 8 ? -12.148 23.641 22.219 1 95.69 8 LEU B N 1
ATOM 2284 C CA . LEU B 1 8 ? -12.203 24.047 20.812 1 95.69 8 LEU B CA 1
ATOM 2285 C C . LEU B 1 8 ? -11.844 25.531 20.672 1 95.69 8 LEU B C 1
ATOM 2287 O O . LEU B 1 8 ? -12.281 26.359 21.484 1 95.69 8 LEU B O 1
ATOM 2291 N N . VAL B 1 9 ? -10.977 25.797 19.797 1 96.88 9 VAL B N 1
ATOM 2292 C CA . VAL B 1 9 ? -10.602 27.172 19.484 1 96.88 9 VAL B CA 1
ATOM 2293 C C . VAL B 1 9 ? -11.359 27.641 18.234 1 96.88 9 VAL B C 1
ATOM 2295 O O . VAL B 1 9 ? -11.281 27.016 17.172 1 96.88 9 VAL B O 1
ATOM 2298 N N . PRO B 1 10 ? -12.094 28.688 18.359 1 95.88 10 PRO B N 1
ATOM 2299 C CA . PRO B 1 10 ? -12.844 29.172 17.203 1 95.88 10 PRO B CA 1
ATOM 2300 C C . PRO B 1 10 ? -11.945 29.781 16.141 1 95.88 10 PRO B C 1
ATOM 2302 O O . PRO B 1 10 ? -10.969 30.469 16.453 1 95.88 10 PRO B O 1
ATOM 2305 N N . LEU B 1 11 ? -12.188 29.531 14.875 1 96.31 11 LEU B N 1
ATOM 2306 C CA . LEU B 1 11 ? -11.562 30.188 13.734 1 96.31 11 LEU B CA 1
ATOM 2307 C C . LEU B 1 11 ? -12.484 31.25 13.133 1 96.31 11 LEU B C 1
ATOM 2309 O O . LEU B 1 11 ? -12.141 32.438 13.078 1 96.31 11 LEU B O 1
ATOM 2313 N N . VAL B 1 12 ? -13.648 30.812 12.727 1 95.31 12 VAL B N 1
ATOM 2314 C CA . VAL B 1 12 ? -14.789 31.625 12.32 1 95.31 12 VAL B CA 1
ATOM 2315 C C . VAL B 1 12 ? -16.078 31.047 12.906 1 95.31 12 VAL B C 1
ATOM 2317 O O . VAL B 1 12 ? -16.078 29.938 13.453 1 95.31 12 VAL B O 1
ATOM 2320 N N . PRO B 1 13 ? -17.109 31.875 12.883 1 95.12 13 PRO B N 1
ATOM 2321 C CA . PRO B 1 13 ? -18.359 31.328 13.43 1 95.12 13 PRO B CA 1
ATOM 2322 C C . PRO B 1 13 ? -18.734 29.984 12.805 1 95.12 13 PRO B C 1
ATOM 2324 O O . PRO B 1 13 ? -18.812 29.859 11.578 1 95.12 13 PRO B O 1
ATOM 2327 N N . GLY B 1 14 ? -18.812 28.906 13.633 1 96.75 14 GLY B N 1
ATOM 2328 C CA . GLY B 1 14 ? -19.25 27.609 13.164 1 96.75 14 GLY B CA 1
ATOM 2329 C C . GLY B 1 14 ? -18.094 26.688 12.812 1 96.75 14 GLY B C 1
ATOM 2330 O O . GLY B 1 14 ? -18.312 25.5 12.508 1 96.75 14 GLY B O 1
ATOM 2331 N N . VAL B 1 15 ? -16.891 27.266 12.828 1 98 15 VAL B N 1
ATOM 2332 C CA . VAL B 1 15 ? -15.703 26.469 12.516 1 98 15 VAL B CA 1
ATOM 2333 C C . VAL B 1 15 ? -14.68 26.594 13.648 1 98 15 VAL B C 1
ATOM 2335 O O . VAL B 1 15 ? -14.266 27.703 13.992 1 98 15 VAL B O 1
ATOM 2338 N N . HIS B 1 16 ? -14.336 25.453 14.219 1 97.56 16 HIS B N 1
ATOM 2339 C CA . HIS B 1 16 ? -13.398 25.375 15.328 1 97.56 16 HIS B CA 1
ATOM 2340 C C . HIS B 1 16 ? -12.312 24.344 15.07 1 97.56 16 HIS B C 1
ATOM 2342 O O . HIS B 1 16 ? -12.414 23.547 14.133 1 97.56 16 HIS B O 1
ATOM 2348 N N . PHE B 1 17 ? -11.266 24.406 15.836 1 97.81 17 PHE B N 1
ATOM 2349 C CA . PHE B 1 17 ? -10.312 23.312 15.789 1 97.81 17 PHE B CA 1
ATOM 2350 C C . PHE B 1 17 ? -9.805 22.969 17.188 1 97.81 17 PHE B C 1
ATOM 2352 O O . PHE B 1 17 ? -9.906 23.781 18.109 1 97.81 17 PHE B O 1
ATOM 2359 N N . LEU B 1 18 ? -9.445 21.734 17.391 1 97.44 18 LEU B N 1
ATOM 2360 C CA . LEU B 1 18 ? -8.766 21.281 18.594 1 97.44 18 LEU B CA 1
ATOM 2361 C C . LEU B 1 18 ? -7.254 21.266 18.406 1 97.44 18 LEU B C 1
ATOM 2363 O O . LEU B 1 18 ? -6.719 20.438 17.672 1 97.44 18 LEU B O 1
ATOM 2367 N N . PRO B 1 19 ? -6.543 22.188 19.078 1 94.81 19 PRO B N 1
ATOM 2368 C CA . PRO B 1 19 ? -5.086 22.234 18.938 1 94.81 19 PRO B CA 1
ATOM 2369 C C . PRO B 1 19 ? -4.402 20.984 19.469 1 94.81 19 PRO B C 1
ATOM 2371 O O . PRO B 1 19 ? -4.668 20.562 20.594 1 94.81 19 PRO B O 1
ATOM 2374 N N . ALA B 1 20 ? -3.605 20.375 18.672 1 93.94 20 ALA B N 1
ATOM 2375 C CA . ALA B 1 20 ? -2.801 19.203 19 1 93.94 20 ALA B CA 1
ATOM 2376 C C . ALA B 1 20 ? -1.639 19.031 18.031 1 93.94 20 ALA B C 1
ATOM 2378 O O . ALA B 1 20 ? -1.306 19.953 17.297 1 93.94 20 ALA B O 1
ATOM 2379 N N . ALA B 1 21 ? -0.861 17.938 18.156 1 91.31 21 ALA B N 1
ATOM 2380 C CA . ALA B 1 21 ? 0.198 17.656 17.188 1 91.31 21 ALA B CA 1
ATOM 2381 C C . ALA B 1 21 ? -0.35 17.625 15.766 1 91.31 21 ALA B C 1
ATOM 2383 O O . ALA B 1 21 ? 0.296 18.109 14.836 1 91.31 21 ALA B O 1
ATOM 2384 N N . VAL B 1 22 ? -1.458 17.047 15.594 1 93.62 22 VAL B N 1
ATOM 2385 C CA . VAL B 1 22 ? -2.309 17.172 14.422 1 93.62 22 VAL B CA 1
ATOM 2386 C C . VAL B 1 22 ? -3.676 17.734 14.828 1 93.62 22 VAL B C 1
ATOM 2388 O O . VAL B 1 22 ? -4.277 17.25 15.789 1 93.62 22 VAL B O 1
ATOM 2391 N N . HIS B 1 23 ? -4.102 18.703 14.148 1 95.31 23 HIS B N 1
ATOM 2392 C CA . HIS B 1 23 ? -5.367 19.344 14.484 1 95.31 23 HIS B CA 1
ATOM 2393 C C . HIS B 1 23 ? -6.555 18.516 13.992 1 95.31 23 HIS B C 1
ATOM 2395 O O . HIS B 1 23 ? -6.453 17.828 12.977 1 95.31 23 HIS B O 1
ATOM 2401 N N . SER B 1 24 ? -7.602 18.578 14.773 1 98.12 24 SER B N 1
ATOM 2402 C CA . SER B 1 24 ? -8.922 18.203 14.297 1 98.12 24 SER B CA 1
ATOM 2403 C C . SER B 1 24 ? -9.812 19.422 14.102 1 98.12 24 SER B C 1
ATOM 2405 O O . SER B 1 24 ? -9.828 20.328 14.938 1 98.12 24 SER B O 1
ATOM 2407 N N . VAL B 1 25 ? -10.5 19.469 13.016 1 98.62 25 VAL B N 1
ATOM 2408 C CA . VAL B 1 25 ? -11.406 20.578 12.734 1 98.62 25 VAL B CA 1
ATOM 2409 C C . VAL B 1 25 ? -12.852 20.156 13 1 98.62 25 VAL B C 1
ATOM 2411 O O . VAL B 1 25 ? -13.234 19.031 12.688 1 98.62 25 VAL B O 1
ATOM 2414 N N . VAL B 1 26 ? -13.602 21.031 13.625 1 98.62 26 VAL B N 1
ATOM 2415 C CA . VAL B 1 26 ? -15.008 20.828 13.961 1 98.62 26 VAL B CA 1
ATOM 2416 C C . VAL B 1 26 ? -15.867 21.859 13.25 1 98.62 26 VAL B C 1
ATOM 2418 O O . VAL B 1 26 ? -15.711 23.078 13.469 1 98.62 26 VAL B O 1
ATOM 2421 N N . VAL B 1 27 ? -16.781 21.391 12.398 1 98.75 27 VAL B N 1
ATOM 2422 C CA . VAL B 1 27 ? -17.625 22.297 11.625 1 98.75 27 VAL B CA 1
ATOM 2423 C C . VAL B 1 27 ? -19.094 22.094 12.031 1 98.75 27 VAL B C 1
ATOM 2425 O O . VAL B 1 27 ? -19.672 21.047 11.758 1 98.75 27 VAL B O 1
ATOM 2428 N N . GLU B 1 28 ? -19.672 23.094 12.633 1 98.31 28 GLU B N 1
ATOM 2429 C CA . GLU B 1 28 ? -21.047 23 13.094 1 98.31 28 GLU B CA 1
ATOM 2430 C C . GLU B 1 28 ? -22.016 22.953 11.922 1 98.31 28 GLU B C 1
ATOM 2432 O O . GLU B 1 28 ? -21.844 23.656 10.922 1 98.31 28 GLU B O 1
ATOM 2437 N N . ASP B 1 29 ? -23.016 22.141 12.055 1 97.75 29 ASP B N 1
ATOM 2438 C CA . ASP B 1 29 ? -24.047 22.078 11.016 1 97.75 29 ASP B CA 1
ATOM 2439 C C . ASP B 1 29 ? -25.156 23.094 11.289 1 97.75 29 ASP B C 1
ATOM 2441 O O . ASP B 1 29 ? -26.094 23.234 10.492 1 97.75 29 ASP B O 1
ATOM 2445 N N . GLY B 1 30 ? -25.141 23.734 12.383 1 96.62 30 GLY B N 1
ATOM 2446 C CA . GLY B 1 30 ? -26.141 24.719 12.75 1 96.62 30 GLY B CA 1
ATOM 2447 C C . GLY B 1 30 ? -27.328 24.125 13.469 1 96.62 30 GLY B C 1
ATOM 2448 O O . GLY B 1 30 ? -28.266 24.844 13.836 1 96.62 30 GLY B O 1
ATOM 2449 N N . ARG B 1 31 ? -27.391 22.859 13.766 1 96.88 31 ARG B N 1
ATOM 2450 C CA . ARG B 1 31 ? -28.531 22.188 14.383 1 96.88 31 ARG B CA 1
ATOM 2451 C C . ARG B 1 31 ? -28.078 21.297 15.531 1 96.88 31 ARG B C 1
ATOM 2453 O O . ARG B 1 31 ? -28.734 20.297 15.852 1 96.88 31 ARG B O 1
ATOM 2460 N N . GLY B 1 32 ? -26.859 21.641 15.961 1 97.75 32 GLY B N 1
ATOM 2461 C CA . GLY B 1 32 ? -26.359 20.875 17.094 1 97.75 32 GLY B CA 1
ATOM 2462 C C . GLY B 1 32 ? -25.438 19.75 16.688 1 97.75 32 GLY B C 1
ATOM 2463 O O . GLY B 1 32 ? -24.891 19.047 17.547 1 97.75 32 GLY B O 1
ATOM 2464 N N . GLY B 1 33 ? -25.25 19.578 15.445 1 98.12 33 GLY B N 1
ATOM 2465 C CA . GLY B 1 33 ? -24.328 18.594 14.914 1 98.12 33 GLY B CA 1
ATOM 2466 C C . GLY B 1 33 ? -23.016 19.203 14.422 1 98.12 33 GLY B C 1
ATOM 2467 O O . GLY B 1 33 ? -22.906 20.422 14.289 1 98.12 33 GLY B O 1
ATOM 2468 N N . ALA B 1 34 ? -22.016 18.281 14.18 1 98.44 34 ALA B N 1
ATOM 2469 C CA . ALA B 1 34 ? -20.734 18.781 13.703 1 98.44 34 ALA B CA 1
ATOM 2470 C C . ALA B 1 34 ? -20.031 17.734 12.844 1 98.44 34 ALA B C 1
ATOM 2472 O O . ALA B 1 34 ? -20 16.547 13.195 1 98.44 34 ALA B O 1
ATOM 2473 N N . LEU B 1 35 ? -19.516 18.156 11.688 1 98.75 35 LEU B N 1
ATOM 2474 C CA . LEU B 1 35 ? -18.547 17.391 10.922 1 98.75 35 LEU B CA 1
ATOM 2475 C C . LEU B 1 35 ? -17.172 17.453 11.562 1 98.75 35 LEU B C 1
ATOM 2477 O O . LEU B 1 35 ? -16.703 18.547 11.922 1 98.75 35 LEU B O 1
ATOM 2481 N N . LEU B 1 36 ? -16.594 16.281 11.789 1 98.81 36 LEU B N 1
ATOM 2482 C CA . LEU B 1 36 ? -15.219 16.203 12.281 1 98.81 36 LEU B CA 1
ATOM 2483 C C . LEU B 1 36 ? -14.242 15.953 11.141 1 98.81 36 LEU B C 1
ATOM 2485 O O . LEU B 1 36 ? -14.438 15.039 10.336 1 98.81 36 LEU B O 1
ATOM 2489 N N . ILE B 1 37 ? -13.227 16.75 11.023 1 98.81 37 ILE B N 1
ATOM 2490 C CA . ILE B 1 37 ? -12.188 16.562 10.016 1 98.81 37 ILE B CA 1
ATOM 2491 C C . ILE B 1 37 ? -10.883 16.156 10.688 1 98.81 37 ILE B C 1
ATOM 2493 O O . ILE B 1 37 ? -10.297 16.922 11.453 1 98.81 37 ILE B O 1
ATOM 2497 N N . ASP B 1 38 ? -10.445 14.93 10.414 1 98.81 38 ASP B N 1
ATOM 2498 C CA . ASP B 1 38 ? -9.281 14.289 11.023 1 98.81 38 ASP B CA 1
ATOM 2499 C C . ASP B 1 38 ? -9.484 14.109 12.531 1 98.81 38 ASP B C 1
ATOM 2501 O O . ASP B 1 38 ? -10 15 13.203 1 98.81 38 ASP B O 1
ATOM 2505 N N . THR B 1 39 ? -9.109 12.977 13.055 1 98.56 39 THR B N 1
ATOM 2506 C CA . THR B 1 39 ? -9.531 12.609 14.398 1 98.56 39 THR B CA 1
ATOM 2507 C C . THR B 1 39 ? -8.32 12.359 15.297 1 98.56 39 THR B C 1
ATOM 2509 O O . THR B 1 39 ? -8.453 11.828 16.391 1 98.56 39 THR B O 1
ATOM 2512 N N . GLY B 1 40 ? -7.086 12.609 14.734 1 97.69 40 GLY B N 1
ATOM 2513 C CA . GLY B 1 40 ? -5.883 12.539 15.555 1 97.69 40 GLY B CA 1
ATOM 2514 C C . GLY B 1 40 ? -5.254 11.156 15.562 1 97.69 40 GLY B C 1
ATOM 2515 O O . GLY B 1 40 ? -5.684 10.266 14.828 1 97.69 40 GLY B O 1
ATOM 2516 N N . LEU B 1 41 ? -4.336 10.977 16.469 1 97.62 41 LEU B N 1
ATOM 2517 C CA . LEU B 1 41 ? -3.4 9.852 16.406 1 97.62 41 LEU B CA 1
ATOM 2518 C C . LEU B 1 41 ? -3.986 8.625 17.094 1 97.62 41 LEU B C 1
ATOM 2520 O O . LEU B 1 41 ? -3.693 7.492 16.703 1 97.62 41 LEU B O 1
ATOM 2524 N N . ASP B 1 42 ? -4.789 8.898 18.156 1 97.38 42 ASP B N 1
ATOM 2525 C CA . ASP B 1 42 ? -5.121 7.754 19 1 97.38 42 ASP B CA 1
ATOM 2526 C C . ASP B 1 42 ? -6.359 8.031 19.844 1 97.38 42 ASP B C 1
ATOM 2528 O O . ASP B 1 42 ? -7.035 9.047 19.656 1 97.38 42 ASP B O 1
ATOM 2532 N N . ASP B 1 43 ? -6.559 7.152 20.812 1 97.69 43 ASP B N 1
ATOM 2533 C CA . ASP B 1 43 ? -7.723 7.25 21.688 1 97.69 43 ASP B CA 1
ATOM 2534 C C . ASP B 1 43 ? -7.656 8.508 22.547 1 97.69 43 ASP B C 1
ATOM 2536 O O . ASP B 1 43 ? -8.68 9.133 22.828 1 97.69 43 ASP B O 1
ATOM 2540 N N . SER B 1 44 ? -6.469 8.82 22.984 1 97 44 SER B N 1
ATOM 2541 C CA . SER B 1 44 ? -6.305 9.984 23.844 1 97 44 SER B CA 1
ATOM 2542 C C . SER B 1 44 ? -6.77 11.258 23.141 1 97 44 SER B C 1
ATOM 2544 O O . SER B 1 44 ? -7.516 12.055 23.719 1 97 44 SER B O 1
ATOM 2546 N N . HIS B 1 45 ? -6.344 11.406 21.906 1 96.44 45 HIS B N 1
ATOM 2547 C CA . HIS B 1 45 ? -6.785 12.562 21.141 1 96.44 45 HIS B CA 1
ATOM 2548 C C . HIS B 1 45 ? -8.297 12.531 20.922 1 96.44 45 HIS B C 1
ATOM 2550 O O . HIS B 1 45 ? -8.969 13.547 21.078 1 96.44 45 HIS B O 1
ATOM 2556 N N . ALA B 1 46 ? -8.805 11.414 20.547 1 97.5 46 ALA B N 1
ATOM 2557 C CA . ALA B 1 46 ? -10.234 11.266 20.281 1 97.5 46 ALA B CA 1
ATOM 2558 C C . ALA B 1 46 ? -11.062 11.57 21.516 1 97.5 46 ALA B C 1
ATOM 2560 O O . ALA B 1 46 ? -12.141 12.164 21.422 1 97.5 46 ALA B O 1
ATOM 2561 N N . ARG B 1 47 ? -10.586 11.164 22.656 1 97.19 47 ARG B N 1
ATOM 2562 C CA . ARG B 1 47 ? -11.266 11.438 23.922 1 97.19 47 ARG B CA 1
ATOM 2563 C C . ARG B 1 47 ? -11.328 12.938 24.188 1 97.19 47 ARG B C 1
ATOM 2565 O O . ARG B 1 47 ? -12.352 13.453 24.625 1 97.19 47 ARG B O 1
ATOM 2572 N N . LYS B 1 48 ? -10.227 13.602 23.984 1 97.38 48 LYS B N 1
ATOM 2573 C CA . LYS B 1 48 ? -10.195 15.055 24.141 1 97.38 48 LYS B CA 1
ATOM 2574 C C . LYS B 1 48 ? -11.172 15.727 23.188 1 97.38 48 LYS B C 1
ATOM 2576 O O . LYS B 1 48 ? -11.867 16.672 23.578 1 97.38 48 LYS B O 1
ATOM 2581 N N . LEU B 1 49 ? -11.172 15.258 21.953 1 97.69 49 LEU B N 1
ATOM 2582 C CA . LEU B 1 49 ? -12.078 15.781 20.953 1 97.69 49 LEU B CA 1
ATOM 2583 C C . LEU B 1 49 ? -13.531 15.609 21.375 1 97.69 49 LEU B C 1
ATOM 2585 O O . LEU B 1 49 ? -14.32 16.562 21.297 1 97.69 49 LEU B O 1
ATOM 2589 N N . LEU B 1 50 ? -13.891 14.453 21.891 1 97.06 50 LEU B N 1
ATOM 2590 C CA . LEU B 1 50 ? -15.25 14.164 22.312 1 97.06 50 LEU B CA 1
ATOM 2591 C C . LEU B 1 50 ? -15.641 15.039 23.5 1 97.06 50 LEU B C 1
ATOM 2593 O O . LEU B 1 50 ? -16.75 15.57 23.547 1 97.06 50 LEU B O 1
ATOM 2597 N N . ARG B 1 51 ? -14.75 15.156 24.422 1 97 51 ARG B N 1
ATOM 2598 C CA . ARG B 1 51 ? -15.016 16.016 25.578 1 97 51 ARG B CA 1
ATOM 2599 C C . ARG B 1 51 ? -15.266 17.453 25.156 1 97 51 ARG B C 1
ATOM 2601 O O . ARG B 1 51 ? -16.156 18.125 25.672 1 97 51 ARG B O 1
ATOM 2608 N N . ALA B 1 52 ? -14.445 17.922 24.266 1 97.31 52 ALA B N 1
ATOM 2609 C CA . ALA B 1 52 ? -14.594 19.281 23.75 1 97.31 52 ALA B CA 1
ATOM 2610 C C . ALA B 1 52 ? -15.945 19.453 23.062 1 97.31 52 ALA B C 1
ATOM 2612 O O . ALA B 1 52 ? -16.578 20.5 23.203 1 97.31 52 ALA B O 1
ATOM 2613 N N . LEU B 1 53 ? -16.359 18.469 22.297 1 97.56 53 LEU B N 1
ATOM 2614 C CA . LEU B 1 53 ? -17.656 18.5 21.625 1 97.56 53 LEU B CA 1
ATOM 2615 C C . LEU B 1 53 ? -18.797 18.562 22.641 1 97.56 53 LEU B C 1
ATOM 2617 O O . LEU B 1 53 ? -19.734 19.344 22.484 1 97.56 53 LEU B O 1
ATOM 2621 N N . GLU B 1 54 ? -18.672 17.734 23.641 1 96.38 54 GLU B N 1
ATOM 2622 C CA . GLU B 1 54 ? -19.688 17.703 24.703 1 96.38 54 GLU B CA 1
ATOM 2623 C C . GLU B 1 54 ? -19.812 19.062 25.375 1 96.38 54 GLU B C 1
ATOM 2625 O O . GLU B 1 54 ? -20.922 19.547 25.625 1 96.38 54 GLU B O 1
ATOM 2630 N N . ALA B 1 55 ? -18.703 19.609 25.688 1 96.38 55 ALA B N 1
ATOM 2631 C CA . ALA B 1 55 ? -18.688 20.922 26.328 1 96.38 55 ALA B CA 1
ATOM 2632 C C . ALA B 1 55 ? -19.359 21.969 25.438 1 96.38 55 ALA B C 1
ATOM 2634 O O . ALA B 1 55 ? -20 22.891 25.938 1 96.38 55 ALA B O 1
ATOM 2635 N N . ALA B 1 56 ? -19.219 21.812 24.156 1 96.19 56 ALA B N 1
ATOM 2636 C CA . ALA B 1 56 ? -19.797 22.75 23.188 1 96.19 56 ALA B CA 1
ATOM 2637 C C . ALA B 1 56 ? -21.219 22.359 22.828 1 96.19 56 ALA B C 1
ATOM 2639 O O . ALA B 1 56 ? -21.859 23.016 22 1 96.19 56 ALA B O 1
ATOM 2640 N N . LYS B 1 57 ? -21.703 21.25 23.406 1 97.06 57 LYS B N 1
ATOM 2641 C CA . LYS B 1 57 ? -23.047 20.719 23.141 1 97.06 57 LYS B CA 1
ATOM 2642 C C . LYS B 1 57 ? -23.219 20.359 21.672 1 97.06 57 LYS B C 1
ATOM 2644 O O . LYS B 1 57 ? -24.219 20.703 21.062 1 97.06 57 LYS B O 1
ATOM 2649 N N . LEU B 1 58 ? -22.203 19.766 21.109 1 97.88 58 LEU B N 1
ATOM 2650 C CA . LEU B 1 58 ? -22.203 19.297 19.734 1 97.88 58 LEU B CA 1
ATOM 2651 C C . LEU B 1 58 ? -22.172 17.766 19.672 1 97.88 58 LEU B C 1
ATOM 2653 O O . LEU B 1 58 ? -21.531 17.125 20.5 1 97.88 58 LEU B O 1
ATOM 2657 N N . THR B 1 59 ? -22.859 17.219 18.703 1 98.06 59 THR B N 1
ATOM 2658 C CA . THR B 1 59 ? -22.828 15.797 18.422 1 98.06 59 THR B CA 1
ATOM 2659 C C . THR B 1 59 ? -22.203 15.523 17.062 1 98.06 59 THR B C 1
ATOM 2661 O O . THR B 1 59 ? -22.547 16.156 16.062 1 98.06 59 THR B O 1
ATOM 2664 N N . PRO B 1 60 ? -21.266 14.594 16.984 1 98.56 60 PRO B N 1
ATOM 2665 C CA . PRO B 1 60 ? -20.672 14.289 15.68 1 98.56 60 PRO B CA 1
ATOM 2666 C C . PRO B 1 60 ? -21.703 13.789 14.664 1 98.56 60 PRO B C 1
ATOM 2668 O O . PRO B 1 60 ? -22.562 12.969 15 1 98.56 60 PRO B O 1
ATOM 2671 N N . THR B 1 61 ? -21.578 14.273 13.445 1 98.56 61 THR B N 1
ATOM 2672 C CA . THR B 1 61 ? -22.516 13.867 12.406 1 98.56 61 THR B CA 1
ATOM 2673 C C . THR B 1 61 ? -21.797 13.055 11.328 1 98.56 61 THR B C 1
ATOM 2675 O O . THR B 1 61 ? -22.422 12.234 10.648 1 98.56 61 THR B O 1
ATOM 2678 N N . ALA B 1 62 ? -20.547 13.273 11.094 1 98.75 62 ALA B N 1
ATOM 2679 C CA . ALA B 1 62 ? -19.688 12.539 10.172 1 98.75 62 ALA B CA 1
ATOM 2680 C C . ALA B 1 62 ? -18.219 12.82 10.445 1 98.75 62 ALA B C 1
ATOM 2682 O O . ALA B 1 62 ? -17.891 13.766 11.172 1 98.75 62 ALA B O 1
ATOM 2683 N N . ILE B 1 63 ? -17.391 11.969 9.953 1 98.88 63 ILE B N 1
ATOM 2684 C CA . ILE B 1 63 ? -15.945 12.164 9.977 1 98.88 63 ILE B CA 1
ATOM 2685 C C . ILE B 1 63 ? -15.422 12.273 8.539 1 98.88 63 ILE B C 1
ATOM 2687 O O . ILE B 1 63 ? -15.836 11.516 7.664 1 98.88 63 ILE B O 1
ATOM 2691 N N . LEU B 1 64 ? -14.641 13.242 8.25 1 98.81 64 LEU B N 1
ATOM 2692 C CA . LEU B 1 64 ? -13.836 13.344 7.043 1 98.81 64 LEU B CA 1
ATOM 2693 C C . LEU B 1 64 ? -12.352 13.219 7.363 1 98.81 64 LEU B C 1
ATOM 2695 O O . LEU B 1 64 ? -11.805 14.031 8.117 1 98.81 64 LEU B O 1
ATOM 2699 N N . ASN B 1 65 ? -11.75 12.18 6.879 1 98.88 65 ASN B N 1
ATOM 2700 C CA . ASN B 1 65 ? -10.297 12.117 6.93 1 98.88 65 ASN B CA 1
ATOM 2701 C C . ASN B 1 65 ? -9.664 12.664 5.652 1 98.88 65 ASN B C 1
ATOM 2703 O O . ASN B 1 65 ? -9.984 12.195 4.555 1 98.88 65 ASN B O 1
ATOM 2707 N N . THR B 1 66 ? -8.758 13.578 5.848 1 98.69 66 THR B N 1
ATOM 2708 C CA . THR B 1 66 ? -8.109 14.211 4.711 1 98.69 66 THR B CA 1
ATOM 2709 C C . THR B 1 66 ? -7.203 13.219 3.984 1 98.69 66 THR B C 1
ATOM 2711 O O . THR B 1 66 ? -7.004 13.32 2.771 1 98.69 66 THR B O 1
ATOM 2714 N N . HIS B 1 67 ? -6.543 12.367 4.691 1 98.75 67 HIS B N 1
ATOM 2715 C CA . HIS B 1 67 ? -5.727 11.281 4.148 1 98.75 67 HIS B CA 1
ATOM 2716 C C . HIS B 1 67 ? -5.527 10.18 5.18 1 98.75 67 HIS B C 1
ATOM 2718 O O . HIS B 1 67 ? -6.129 10.203 6.254 1 98.75 67 HIS B O 1
ATOM 2724 N N . SER B 1 68 ? -4.676 9.148 4.859 1 98.88 68 SER B N 1
ATOM 2725 C CA . SER B 1 68 ? -4.742 7.887 5.582 1 98.88 68 SER B CA 1
ATOM 2726 C C . SER B 1 68 ? -3.615 7.77 6.598 1 98.88 68 SER B C 1
ATOM 2728 O O . SER B 1 68 ? -3.404 6.707 7.184 1 98.88 68 SER B O 1
ATOM 2730 N N . HIS B 1 69 ? -2.82 8.82 6.805 1 98.81 69 HIS B N 1
ATOM 2731 C CA . HIS B 1 69 ? -1.782 8.695 7.824 1 98.81 69 HIS B CA 1
ATOM 2732 C C . HIS B 1 69 ? -2.391 8.508 9.211 1 98.81 69 HIS B C 1
ATOM 2734 O O . HIS B 1 69 ? -3.396 9.141 9.539 1 98.81 69 HIS B O 1
ATOM 2740 N N . ALA B 1 70 ? -1.73 7.738 10.047 1 98.69 70 ALA B N 1
ATOM 2741 C CA . ALA B 1 70 ? -2.281 7.297 11.32 1 98.69 70 ALA B CA 1
ATOM 2742 C C . ALA B 1 70 ? -2.648 8.484 12.203 1 98.69 70 ALA B C 1
ATOM 2744 O O . ALA B 1 70 ? -3.672 8.469 12.891 1 98.69 70 ALA B O 1
ATOM 2745 N N . ASP B 1 71 ? -1.87 9.5 12.117 1 98.19 71 ASP B N 1
ATOM 2746 C CA . ASP B 1 71 ? -2.105 10.633 13.008 1 98.19 71 ASP B CA 1
ATOM 2747 C C . ASP B 1 71 ? -3.285 11.477 12.523 1 98.19 71 ASP B C 1
ATOM 2749 O O . ASP B 1 71 ? -3.662 12.453 13.172 1 98.19 71 ASP B O 1
ATOM 2753 N N . HIS B 1 72 ? -3.965 11.094 11.484 1 98.69 72 HIS B N 1
ATOM 2754 C CA . HIS B 1 72 ? -5.133 11.828 11 1 98.69 72 HIS B CA 1
ATOM 2755 C C . HIS B 1 72 ? -6.402 10.992 11.141 1 98.69 72 HIS B C 1
ATOM 2757 O O . HIS B 1 72 ? -7.512 11.523 11.062 1 98.69 72 HIS B O 1
ATOM 2763 N N . HIS B 1 73 ? -6.289 9.711 11.312 1 98.75 73 HIS B N 1
ATOM 2764 C CA . HIS B 1 73 ? -7.508 8.914 11.406 1 98.75 73 HIS B CA 1
ATOM 2765 C C . HIS B 1 73 ? -7.445 7.945 12.586 1 98.75 73 HIS B C 1
ATOM 2767 O O . HIS B 1 73 ? -8.367 7.148 12.789 1 98.75 73 HIS B O 1
ATOM 2773 N N . GLY B 1 74 ? -6.352 7.992 13.422 1 98.69 74 GLY B N 1
ATOM 2774 C CA . GLY B 1 74 ? -6.145 7.066 14.523 1 98.69 74 GLY B CA 1
ATOM 2775 C C . GLY B 1 74 ? -7.254 7.109 15.555 1 98.69 74 GLY B C 1
ATOM 2776 O O . GLY B 1 74 ? -7.453 6.145 16.297 1 98.69 74 GLY B O 1
ATOM 2777 N N . GLY B 1 75 ? -7.969 8.195 15.609 1 98.69 75 GLY B N 1
ATOM 2778 C CA . GLY B 1 75 ? -9.031 8.375 16.578 1 98.69 75 GLY B CA 1
ATOM 2779 C C . GLY B 1 75 ? -10.375 7.863 16.109 1 98.69 75 GLY B C 1
ATOM 2780 O O . GLY B 1 75 ? -11.336 7.812 16.875 1 98.69 75 GLY B O 1
ATOM 2781 N N . ASN B 1 76 ? -10.492 7.457 14.805 1 98.88 76 ASN B N 1
ATOM 2782 C CA . ASN B 1 76 ? -11.766 7.051 14.227 1 98.88 76 ASN B CA 1
ATOM 2783 C C . ASN B 1 76 ? -12.422 5.945 15.039 1 98.88 76 ASN B C 1
ATOM 2785 O O . ASN B 1 76 ? -13.594 6.051 15.406 1 98.88 76 ASN B O 1
ATOM 2789 N N . ALA B 1 77 ? -11.633 4.898 15.289 1 98.75 77 ALA B N 1
ATOM 2790 C CA . ALA B 1 77 ? -12.18 3.701 15.914 1 98.75 77 ALA B CA 1
ATOM 2791 C C . ALA B 1 77 ? -12.781 4.02 17.281 1 98.75 77 ALA B C 1
ATOM 2793 O O . ALA B 1 77 ? -13.836 3.496 17.641 1 98.75 77 ALA B O 1
ATOM 2794 N N . PHE B 1 78 ? -12.07 4.848 18.047 1 98.62 78 PHE B N 1
ATOM 2795 C CA . PHE B 1 78 ? -12.562 5.246 19.359 1 98.62 78 PHE B CA 1
ATOM 2796 C C . PHE B 1 78 ? -13.898 5.965 19.234 1 98.62 78 PHE B C 1
ATOM 2798 O O . PHE B 1 78 ? -14.844 5.668 19.984 1 98.62 78 PHE B O 1
ATOM 2805 N N . LEU B 1 79 ? -14.023 6.934 18.328 1 98.69 79 LEU B N 1
ATOM 2806 C CA . LEU B 1 79 ? -15.25 7.695 18.125 1 98.69 79 LEU B CA 1
ATOM 2807 C C . LEU B 1 79 ? -16.391 6.785 17.672 1 98.69 79 LEU B C 1
ATOM 2809 O O . LEU B 1 79 ? -17.531 6.953 18.094 1 98.69 79 LEU B O 1
ATOM 2813 N N . LEU B 1 80 ? -16.062 5.836 16.844 1 98.69 80 LEU B N 1
ATOM 2814 C CA . LEU B 1 80 ? -17.062 4.93 16.281 1 98.69 80 LEU B CA 1
ATOM 2815 C C . LEU B 1 80 ? -17.609 3.996 17.359 1 98.69 80 LEU B C 1
ATOM 2817 O O . LEU B 1 80 ? -18.734 3.514 17.266 1 98.69 80 LEU B O 1
ATOM 2821 N N . LYS B 1 81 ? -16.812 3.641 18.375 1 98.19 81 LYS B N 1
ATOM 2822 C CA . LYS B 1 81 ? -17.312 2.863 19.5 1 98.19 81 LYS B CA 1
ATOM 2823 C C . LYS B 1 81 ? -18.453 3.594 20.203 1 98.19 81 LYS B C 1
ATOM 2825 O O . LYS B 1 81 ? -19.406 2.967 20.672 1 98.19 81 LYS B O 1
ATOM 2830 N N . ARG B 1 82 ? -18.328 4.91 20.25 1 97.25 82 ARG B N 1
ATOM 2831 C CA . ARG B 1 82 ? -19.328 5.738 20.922 1 97.25 82 ARG B CA 1
ATOM 2832 C C . ARG B 1 82 ? -20.469 6.07 19.969 1 97.25 82 ARG B C 1
ATOM 2834 O O . ARG B 1 82 ? -21.625 6.195 20.406 1 97.25 82 ARG B O 1
ATOM 2841 N N . PHE B 1 83 ? -20.172 6.211 18.75 1 98.25 83 PHE B N 1
ATOM 2842 C CA . PHE B 1 83 ? -21.141 6.543 17.719 1 98.25 83 PHE B CA 1
ATOM 2843 C C . PHE B 1 83 ? -21.047 5.555 16.547 1 98.25 83 PHE B C 1
ATOM 2845 O O . PHE B 1 83 ? -20.562 5.898 15.477 1 98.25 83 PHE B O 1
ATOM 2852 N N . PRO B 1 84 ? -21.609 4.422 16.609 1 97.56 84 PRO B N 1
ATOM 2853 C CA . PRO B 1 84 ? -21.406 3.35 15.641 1 97.56 84 PRO B CA 1
ATOM 2854 C C . PRO B 1 84 ? -21.984 3.688 14.266 1 97.56 84 PRO B C 1
ATOM 2856 O O . PRO B 1 84 ? -21.578 3.105 13.258 1 97.56 84 PRO B O 1
ATOM 2859 N N . GLU B 1 85 ? -22.875 4.621 14.219 1 96.94 85 GLU B N 1
ATOM 2860 C CA . GLU B 1 85 ? -23.531 4.941 12.953 1 96.94 85 GLU B CA 1
ATOM 2861 C C . GLU B 1 85 ? -22.844 6.094 12.242 1 96.94 85 GLU B C 1
ATOM 2863 O O . GLU B 1 85 ? -23.234 6.484 11.141 1 96.94 85 GLU B O 1
ATOM 2868 N N . LEU B 1 86 ? -21.844 6.625 12.859 1 97.81 86 LEU B N 1
ATOM 2869 C CA . LEU B 1 86 ? -21.109 7.75 12.289 1 97.81 86 LEU B CA 1
ATOM 2870 C C . LEU B 1 86 ? -20.453 7.359 10.977 1 97.81 86 LEU B C 1
ATOM 2872 O O . LEU B 1 86 ? -19.75 6.348 10.906 1 97.81 86 LEU B O 1
ATOM 2876 N N . GLU B 1 87 ? -20.734 8.078 9.922 1 98.38 87 GLU B N 1
ATOM 2877 C CA . GLU B 1 87 ? -20.094 7.816 8.633 1 98.38 87 GLU B CA 1
ATOM 2878 C C . GLU B 1 87 ? -18.688 8.414 8.578 1 98.38 87 GLU B C 1
ATOM 2880 O O . GLU B 1 87 ? -18.469 9.523 9.07 1 98.38 87 GLU B O 1
ATOM 2885 N N . VAL B 1 88 ? -17.766 7.66 8.062 1 98.88 88 VAL B N 1
ATOM 2886 C CA . VAL B 1 88 ? -16.391 8.102 7.848 1 98.88 88 VAL B CA 1
ATOM 2887 C C . VAL B 1 88 ? -16.109 8.234 6.352 1 98.88 88 VAL B C 1
ATOM 2889 O O . VAL B 1 88 ? -16.391 7.312 5.578 1 98.88 88 VAL B O 1
ATOM 2892 N N . TYR B 1 89 ? -15.602 9.391 5.91 1 98.75 89 TYR B N 1
ATOM 2893 C CA . TYR B 1 89 ? -15.297 9.656 4.508 1 98.75 89 TYR B CA 1
ATOM 2894 C C . TYR B 1 89 ? -13.812 9.938 4.316 1 98.75 89 TYR B C 1
ATOM 2896 O O . TYR B 1 89 ? -13.156 10.461 5.219 1 98.75 89 TYR B O 1
ATOM 2904 N N . ALA B 1 90 ? -13.289 9.617 3.174 1 98.88 90 ALA B N 1
ATOM 2905 C CA . ALA B 1 90 ? -11.914 9.922 2.797 1 98.88 90 ALA B CA 1
ATOM 2906 C C . ALA B 1 90 ? -11.734 9.867 1.281 1 98.88 90 ALA B C 1
ATOM 2908 O O . ALA B 1 90 ? -12.602 9.359 0.565 1 98.88 90 ALA B O 1
ATOM 2909 N N . PRO B 1 91 ? -10.633 10.469 0.784 1 98.75 91 PRO B N 1
ATOM 2910 C CA . PRO B 1 91 ? -10.328 10.219 -0.627 1 98.75 91 PRO B CA 1
ATOM 2911 C C . PRO B 1 91 ? -10.305 8.734 -0.969 1 98.75 91 PRO B C 1
ATOM 2913 O O . PRO B 1 91 ? -9.906 7.91 -0.136 1 98.75 91 PRO B O 1
ATOM 2916 N N . PRO B 1 92 ? -10.648 8.367 -2.176 1 98.62 92 PRO B N 1
ATOM 2917 C CA . PRO B 1 92 ? -10.875 6.965 -2.521 1 98.62 92 PRO B CA 1
ATOM 2918 C C . PRO B 1 92 ? -9.68 6.074 -2.184 1 98.62 92 PRO B C 1
ATOM 2920 O O . PRO B 1 92 ? -9.828 5.078 -1.475 1 98.62 92 PRO B O 1
ATOM 2923 N N . LEU B 1 93 ? -8.5 6.395 -2.623 1 98.69 93 LEU B N 1
ATOM 2924 C CA . LEU B 1 93 ? -7.312 5.59 -2.34 1 98.69 93 LEU B CA 1
ATOM 2925 C C . LEU B 1 93 ? -7.02 5.559 -0.844 1 98.69 93 LEU B C 1
ATOM 2927 O O . LEU B 1 93 ? -6.676 4.508 -0.297 1 98.69 93 LEU B O 1
ATOM 2931 N N . GLU B 1 94 ? -7.191 6.664 -0.215 1 98.88 94 GLU B N 1
ATOM 2932 C CA . GLU B 1 94 ? -6.938 6.777 1.218 1 98.88 94 GLU B CA 1
ATOM 2933 C C . GLU B 1 94 ? -7.977 6.004 2.027 1 98.88 94 GLU B C 1
ATOM 2935 O O . GLU B 1 94 ? -7.664 5.453 3.084 1 98.88 94 GLU B O 1
ATOM 2940 N N . ALA B 1 95 ? -9.211 6.059 1.562 1 98.88 95 ALA B N 1
ATOM 2941 C CA . ALA B 1 95 ? -10.242 5.238 2.193 1 98.88 95 ALA B CA 1
ATOM 2942 C C . ALA B 1 95 ? -9.844 3.766 2.201 1 98.88 95 ALA B C 1
ATOM 2944 O O . ALA B 1 95 ? -10.047 3.066 3.195 1 98.88 95 ALA B O 1
ATOM 2945 N N . ALA B 1 96 ? -9.25 3.307 1.122 1 98.81 96 ALA B N 1
ATOM 2946 C CA . ALA B 1 96 ? -8.781 1.928 1.035 1 98.81 96 ALA B CA 1
ATOM 2947 C C . ALA B 1 96 ? -7.746 1.633 2.117 1 98.81 96 ALA B C 1
ATOM 2949 O O . ALA B 1 96 ? -7.82 0.604 2.793 1 98.81 96 ALA B O 1
ATOM 2950 N N . ILE B 1 97 ? -6.855 2.527 2.334 1 98.94 97 ILE B N 1
ATOM 2951 C CA . ILE B 1 97 ? -5.793 2.342 3.318 1 98.94 97 ILE B CA 1
ATOM 2952 C C . ILE B 1 97 ? -6.379 2.42 4.727 1 98.94 97 ILE B C 1
ATOM 2954 O O . ILE B 1 97 ? -6 1.641 5.605 1 98.94 97 ILE B O 1
ATOM 2958 N N . ILE B 1 98 ? -7.324 3.32 4.93 1 98.94 98 ILE B N 1
ATOM 2959 C CA . ILE B 1 98 ? -7.953 3.482 6.234 1 98.94 98 ILE B CA 1
ATOM 2960 C C . ILE B 1 98 ? -8.711 2.211 6.605 1 98.94 98 ILE B C 1
ATOM 2962 O O . ILE B 1 98 ? -8.742 1.814 7.773 1 98.94 98 ILE B O 1
ATOM 2966 N N . ASN B 1 99 ? -9.281 1.562 5.652 1 98.88 99 ASN B N 1
ATOM 2967 C CA . ASN B 1 99 ? -9.969 0.294 5.867 1 98.88 99 ASN B CA 1
ATOM 2968 C C . ASN B 1 99 ? -8.984 -0.84 6.133 1 98.88 99 ASN B C 1
ATOM 2970 O O . ASN B 1 99 ? -9.312 -1.815 6.805 1 98.88 99 ASN B O 1
ATOM 2974 N N . HIS B 1 100 ? -7.762 -0.741 5.559 1 98.75 100 HIS B N 1
ATOM 2975 C CA . HIS B 1 100 ? -6.691 -1.719 5.707 1 98.75 100 HIS B CA 1
ATOM 2976 C C . HIS B 1 100 ? -5.375 -1.043 6.082 1 98.75 100 HIS B C 1
ATOM 2978 O O . HIS B 1 100 ? -4.414 -1.079 5.309 1 98.75 100 HIS B O 1
ATOM 2984 N N . PRO B 1 101 ? -5.254 -0.637 7.316 1 98.81 101 PRO B N 1
ATOM 2985 C CA . PRO B 1 101 ? -4.168 0.273 7.688 1 98.81 101 PRO B CA 1
ATOM 2986 C C . PRO B 1 101 ? -2.793 -0.39 7.617 1 98.81 101 PRO B C 1
ATOM 2988 O O . PRO B 1 101 ? -1.771 0.3 7.598 1 98.81 101 PRO B O 1
ATOM 2991 N N . ILE B 1 102 ? -2.711 -1.744 7.562 1 98.81 102 ILE B N 1
ATOM 2992 C CA . ILE B 1 102 ? -1.438 -2.447 7.461 1 98.81 102 ILE B CA 1
ATOM 2993 C C . ILE B 1 102 ? -0.721 -2.031 6.176 1 98.81 102 ILE B C 1
ATOM 2995 O O . ILE B 1 102 ? 0.5 -2.168 6.066 1 98.81 102 ILE B O 1
ATOM 2999 N N . LEU B 1 103 ? -1.47 -1.484 5.199 1 98.75 103 LEU B N 1
ATOM 3000 C CA . LEU B 1 103 ? -0.911 -1.091 3.908 1 98.75 103 LEU B CA 1
ATOM 3001 C C . LEU B 1 103 ? 0.107 0.032 4.078 1 98.75 103 LEU B C 1
ATOM 3003 O O . LEU B 1 103 ? 1.036 0.158 3.277 1 98.75 103 LEU B O 1
ATOM 3007 N N . GLU B 1 104 ? -0.008 0.829 5.113 1 98.62 104 GLU B N 1
ATOM 3008 C CA . GLU B 1 104 ? 0.914 1.945 5.305 1 98.62 104 GLU B CA 1
ATOM 3009 C C . GLU B 1 104 ? 2.311 1.452 5.672 1 98.62 104 GLU B C 1
ATOM 3011 O O . GLU B 1 104 ? 3.266 1.659 4.922 1 98.62 104 GLU B O 1
ATOM 3016 N N . PRO B 1 105 ? 2.43 0.704 6.859 1 98.81 105 PRO B N 1
ATOM 3017 C CA . PRO B 1 105 ? 3.783 0.235 7.156 1 98.81 105 PRO B CA 1
ATOM 3018 C C . PRO B 1 105 ? 4.289 -0.797 6.152 1 98.81 105 PRO B C 1
ATOM 3020 O O . PRO B 1 105 ? 5.496 -0.903 5.922 1 98.81 105 PRO B O 1
ATOM 3023 N N . LEU B 1 106 ? 3.412 -1.56 5.52 1 98.81 106 LEU B N 1
ATOM 3024 C CA . LEU B 1 106 ? 3.809 -2.492 4.469 1 98.81 106 LEU B CA 1
ATOM 3025 C C . LEU B 1 106 ? 4.426 -1.751 3.289 1 98.81 106 LEU B C 1
ATOM 3027 O O . LEU B 1 106 ? 5.449 -2.18 2.748 1 98.81 106 LEU B O 1
ATOM 3031 N N . SER B 1 107 ? 3.869 -0.607 2.906 1 98.56 107 SER B N 1
ATOM 3032 C CA . SER B 1 107 ? 4.371 0.179 1.785 1 98.56 107 SER B CA 1
ATOM 3033 C C . SER B 1 107 ? 5.723 0.804 2.111 1 98.56 107 SER B C 1
ATOM 3035 O O . SER B 1 107 ? 6.598 0.895 1.244 1 98.56 107 SER B O 1
ATOM 3037 N N . LEU B 1 108 ? 5.918 1.162 3.354 1 98.69 108 LEU B N 1
ATOM 3038 C CA . LEU B 1 108 ? 7.164 1.799 3.77 1 98.69 108 LEU B CA 1
ATOM 3039 C C . LEU B 1 108 ? 8.297 0.783 3.836 1 98.69 108 LEU B C 1
ATOM 3041 O O . LEU B 1 108 ? 9.445 1.109 3.533 1 98.69 108 LEU B O 1
ATOM 3045 N N . PHE B 1 109 ? 7.914 -0.478 4.176 1 98.75 109 PHE B N 1
ATOM 3046 C CA . PHE B 1 109 ? 8.922 -1.506 4.41 1 98.75 109 PHE B CA 1
ATOM 3047 C C . PHE B 1 109 ? 9.117 -2.369 3.17 1 98.75 109 PHE B C 1
ATOM 3049 O O . PHE B 1 109 ? 10.172 -2.967 2.982 1 98.75 109 PHE B O 1
ATOM 3056 N N . GLY B 1 110 ? 8.07 -2.455 2.295 1 98.25 110 GLY B N 1
ATOM 3057 C CA . GLY B 1 110 ? 8.109 -3.242 1.073 1 98.25 110 GLY B CA 1
ATOM 3058 C C . GLY B 1 110 ? 7.652 -4.676 1.268 1 98.25 110 GLY B C 1
ATOM 3059 O O . GLY B 1 110 ? 7.676 -5.473 0.328 1 98.25 110 GLY B O 1
ATOM 3060 N N . ALA B 1 111 ? 7.293 -5.078 2.469 1 98.69 111 ALA B N 1
ATOM 3061 C CA . ALA B 1 111 ? 6.801 -6.387 2.895 1 98.69 111 ALA B CA 1
ATOM 3062 C C . ALA B 1 111 ? 6.051 -6.285 4.219 1 98.69 111 ALA B C 1
ATOM 3064 O O . ALA B 1 111 ? 5.84 -5.188 4.738 1 98.69 111 ALA B O 1
ATOM 3065 N N . TRP B 1 112 ? 5.547 -7.41 4.66 1 98.75 112 TRP B N 1
ATOM 3066 C CA . TRP B 1 112 ? 4.934 -7.398 5.984 1 98.75 112 TRP B CA 1
ATOM 3067 C C . TRP B 1 112 ? 5.887 -6.805 7.02 1 98.75 112 TRP B C 1
ATOM 3069 O O . TRP B 1 112 ? 7.008 -7.289 7.184 1 98.75 112 TRP B O 1
ATOM 3079 N N . PRO B 1 113 ? 5.453 -5.781 7.707 1 98.81 113 PRO B N 1
ATOM 3080 C CA . PRO B 1 113 ? 6.375 -5.035 8.57 1 98.81 113 PRO B CA 1
ATOM 3081 C C . PRO B 1 113 ? 6.707 -5.777 9.859 1 98.81 113 PRO B C 1
ATOM 3083 O O . PRO B 1 113 ? 5.84 -6.441 10.438 1 98.81 113 PRO B O 1
ATOM 3086 N N . PRO B 1 114 ? 7.953 -5.684 10.242 1 98.56 114 PRO B N 1
ATOM 3087 C CA . PRO B 1 114 ? 8.281 -6.195 11.578 1 98.56 114 PRO B CA 1
ATOM 3088 C C . PRO B 1 114 ? 7.586 -5.418 12.695 1 98.56 114 PRO B C 1
ATOM 3090 O O . PRO B 1 114 ? 6.996 -4.367 12.445 1 98.56 114 PRO B O 1
ATOM 3093 N N . ARG B 1 115 ? 7.656 -5.953 13.852 1 97.38 115 ARG B N 1
ATOM 3094 C CA . ARG B 1 115 ? 6.961 -5.391 15.008 1 97.38 115 ARG B CA 1
ATOM 3095 C C . ARG B 1 115 ? 7.363 -3.938 15.234 1 97.38 115 ARG B C 1
ATOM 3097 O O . ARG B 1 115 ? 6.531 -3.107 15.609 1 97.38 115 ARG B O 1
ATOM 3104 N N . ASP B 1 116 ? 8.609 -3.59 14.969 1 97.19 116 ASP B N 1
ATOM 3105 C CA . ASP B 1 116 ? 9.141 -2.25 15.195 1 97.19 116 ASP B CA 1
ATOM 3106 C C . ASP B 1 116 ? 8.445 -1.225 14.305 1 97.19 116 ASP B C 1
ATOM 3108 O O . ASP B 1 116 ? 8.492 -0.024 14.578 1 97.19 116 ASP B O 1
ATOM 3112 N N . LEU B 1 117 ? 7.812 -1.684 13.289 1 98.62 117 LEU B N 1
ATOM 3113 C CA . LEU B 1 117 ? 7.148 -0.784 12.352 1 98.62 117 LEU B CA 1
ATOM 3114 C C . LEU B 1 117 ? 5.633 -0.89 12.477 1 98.62 117 LEU B C 1
ATOM 3116 O O . LEU B 1 117 ? 4.898 -0.376 11.633 1 98.62 117 LEU B O 1
ATOM 3120 N N . GLN B 1 118 ? 5.199 -1.641 13.445 1 98.25 118 GLN B N 1
ATOM 3121 C CA . GLN B 1 118 ? 3.773 -1.764 13.719 1 98.25 118 GLN B CA 1
ATOM 3122 C C . GLN B 1 118 ? 3.391 -1.017 14.992 1 98.25 118 GLN B C 1
ATOM 3124 O O . GLN B 1 118 ? 2.795 -1.597 15.906 1 98.25 118 GLN B O 1
ATOM 3129 N N . THR B 1 119 ? 3.707 0.272 14.984 1 97.88 119 THR B N 1
ATOM 3130 C CA . THR B 1 119 ? 3.402 1.161 16.109 1 97.88 119 THR B CA 1
ATOM 3131 C C . THR B 1 119 ? 2.172 2.012 15.797 1 97.88 119 THR B C 1
ATOM 3133 O O . THR B 1 119 ? 1.734 2.086 14.648 1 97.88 119 THR B O 1
ATOM 3136 N N . LYS B 1 120 ? 1.64 2.689 16.75 1 96.5 120 LYS B N 1
ATOM 3137 C CA . LYS B 1 120 ? 0.457 3.523 16.562 1 96.5 120 LYS B CA 1
ATOM 3138 C C . LYS B 1 120 ? 0.741 4.66 15.578 1 96.5 120 LYS B C 1
ATOM 3140 O O . LYS B 1 120 ? -0.186 5.285 15.062 1 96.5 120 LYS B O 1
ATOM 3145 N N . PHE B 1 121 ? 2.025 4.965 15.305 1 97.31 121 PHE B N 1
ATOM 3146 C CA . PHE B 1 121 ? 2.402 6.066 14.43 1 97.31 121 PHE B CA 1
ATOM 3147 C C . PHE B 1 121 ? 2.297 5.656 12.969 1 97.31 1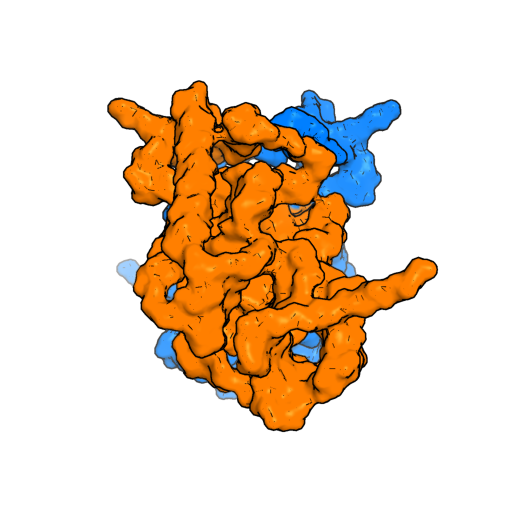21 PHE B C 1
ATOM 3149 O O . PHE B 1 121 ? 2.195 6.512 12.086 1 97.31 121 PHE B O 1
ATOM 3156 N N . LEU B 1 122 ? 2.328 4.297 12.734 1 98.5 122 LEU B N 1
ATOM 3157 C CA . LEU B 1 122 ? 2.33 3.822 11.352 1 98.5 122 LEU B CA 1
ATOM 3158 C C . LEU B 1 122 ? 1.137 2.91 11.086 1 98.5 122 LEU B C 1
ATOM 3160 O O . LEU B 1 122 ? 0.82 2.613 9.93 1 98.5 122 LEU B O 1
ATOM 3164 N N . LEU B 1 123 ? 0.49 2.533 12.133 1 98.69 123 LEU B N 1
ATOM 3165 C CA . LEU B 1 123 ? -0.583 1.55 12.023 1 98.69 123 LEU B CA 1
ATOM 3166 C C . LEU B 1 123 ? -1.751 1.916 12.93 1 98.69 123 LEU B C 1
ATOM 3168 O O . LEU B 1 123 ? -1.808 1.478 14.086 1 98.69 123 LEU B O 1
ATOM 3172 N N . ALA B 1 124 ? -2.658 2.66 12.422 1 98.56 124 ALA B N 1
ATOM 3173 C CA . ALA B 1 124 ? -3.881 3.01 13.141 1 98.56 124 ALA B CA 1
ATOM 3174 C C . ALA B 1 124 ? -4.883 1.86 13.109 1 98.56 124 ALA B C 1
ATOM 3176 O O . ALA B 1 124 ? -4.781 0.961 12.273 1 98.56 124 ALA B O 1
ATOM 3177 N N . PRO B 1 125 ? -5.836 1.854 14.109 1 98.56 125 PRO B N 1
ATOM 3178 C CA . PRO B 1 125 ? -6.934 0.893 13.969 1 98.56 125 PRO B CA 1
ATOM 3179 C C . PRO B 1 125 ? -7.75 1.118 12.695 1 98.56 125 PRO B C 1
ATOM 3181 O O . PRO B 1 125 ? -7.945 2.262 12.281 1 98.56 125 PRO B O 1
ATOM 3184 N N . PRO B 1 126 ? -8.188 0.054 12.102 1 98.62 126 PRO B N 1
ATOM 3185 C CA . PRO B 1 126 ? -9.039 0.229 10.922 1 98.62 126 PRO B CA 1
ATOM 3186 C C . PRO B 1 126 ? -10.352 0.934 11.234 1 98.62 126 PRO B C 1
ATOM 3188 O O . PRO B 1 126 ? -10.836 0.871 12.367 1 98.62 126 PRO B O 1
ATOM 3191 N N . SER B 1 127 ? -10.914 1.619 10.344 1 98.62 127 SER B N 1
ATOM 3192 C CA . SER B 1 127 ? -12.25 2.211 10.391 1 98.62 127 SER B CA 1
ATOM 3193 C C . SER B 1 127 ? -12.93 2.152 9.031 1 98.62 127 SER B C 1
ATOM 3195 O O . SER B 1 127 ? -12.266 2.098 7.996 1 98.62 127 SER B O 1
ATOM 3197 N N . PRO B 1 128 ? -14.25 2.07 8.953 1 98.5 128 PRO B N 1
ATOM 3198 C CA . PRO B 1 128 ? -15 1.892 7.711 1 98.5 128 PRO B CA 1
ATOM 3199 C C . PRO B 1 128 ? -15.117 3.18 6.898 1 98.5 128 PRO B C 1
ATOM 3201 O O . PRO B 1 128 ? -16.188 3.775 6.828 1 98.5 128 PRO B O 1
ATOM 3204 N N . ALA B 1 129 ? -14.109 3.547 6.18 1 98.75 129 ALA B N 1
ATOM 3205 C CA . ALA B 1 129 ? -14.078 4.785 5.402 1 98.75 129 ALA B CA 1
ATOM 3206 C C . ALA B 1 129 ? -14.734 4.59 4.039 1 98.75 129 ALA B C 1
ATOM 3208 O O . ALA B 1 129 ? -14.422 3.631 3.326 1 98.75 129 ALA B O 1
ATOM 3209 N N . ARG B 1 130 ? -15.594 5.434 3.727 1 98.19 130 ARG B N 1
ATOM 3210 C CA . ARG B 1 130 ? -16.25 5.48 2.42 1 98.19 130 ARG B CA 1
ATOM 3211 C C . ARG B 1 130 ? -15.508 6.414 1.472 1 98.19 130 ARG B C 1
ATOM 3213 O O . ARG B 1 130 ? -15.117 7.52 1.859 1 98.19 130 ARG B O 1
ATOM 3220 N N . PRO B 1 131 ? -15.367 5.984 0.222 1 98.19 131 PRO B N 1
ATOM 3221 C CA . PRO B 1 131 ? -14.664 6.832 -0.745 1 98.19 131 PRO B CA 1
ATOM 3222 C C . PRO B 1 131 ? -15.484 8.039 -1.177 1 98.19 131 PRO B C 1
ATOM 3224 O O . PRO B 1 131 ? -16.688 7.922 -1.406 1 98.19 131 PRO B O 1
ATOM 3227 N N . LEU B 1 132 ? -14.82 9.148 -1.234 1 96.56 132 LEU B N 1
ATOM 3228 C CA . LEU B 1 132 ? -15.398 10.375 -1.77 1 96.56 132 LEU B CA 1
ATOM 3229 C C . LEU B 1 132 ? -14.812 10.695 -3.141 1 96.56 132 LEU B C 1
ATOM 3231 O O . LEU B 1 132 ? -13.703 11.219 -3.242 1 96.56 132 LEU B O 1
ATOM 3235 N N . PRO B 1 133 ? -15.469 10.305 -4.125 1 82.5 133 PRO B N 1
ATOM 3236 C CA . PRO B 1 133 ? -14.875 10.516 -5.445 1 82.5 133 PRO B CA 1
ATOM 3237 C C . PRO B 1 133 ? -14.953 11.969 -5.906 1 82.5 133 PRO B C 1
ATOM 3239 O O . PRO B 1 133 ? -14.148 12.398 -6.734 1 82.5 133 PRO B O 1
ATOM 3242 N N . GLU B 1 134 ? -15.844 12.703 -5.383 1 88.25 134 GLU B N 1
ATOM 3243 C CA . GLU B 1 134 ? -16.109 14.039 -5.918 1 88.25 134 GLU B CA 1
ATOM 3244 C C . GLU B 1 134 ? -15.273 15.094 -5.195 1 88.25 134 GLU B C 1
ATOM 3246 O O . GLU B 1 134 ? -15.133 15.047 -3.971 1 88.25 134 GLU B O 1
ATOM 3251 N N . LEU B 1 135 ? -14.688 15.969 -5.988 1 95.94 135 LEU B N 1
ATOM 3252 C CA . LEU B 1 135 ? -14.031 17.188 -5.516 1 95.94 135 LEU B CA 1
ATOM 3253 C C . LEU B 1 135 ? -14.945 18.391 -5.688 1 95.94 135 LEU B C 1
ATOM 3255 O O . LEU B 1 135 ? -16.016 18.297 -6.305 1 95.94 135 LEU B O 1
ATOM 3259 N N . GLY B 1 136 ? -14.57 19.469 -5.094 1 96.81 136 GLY B N 1
ATOM 3260 C CA . GLY B 1 136 ? -15.43 20.641 -5.113 1 96.81 136 GLY B CA 1
ATOM 3261 C C . GLY B 1 136 ? -16.438 20.656 -3.975 1 96.81 136 GLY B C 1
ATOM 3262 O O . GLY B 1 136 ? -16.141 20.203 -2.869 1 96.81 136 GLY B O 1
ATOM 3263 N N . ARG B 1 137 ? -17.594 21.281 -4.215 1 97 137 ARG B N 1
ATOM 3264 C CA . ARG B 1 137 ? -18.594 21.453 -3.162 1 97 137 ARG B CA 1
ATOM 3265 C C . ARG B 1 137 ? -19.359 20.156 -2.898 1 97 137 ARG B C 1
ATOM 3267 O O . ARG B 1 137 ? -19.969 19.594 -3.807 1 97 137 ARG B O 1
ATOM 3274 N N . VAL B 1 138 ? -19.297 19.672 -1.643 1 96.94 138 VAL B N 1
ATOM 3275 C CA . VAL B 1 138 ? -19.969 18.438 -1.248 1 96.94 138 VAL B CA 1
ATOM 3276 C C . VAL B 1 138 ? -20.641 18.641 0.109 1 96.94 138 VAL B C 1
ATOM 3278 O O . VAL B 1 138 ? -20.203 19.469 0.912 1 96.94 138 VAL B O 1
ATOM 3281 N N . SER B 1 139 ? -21.703 17.922 0.339 1 96.62 139 SER B N 1
ATOM 3282 C CA . SER B 1 139 ? -22.375 17.906 1.629 1 96.62 139 SER B CA 1
ATOM 3283 C C . SER B 1 139 ? -22.016 16.656 2.432 1 96.62 139 SER B C 1
ATOM 3285 O O . SER B 1 139 ? -22.219 15.531 1.966 1 96.62 139 SER B O 1
ATOM 3287 N N . LEU B 1 140 ? -21.438 16.844 3.584 1 97.19 140 LEU B N 1
ATOM 3288 C CA . LEU B 1 140 ? -21.062 15.75 4.488 1 97.19 140 LEU B CA 1
ATOM 3289 C C . LEU B 1 140 ? -21.656 15.977 5.879 1 97.19 140 LEU B C 1
ATOM 3291 O O . LEU B 1 140 ? -21.375 16.984 6.52 1 97.19 140 LEU B O 1
ATOM 3295 N N . GLY B 1 141 ? -22.375 15.109 6.387 1 95.12 141 GLY B N 1
ATOM 3296 C CA . GLY B 1 141 ? -22.922 15.234 7.723 1 95.12 141 GLY B CA 1
ATOM 3297 C C . GLY B 1 141 ? -23.75 16.5 7.91 1 95.12 141 GLY B C 1
ATOM 3298 O O . GLY B 1 141 ? -23.734 17.109 8.977 1 95.12 141 GLY B O 1
ATOM 3299 N N . GLY B 1 142 ? -24.297 16.938 6.895 1 95.44 142 GLY B N 1
ATOM 3300 C CA . GLY B 1 142 ? -25.141 18.109 6.988 1 95.44 142 GLY B CA 1
ATOM 3301 C C . GLY B 1 142 ? -24.359 19.406 6.816 1 95.44 142 GLY B C 1
ATOM 3302 O O . GLY B 1 142 ? -24.922 20.5 6.984 1 95.44 142 GLY B O 1
ATOM 3303 N N . VAL B 1 143 ? -23.109 19.312 6.523 1 96.31 143 VAL B N 1
ATOM 3304 C CA . VAL B 1 143 ? -22.234 20.469 6.355 1 96.31 143 VAL B CA 1
ATOM 3305 C C . VAL B 1 143 ? -21.75 20.547 4.91 1 96.31 143 VAL B C 1
ATOM 3307 O O . VAL B 1 143 ? -21.375 19.531 4.316 1 96.31 143 VAL B O 1
ATOM 3310 N N . GLU B 1 144 ? -21.828 21.719 4.34 1 96 144 GLU B N 1
ATOM 3311 C CA . GLU B 1 144 ? -21.25 21.938 3.016 1 96 144 GLU B CA 1
ATOM 3312 C C . GLU B 1 144 ? -19.766 22.312 3.105 1 96 144 GLU B C 1
ATOM 3314 O O . GLU B 1 144 ? -19.406 23.234 3.828 1 96 144 GLU B O 1
ATOM 3319 N N . VAL B 1 145 ? -18.984 21.547 2.404 1 96.81 145 VAL B N 1
ATOM 3320 C CA . VAL B 1 145 ? -17.562 21.844 2.367 1 96.81 145 VAL B CA 1
ATOM 3321 C C . VAL B 1 145 ? -17.078 21.859 0.921 1 96.81 145 VAL B C 1
ATOM 3323 O O . VAL B 1 145 ? -17.719 21.297 0.034 1 96.81 145 VAL B O 1
ATOM 3326 N N . GLU B 1 146 ? -16 22.578 0.649 1 97.75 146 GLU B N 1
ATOM 3327 C CA . GLU B 1 146 ? -15.289 22.531 -0.628 1 97.75 146 GLU B CA 1
ATOM 3328 C C . GLU B 1 146 ? -14.008 21.703 -0.522 1 97.75 146 GLU B C 1
ATOM 3330 O O . GLU B 1 146 ? -13.117 22.047 0.258 1 97.75 146 GLU B O 1
ATOM 3335 N N . LEU B 1 147 ? -13.977 20.625 -1.216 1 98.44 147 LEU B N 1
ATOM 3336 C CA . LEU B 1 147 ? -12.82 19.734 -1.198 1 98.44 147 LEU B CA 1
ATOM 3337 C C . LEU B 1 147 ? -11.859 20.078 -2.332 1 98.44 147 LEU B C 1
ATOM 3339 O O . LEU B 1 147 ? -12.281 20.25 -3.479 1 98.44 147 LEU B O 1
ATOM 3343 N N . LEU B 1 148 ? -10.586 20.203 -2.033 1 98.44 148 LEU B N 1
ATOM 3344 C CA . LEU B 1 148 ? -9.531 20.5 -2.994 1 98.44 148 LEU B CA 1
ATOM 3345 C C . LEU B 1 148 ? -8.508 19.375 -3.057 1 98.44 148 LEU B C 1
ATOM 3347 O O . LEU B 1 148 ? -8.109 18.844 -2.021 1 98.44 148 LEU B O 1
ATOM 3351 N N . ASP B 1 149 ? -8.156 19 -4.289 1 98.25 149 ASP B N 1
ATOM 3352 C CA . ASP B 1 149 ? -7.102 18 -4.453 1 98.25 149 ASP B CA 1
ATOM 3353 C C . ASP B 1 149 ? -5.742 18.578 -4.074 1 98.25 149 ASP B C 1
ATOM 3355 O O . ASP B 1 149 ? -5.289 19.562 -4.668 1 98.25 149 ASP B O 1
ATOM 3359 N N . VAL B 1 150 ? -5.113 17.969 -3.125 1 98.69 150 VAL B N 1
ATOM 3360 C CA . VAL B 1 150 ? -3.785 18.422 -2.717 1 98.69 150 VAL B CA 1
ATOM 3361 C C . VAL B 1 150 ? -2.867 17.219 -2.531 1 98.69 150 VAL B C 1
ATOM 3363 O O . VAL B 1 150 ? -2.123 17.141 -1.55 1 98.69 150 VAL B O 1
ATOM 3366 N N . ALA B 1 151 ? -2.879 16.266 -3.473 1 98.56 151 ALA B N 1
ATOM 3367 C CA . ALA B 1 151 ? -2.051 15.07 -3.428 1 98.56 151 ALA B CA 1
ATOM 3368 C C . ALA B 1 151 ? -0.569 15.422 -3.352 1 98.56 151 ALA B C 1
ATOM 3370 O O . ALA B 1 151 ? -0.155 16.484 -3.82 1 98.56 151 ALA B O 1
ATOM 3371 N N . GLY B 1 152 ? 0.224 14.562 -2.812 1 98.75 152 GLY B N 1
ATOM 3372 C CA . GLY B 1 152 ? 1.667 14.719 -2.719 1 98.75 152 GLY B CA 1
ATOM 3373 C C . GLY B 1 152 ? 2.236 14.219 -1.405 1 98.75 152 GLY B C 1
ATOM 3374 O O . GLY B 1 152 ? 3.025 13.266 -1.386 1 98.75 152 GLY B O 1
ATOM 3375 N N . HIS B 1 153 ? 1.768 14.883 -0.305 1 98.75 153 HIS B N 1
ATOM 3376 C CA . HIS B 1 153 ? 2.123 14.375 1.017 1 98.75 153 HIS B CA 1
ATOM 3377 C C . HIS B 1 153 ? 1.654 12.938 1.201 1 98.75 153 HIS B C 1
ATOM 3379 O O . HIS B 1 153 ? 2.416 12.086 1.665 1 98.75 153 HIS B O 1
ATOM 3385 N N . ALA B 1 154 ? 0.456 12.68 0.905 1 98.69 154 ALA B N 1
ATOM 3386 C CA . ALA B 1 154 ? -0.114 11.352 0.7 1 98.69 154 ALA B CA 1
ATOM 3387 C C . ALA B 1 154 ? -0.455 11.117 -0.77 1 98.69 154 ALA B C 1
ATOM 3389 O O . ALA B 1 154 ? -0.545 12.07 -1.549 1 98.69 154 ALA B O 1
ATOM 3390 N N . ALA B 1 155 ? -0.6 9.898 -1.181 1 98.06 155 ALA B N 1
ATOM 3391 C CA . ALA B 1 155 ? -0.85 9.578 -2.584 1 98.06 155 ALA B CA 1
ATOM 3392 C C . ALA B 1 155 ? -2.094 10.305 -3.096 1 98.06 155 ALA B C 1
ATOM 3394 O O . ALA B 1 155 ? -2.143 10.727 -4.254 1 98.06 155 ALA B O 1
ATOM 3395 N N . GLN B 1 156 ? -3.045 10.352 -2.283 1 98.31 156 GLN B N 1
ATOM 3396 C CA . GLN B 1 156 ? -4.227 11.203 -2.426 1 98.31 156 GLN B CA 1
ATOM 3397 C C . GLN B 1 156 ? -4.512 11.969 -1.14 1 98.31 156 GLN B C 1
ATOM 3399 O O . GLN B 1 156 ? -4.215 11.492 -0.044 1 98.31 156 GLN B O 1
ATOM 3404 N N . MET B 1 157 ? -4.992 13.133 -1.295 1 98.62 157 MET B N 1
ATOM 3405 C CA . MET B 1 157 ? -5.285 13.953 -0.119 1 98.62 157 MET B CA 1
ATOM 3406 C C . MET B 1 157 ? -6.203 15.117 -0.479 1 98.62 157 MET B C 1
ATOM 3408 O O . MET B 1 157 ? -6.113 15.664 -1.578 1 98.62 157 MET B O 1
ATOM 3412 N N . TYR B 1 158 ? -7.039 15.469 0.415 1 98.69 158 TYR B N 1
ATOM 3413 C CA . TYR B 1 158 ? -7.926 16.609 0.201 1 98.69 158 TYR B CA 1
ATOM 3414 C C . TYR B 1 158 ? -7.676 17.688 1.241 1 98.69 158 TYR B C 1
ATOM 3416 O O . TYR B 1 158 ? -7.492 17.391 2.424 1 98.69 158 TYR B O 1
ATOM 3424 N N . ALA B 1 159 ? -7.547 18.891 0.833 1 98.69 159 ALA B N 1
ATOM 3425 C CA . ALA B 1 159 ? -7.758 20.062 1.689 1 98.69 159 ALA B CA 1
ATOM 3426 C C . ALA B 1 159 ? -9.234 20.453 1.729 1 98.69 159 ALA B C 1
ATOM 3428 O O . ALA B 1 159 ? -10.016 20.047 0.865 1 98.69 159 ALA B O 1
ATOM 3429 N N . VAL B 1 160 ? -9.586 21.203 2.738 1 98.5 160 VAL B N 1
ATOM 3430 C CA . VAL B 1 160 ? -10.992 21.547 2.926 1 98.5 160 VAL B CA 1
ATOM 3431 C C . VAL B 1 160 ? -11.148 23.047 3.082 1 98.5 160 VAL B C 1
ATOM 3433 O O . VAL B 1 160 ? -10.594 23.641 4.008 1 98.5 160 VAL B O 1
ATOM 3436 N N . GLN B 1 161 ? -11.852 23.625 2.197 1 97.88 161 GLN B N 1
ATOM 3437 C CA . GLN B 1 161 ? -12.172 25.047 2.318 1 97.88 161 GLN B CA 1
ATOM 3438 C C . GLN B 1 161 ? -13.555 25.25 2.945 1 97.88 161 GLN B C 1
ATOM 3440 O O . GLN B 1 161 ? -14.531 24.641 2.504 1 97.88 161 GLN B O 1
ATOM 3445 N N . LEU B 1 162 ? -13.625 26 3.975 1 97 162 LEU B N 1
ATOM 3446 C CA . LEU B 1 162 ? -14.812 26.344 4.75 1 97 162 LEU B CA 1
ATOM 3447 C C . LEU B 1 162 ? -15.023 27.859 4.77 1 97 162 LEU B C 1
ATOM 3449 O O . LEU B 1 162 ? -14.641 28.531 5.727 1 97 162 LEU B O 1
ATOM 3453 N N . GLY B 1 163 ? -15.734 28.344 3.717 1 95.31 163 GLY B N 1
ATOM 3454 C CA . GLY B 1 163 ? -15.797 29.781 3.59 1 95.31 163 GLY B CA 1
ATOM 3455 C C . GLY B 1 163 ? -14.43 30.422 3.381 1 95.31 163 GLY B C 1
ATOM 3456 O O . GLY B 1 163 ? -13.719 30.078 2.432 1 95.31 163 GLY B O 1
ATOM 3457 N N . ASP B 1 164 ? -14.055 31.312 4.293 1 97.19 164 ASP B N 1
ATOM 3458 C CA . ASP B 1 164 ? -12.773 31.984 4.156 1 97.19 164 ASP B CA 1
ATOM 3459 C C . ASP B 1 164 ? -11.688 31.297 4.98 1 97.19 164 ASP B C 1
ATOM 3461 O O . ASP B 1 164 ? -10.594 31.828 5.152 1 97.19 164 ASP B O 1
ATOM 3465 N N . VAL B 1 165 ? -12.008 30.094 5.5 1 98.12 165 VAL B N 1
ATOM 3466 C CA . VAL B 1 165 ? -11.039 29.266 6.207 1 98.12 165 VAL B CA 1
ATOM 3467 C C . VAL B 1 165 ? -10.594 28.109 5.309 1 98.12 165 VAL B C 1
ATOM 3469 O O . VAL B 1 165 ? -11.422 27.469 4.668 1 98.12 165 VAL B O 1
ATOM 3472 N N . LEU B 1 166 ? -9.273 27.922 5.25 1 98.69 166 LEU B N 1
ATOM 3473 C CA . LEU B 1 166 ? -8.695 26.781 4.543 1 98.69 166 LEU B CA 1
ATOM 3474 C C . LEU B 1 166 ? -7.996 25.828 5.512 1 98.69 166 LEU B C 1
ATOM 3476 O O . LEU B 1 166 ? -7.02 26.219 6.164 1 98.69 166 LEU B O 1
ATOM 3480 N N . TYR B 1 167 ? -8.555 24.688 5.715 1 98.69 167 TYR B N 1
ATOM 3481 C CA . TYR B 1 167 ? -7.77 23.625 6.344 1 98.69 167 TYR B CA 1
ATOM 3482 C C . TYR B 1 167 ? -6.91 22.906 5.312 1 98.69 167 TYR B C 1
ATOM 3484 O O . TYR B 1 167 ? -7.41 22.094 4.539 1 98.69 167 TYR B O 1
ATOM 3492 N N . ALA B 1 168 ? -5.637 23.125 5.297 1 98.62 168 ALA B N 1
ATOM 3493 C CA . ALA B 1 168 ? -4.715 22.641 4.266 1 98.62 168 ALA B CA 1
ATOM 3494 C C . ALA B 1 168 ? -4.281 21.203 4.535 1 98.62 168 ALA B C 1
ATOM 3496 O O . ALA B 1 168 ? -3.635 20.578 3.693 1 98.62 168 ALA B O 1
ATOM 3497 N N . ALA B 1 169 ? -4.699 20.656 5.664 1 96.75 169 ALA B N 1
ATOM 3498 C CA . ALA B 1 169 ? -4.156 19.359 6.102 1 96.75 169 ALA B CA 1
ATOM 3499 C C . ALA B 1 169 ? -2.635 19.359 6.008 1 96.75 169 ALA B C 1
ATOM 3501 O O . ALA B 1 169 ? -1.971 20.297 6.461 1 96.75 169 ALA B O 1
ATOM 3502 N N . ASP B 1 170 ? -2.068 18.25 5.465 1 98.44 170 ASP B N 1
ATOM 3503 C CA . ASP B 1 170 ? -0.612 18.141 5.441 1 98.44 170 ASP B CA 1
ATOM 3504 C C . ASP B 1 170 ? -0.047 18.594 4.098 1 98.44 170 ASP B C 1
ATOM 3506 O O . ASP B 1 170 ? 1.062 18.203 3.725 1 98.44 170 ASP B O 1
ATOM 3510 N N . ALA B 1 171 ? -0.839 19.422 3.365 1 98.56 171 ALA B N 1
ATOM 3511 C CA . ALA B 1 171 ? -0.298 20.062 2.17 1 98.56 171 ALA B CA 1
ATOM 3512 C C . ALA B 1 171 ? 0.618 21.219 2.541 1 98.56 171 ALA B C 1
ATOM 3514 O O . ALA B 1 171 ? 1.483 21.609 1.755 1 98.56 171 ALA B O 1
ATOM 3515 N N . LEU B 1 172 ? 0.341 21.781 3.684 1 98.56 172 LEU B N 1
ATOM 3516 C CA . LEU B 1 172 ? 1.166 22.844 4.246 1 98.56 172 LEU B CA 1
ATOM 3517 C C . LEU B 1 172 ? 1.491 22.562 5.711 1 98.56 172 LEU B C 1
ATOM 3519 O O . LEU B 1 172 ? 0.644 22.062 6.453 1 98.56 172 LEU B O 1
ATOM 3523 N N . PHE B 1 173 ? 2.674 22.953 6.082 1 98.19 173 PHE B N 1
ATOM 3524 C CA . PHE B 1 173 ? 3.146 22.812 7.457 1 98.19 173 PHE B CA 1
ATOM 3525 C C . PHE B 1 173 ? 3.533 24.172 8.047 1 98.19 173 PHE B C 1
ATOM 3527 O O . PHE B 1 173 ? 3.992 25.047 7.32 1 98.19 173 PHE B O 1
ATOM 3534 N N . GLY B 1 174 ? 3.312 24.312 9.336 1 97.06 174 GLY B N 1
ATOM 3535 C CA . GLY B 1 174 ? 3.799 25.5 10.016 1 97.06 174 GLY B CA 1
ATOM 3536 C C . GLY B 1 174 ? 5.312 25.578 10.086 1 97.06 174 GLY B C 1
ATOM 3537 O O . GLY B 1 174 ? 5.996 24.562 9.898 1 97.06 174 GLY B O 1
ATOM 3538 N N . PRO B 1 175 ? 5.82 26.734 10.336 1 95.31 175 PRO B N 1
ATOM 3539 C CA . PRO B 1 175 ? 7.273 26.922 10.344 1 95.31 175 PRO B CA 1
ATOM 3540 C C . PRO B 1 175 ? 7.984 26.031 11.359 1 95.31 175 PRO B C 1
ATOM 3542 O O . PRO B 1 175 ? 9.07 25.531 11.086 1 95.31 175 PRO B O 1
ATOM 3545 N N . ASP B 1 176 ? 7.402 25.859 12.523 1 94.69 176 ASP B N 1
ATOM 3546 C CA . ASP B 1 176 ? 8.016 25.031 13.555 1 94.69 176 ASP B CA 1
ATOM 3547 C C . ASP B 1 176 ? 8.109 23.578 13.102 1 94.69 176 ASP B C 1
ATOM 3549 O O . ASP B 1 176 ? 9.117 22.906 13.344 1 94.69 176 ASP B O 1
ATOM 3553 N N . ALA B 1 177 ? 7.016 23.125 12.5 1 94.81 177 ALA B N 1
ATOM 3554 C CA . ALA B 1 177 ? 7 21.766 12 1 94.81 177 ALA B CA 1
ATOM 3555 C C . ALA B 1 177 ? 8.039 21.578 10.898 1 94.81 177 ALA B C 1
ATOM 3557 O O . ALA B 1 177 ? 8.727 20.547 10.859 1 94.81 177 ALA B O 1
ATOM 3558 N N . LEU B 1 178 ? 8.156 22.516 10 1 96.38 178 LEU B N 1
ATOM 3559 C CA . LEU B 1 178 ? 9.141 22.469 8.922 1 96.38 178 LEU B CA 1
ATOM 3560 C C . LEU B 1 178 ? 10.555 22.422 9.477 1 96.38 178 LEU B C 1
ATOM 3562 O O . LEU B 1 178 ? 11.398 21.672 8.977 1 96.38 178 LEU B O 1
ATOM 3566 N N . ALA B 1 179 ? 10.781 23.188 10.516 1 94.38 179 ALA B N 1
ATOM 3567 C CA . ALA B 1 179 ? 12.109 23.25 11.125 1 94.38 179 ALA B CA 1
ATOM 3568 C C . ALA B 1 179 ? 12.453 21.938 11.812 1 94.38 179 ALA B C 1
ATOM 3570 O O . ALA B 1 179 ? 13.602 21.484 11.766 1 94.38 179 ALA B O 1
ATOM 3571 N N . LYS B 1 180 ? 11.484 21.344 12.398 1 93.12 180 LYS B N 1
ATOM 3572 C CA . LYS B 1 180 ? 11.68 20.109 13.141 1 93.12 180 LYS B CA 1
ATOM 3573 C C . LYS B 1 180 ? 11.859 18.922 12.203 1 93.12 180 LYS B C 1
ATOM 3575 O O . LYS B 1 180 ? 12.5 17.938 12.562 1 93.12 180 LYS B O 1
ATOM 3580 N N . HIS B 1 181 ? 11.352 19.031 11.016 1 93.94 181 HIS B N 1
ATOM 3581 C CA . HIS B 1 181 ? 11.375 17.922 10.055 1 93.94 181 HIS B CA 1
ATOM 3582 C C . HIS B 1 181 ? 11.914 18.391 8.711 1 93.94 181 HIS B C 1
ATOM 3584 O O . HIS B 1 181 ? 11.156 18.5 7.738 1 93.94 181 HIS B O 1
ATOM 3590 N N . PRO B 1 182 ? 13.227 18.469 8.641 1 95.25 182 PRO B N 1
ATOM 3591 C CA . PRO B 1 182 ? 13.812 18.938 7.379 1 95.25 182 PRO B CA 1
ATOM 3592 C C . PRO B 1 182 ? 13.461 18.031 6.199 1 95.25 182 PRO B C 1
ATOM 3594 O O . PRO B 1 182 ? 13.422 18.484 5.055 1 95.25 182 PRO B O 1
ATOM 3597 N N . LEU B 1 183 ? 13.258 16.797 6.516 1 98 183 LEU B N 1
ATOM 3598 C CA . LEU B 1 183 ? 12.711 15.867 5.531 1 98 183 LEU B CA 1
ATOM 3599 C C . LEU B 1 183 ? 11.203 15.711 5.703 1 98 183 LEU B C 1
ATOM 3601 O O . LEU B 1 183 ? 10.734 14.703 6.23 1 98 183 LEU B O 1
ATOM 3605 N N . THR B 1 184 ? 10.484 16.703 5.242 1 97.62 184 THR B N 1
ATOM 3606 C CA . THR B 1 184 ? 9.031 16.656 5.328 1 97.62 184 THR B CA 1
ATOM 3607 C C . THR B 1 184 ? 8.477 15.484 4.508 1 97.62 184 THR B C 1
ATOM 3609 O O . THR B 1 184 ? 8.789 15.359 3.322 1 97.62 184 THR B O 1
ATOM 3612 N N . PHE B 1 185 ? 7.73 14.773 5.16 1 98.38 185 PHE B N 1
ATOM 3613 C CA . PHE B 1 185 ? 7.266 13.555 4.5 1 98.38 185 PHE B CA 1
ATOM 3614 C C . PHE B 1 185 ? 6.496 13.891 3.227 1 98.38 185 PHE B C 1
ATOM 3616 O O . PHE B 1 185 ? 5.711 14.836 3.201 1 98.38 185 PHE B O 1
ATOM 3623 N N . CYS B 1 186 ? 6.648 13.055 2.217 1 98.5 186 CYS B N 1
ATOM 3624 C CA . CYS B 1 186 ? 5.82 13.094 1.018 1 98.5 186 CYS B CA 1
ATOM 3625 C C . CYS B 1 186 ? 5.859 11.75 0.291 1 98.5 186 CYS B C 1
ATOM 3627 O O . CYS B 1 186 ? 6.887 11.07 0.286 1 98.5 186 CYS B O 1
ATOM 3629 N N . ALA B 1 187 ? 4.777 11.422 -0.311 1 98.75 187 ALA B N 1
ATOM 3630 C CA . ALA B 1 187 ? 4.695 10.25 -1.177 1 98.75 187 ALA B CA 1
ATOM 3631 C C . ALA B 1 187 ? 5.117 10.586 -2.604 1 98.75 187 ALA B C 1
ATOM 3633 O O . ALA B 1 187 ? 5.598 9.719 -3.338 1 98.75 187 ALA B O 1
ATOM 3634 N N . ASP B 1 188 ? 4.93 11.773 -3.006 1 98.81 188 ASP B N 1
ATOM 3635 C CA . ASP B 1 188 ? 5.219 12.289 -4.34 1 98.81 188 ASP B CA 1
ATOM 3636 C C . ASP B 1 188 ? 5.656 13.75 -4.277 1 98.81 188 ASP B C 1
ATOM 3638 O O . ASP B 1 188 ? 4.82 14.648 -4.168 1 98.81 188 ASP B O 1
ATOM 3642 N N . SER B 1 189 ? 6.918 13.977 -4.469 1 98.75 189 SER B N 1
ATOM 3643 C CA . SER B 1 189 ? 7.516 15.289 -4.254 1 98.75 189 SER B CA 1
ATOM 3644 C C . SER B 1 189 ? 7 16.297 -5.266 1 98.75 189 SER B C 1
ATOM 3646 O O . SER B 1 189 ? 6.691 17.438 -4.91 1 98.75 189 SER B O 1
ATOM 3648 N N . ARG B 1 190 ? 6.891 15.898 -6.484 1 98.69 190 ARG B N 1
ATOM 3649 C CA . ARG B 1 190 ? 6.383 16.781 -7.52 1 98.69 190 ARG B CA 1
ATOM 3650 C C . ARG B 1 190 ? 4.953 17.219 -7.215 1 98.69 190 ARG B C 1
ATOM 3652 O O . ARG B 1 190 ? 4.637 18.422 -7.277 1 98.69 190 ARG B O 1
ATOM 3659 N N . SER B 1 191 ? 4.121 16.266 -6.891 1 98.81 191 SER B N 1
ATOM 3660 C CA . SER B 1 191 ? 2.721 16.547 -6.59 1 98.81 191 SER B CA 1
ATOM 3661 C C . SER B 1 191 ? 2.588 17.406 -5.328 1 98.81 191 SER B C 1
ATOM 3663 O O . SER B 1 191 ? 1.693 18.25 -5.23 1 98.81 191 SER B O 1
ATOM 3665 N N . GLN B 1 192 ? 3.455 17.156 -4.336 1 98.88 192 GLN B N 1
ATOM 3666 C CA . GLN B 1 192 ? 3.422 17.953 -3.109 1 98.88 192 GLN B CA 1
ATOM 3667 C C . GLN B 1 192 ? 3.674 19.422 -3.396 1 98.88 192 GLN B C 1
ATOM 3669 O O . GLN B 1 192 ? 2.963 20.297 -2.885 1 98.88 192 GLN B O 1
ATOM 3674 N N . LYS B 1 193 ? 4.66 19.688 -4.191 1 98.88 193 LYS B N 1
ATOM 3675 C CA . LYS B 1 193 ? 4.98 21.062 -4.562 1 98.88 193 LYS B CA 1
ATOM 3676 C C . LYS B 1 193 ? 3.854 21.688 -5.383 1 98.88 193 LYS B C 1
ATOM 3678 O O . LYS B 1 193 ? 3.49 22.844 -5.164 1 98.88 193 LYS B O 1
ATOM 3683 N N . ALA B 1 194 ? 3.312 20.891 -6.309 1 98.88 194 ALA B N 1
ATOM 3684 C CA . ALA B 1 194 ? 2.189 21.375 -7.109 1 98.88 194 ALA B CA 1
ATOM 3685 C C . ALA B 1 194 ? 0.987 21.703 -6.227 1 98.88 194 ALA B C 1
ATOM 3687 O O . ALA B 1 194 ? 0.291 22.688 -6.445 1 98.88 194 ALA B O 1
ATOM 3688 N N . ALA B 1 195 ? 0.704 20.875 -5.27 1 98.81 195 ALA B N 1
ATOM 3689 C CA . ALA B 1 195 ? -0.394 21.078 -4.332 1 98.81 195 ALA B CA 1
ATOM 3690 C C . ALA B 1 195 ? -0.215 22.375 -3.557 1 98.81 195 ALA B C 1
ATOM 3692 O O . ALA B 1 195 ? -1.145 23.188 -3.463 1 98.81 195 ALA B O 1
ATOM 3693 N N . ALA B 1 196 ? 0.984 22.578 -3.004 1 98.75 196 ALA B N 1
ATOM 3694 C CA . ALA B 1 196 ? 1.266 23.812 -2.275 1 98.75 196 ALA B CA 1
ATOM 3695 C C . ALA B 1 196 ? 1.065 25.031 -3.168 1 98.75 196 ALA B C 1
ATOM 3697 O O . ALA B 1 196 ? 0.413 26 -2.771 1 98.75 196 ALA B O 1
ATOM 3698 N N . ALA B 1 197 ? 1.593 24.953 -4.355 1 98.75 197 ALA B N 1
ATOM 3699 C CA . ALA B 1 197 ? 1.474 26.062 -5.297 1 98.75 197 ALA B CA 1
ATOM 3700 C C . ALA B 1 197 ? 0.01 26.359 -5.613 1 98.75 197 ALA B C 1
ATOM 3702 O O . ALA B 1 197 ? -0.393 27.531 -5.691 1 98.75 197 ALA B O 1
ATOM 3703 N N . SER B 1 198 ? -0.741 25.312 -5.828 1 98.62 198 SER B N 1
ATOM 3704 C CA . SER B 1 198 ? -2.152 25.484 -6.156 1 98.62 198 SER B CA 1
ATOM 3705 C C . SER B 1 198 ? -2.906 26.172 -5.016 1 98.62 198 SER B C 1
ATOM 3707 O O . SER B 1 198 ? -3.811 26.969 -5.25 1 98.62 198 SER B O 1
ATOM 3709 N N . LEU B 1 199 ? -2.584 25.812 -3.785 1 98.56 199 LEU B N 1
ATOM 3710 C CA . LEU B 1 199 ? -3.219 26.453 -2.637 1 98.56 199 LEU B CA 1
ATOM 3711 C C . LEU B 1 199 ? -2.871 27.938 -2.576 1 98.56 199 LEU B C 1
ATOM 3713 O O . LEU B 1 199 ? -3.701 28.75 -2.18 1 98.56 199 LEU B O 1
ATOM 3717 N N . GLY B 1 200 ? -1.648 28.266 -2.932 1 97.81 200 GLY B N 1
ATOM 3718 C CA . GLY B 1 200 ? -1.213 29.656 -2.947 1 97.81 200 GLY B CA 1
ATOM 3719 C C . GLY B 1 200 ? -1.985 30.516 -3.934 1 97.81 200 GLY B C 1
ATOM 3720 O O . GLY B 1 200 ? -2.023 31.734 -3.803 1 97.81 200 GLY B O 1
ATOM 3721 N N . ALA B 1 201 ? -2.592 29.891 -4.902 1 97.12 201 ALA B N 1
ATOM 3722 C CA . ALA B 1 201 ? -3.309 30.594 -5.961 1 97.12 201 ALA B CA 1
ATOM 3723 C C . ALA B 1 201 ? -4.762 30.844 -5.566 1 97.12 201 ALA B C 1
ATOM 3725 O O . ALA B 1 201 ? -5.488 31.547 -6.27 1 97.12 201 ALA B O 1
ATOM 3726 N N . LEU B 1 202 ? -5.16 30.297 -4.457 1 96.81 202 LEU B N 1
ATOM 3727 C CA . LEU B 1 202 ? -6.543 30.453 -4.016 1 96.81 202 LEU B CA 1
ATOM 3728 C C . LEU B 1 202 ? -6.828 31.906 -3.648 1 96.81 202 LEU B C 1
ATOM 3730 O O . LEU B 1 202 ? -5.953 32.594 -3.129 1 96.81 202 LEU B O 1
ATOM 3734 N N . THR B 1 203 ? -8.039 32.312 -3.908 1 94.44 203 THR B N 1
ATOM 3735 C CA . THR B 1 203 ? -8.516 33.625 -3.49 1 94.44 203 THR B CA 1
ATOM 3736 C C . THR B 1 203 ? -9.586 33.469 -2.414 1 94.44 203 THR B C 1
ATOM 3738 O O . THR B 1 203 ? -10.227 32.438 -2.295 1 94.44 203 THR B O 1
ATOM 3741 N N . GLY B 1 204 ? -9.711 34.406 -1.577 1 94.25 204 GLY B N 1
ATOM 3742 C CA . GLY B 1 204 ? -10.797 34.469 -0.611 1 94.25 204 GLY B CA 1
ATOM 3743 C C . GLY B 1 204 ? -10.492 33.688 0.665 1 94.25 204 GLY B C 1
ATOM 3744 O O . GLY B 1 204 ? -11.383 33.438 1.475 1 94.25 204 GLY B O 1
ATOM 3745 N N . VAL B 1 205 ? -9.195 33.312 0.863 1 97.25 205 VAL B N 1
ATOM 3746 C CA . VAL B 1 205 ? -8.781 32.625 2.084 1 97.25 205 VAL B CA 1
ATOM 3747 C C . VAL B 1 205 ? -8.289 33.656 3.107 1 97.25 205 VAL B C 1
ATOM 3749 O O . VAL B 1 205 ? -7.285 34.312 2.879 1 97.25 205 VAL B O 1
ATOM 3752 N N . ARG B 1 206 ? -8.977 33.781 4.164 1 97.25 206 ARG B N 1
ATOM 3753 C CA . ARG B 1 206 ? -8.594 34.688 5.227 1 97.25 206 ARG B CA 1
ATOM 3754 C C . ARG B 1 206 ? -7.648 34.031 6.215 1 97.25 206 ARG B C 1
ATOM 3756 O O . ARG B 1 206 ? -6.672 34.625 6.66 1 97.25 206 ARG B O 1
ATOM 3763 N N . VAL B 1 207 ? -8.008 32.781 6.59 1 97.81 207 VAL B N 1
ATOM 3764 C CA . VAL B 1 207 ? -7.207 32.031 7.551 1 97.81 207 VAL B CA 1
ATOM 3765 C C . VAL B 1 207 ? -6.906 30.656 6.992 1 97.81 207 VAL B C 1
ATOM 3767 O O . VAL B 1 207 ? -7.789 29.984 6.441 1 97.81 207 VAL B O 1
ATOM 3770 N N . VAL B 1 208 ? -5.633 30.266 7.074 1 98.38 208 VAL B N 1
ATOM 3771 C CA . VAL B 1 208 ? -5.219 28.906 6.711 1 98.38 208 VAL B CA 1
ATOM 3772 C C . VAL B 1 208 ? -4.762 28.156 7.961 1 98.38 208 VAL B C 1
ATOM 3774 O O . VAL B 1 208 ? -4.043 28.703 8.797 1 98.38 208 VAL B O 1
ATOM 3777 N N . LEU B 1 209 ? -5.289 27.016 8.141 1 98.31 209 LEU B N 1
ATOM 3778 C CA . LEU B 1 209 ? -4.883 26.078 9.188 1 98.31 209 LEU B CA 1
ATOM 3779 C C . LEU B 1 209 ? -4.141 24.891 8.594 1 98.31 209 LEU B C 1
ATOM 3781 O O . LEU B 1 209 ? -4.73 24.078 7.879 1 98.31 209 LEU B O 1
ATOM 3785 N N . PRO B 1 210 ? -2.811 24.75 8.828 1 96.88 210 PRO B N 1
ATOM 3786 C CA . PRO B 1 210 ? -2.104 23.531 8.445 1 96.88 210 PRO B CA 1
ATOM 3787 C C . PRO B 1 210 ? -2.41 22.359 9.367 1 96.88 210 PRO B C 1
ATOM 3789 O O . PRO B 1 210 ? -2.922 22.547 10.469 1 96.88 210 PRO B O 1
ATOM 3792 N N . GLY B 1 211 ? -2.221 21.094 8.883 1 91.25 211 GLY B N 1
ATOM 3793 C CA . GLY B 1 211 ? -2.391 19.938 9.742 1 91.25 211 GLY B CA 1
ATOM 3794 C C . GLY B 1 211 ? -1.512 19.969 10.977 1 91.25 211 GLY B C 1
ATOM 3795 O O . GLY B 1 211 ? -1.924 19.531 12.055 1 91.25 211 GLY B O 1
ATOM 3796 N N . HIS B 1 212 ? -0.359 20.484 10.789 1 92.94 212 HIS B N 1
ATOM 3797 C CA . HIS B 1 212 ? 0.622 20.688 11.852 1 92.94 212 HIS B CA 1
ATOM 3798 C C . HIS B 1 212 ? 1.059 22.156 11.93 1 92.94 212 HIS B C 1
ATOM 3800 O O . HIS B 1 212 ? 1.717 22.656 11.023 1 92.94 212 HIS B O 1
ATOM 3806 N N . GLY B 1 213 ? 0.701 22.766 13.008 1 93.5 213 GLY B N 1
ATOM 3807 C CA . GLY B 1 213 ? 1.118 24.156 13.156 1 93.5 213 GLY B CA 1
ATOM 3808 C C . GLY B 1 213 ? -0.027 25.094 13.5 1 93.5 213 GLY B C 1
ATOM 3809 O O . GLY B 1 213 ? -1.194 24.703 13.438 1 93.5 213 GLY B O 1
ATOM 3810 N N . GLU B 1 214 ? 0.268 26.359 13.68 1 94.62 214 GLU B N 1
ATOM 3811 C CA . GLU B 1 214 ? -0.714 27.359 14.086 1 94.62 214 GLU B CA 1
ATOM 3812 C C . GLU B 1 214 ? -1.449 27.922 12.875 1 94.62 214 GLU B C 1
ATOM 3814 O O . GLU B 1 214 ? -0.915 27.938 11.766 1 94.62 214 GLU B O 1
ATOM 3819 N N . PRO B 1 215 ? -2.668 28.422 13.094 1 96.88 215 PRO B N 1
ATOM 3820 C CA . PRO B 1 215 ? -3.342 29.125 12 1 96.88 215 PRO B CA 1
ATOM 3821 C C . PRO B 1 215 ? -2.578 30.375 11.547 1 96.88 215 PRO B C 1
ATOM 3823 O O . PRO B 1 215 ? -1.885 31 12.344 1 96.88 215 PRO B O 1
ATOM 3826 N N . SER B 1 216 ? -2.721 30.688 10.273 1 97.06 216 SER B N 1
ATOM 3827 C CA . SER B 1 216 ? -2.045 31.844 9.695 1 97.06 216 SER B CA 1
ATOM 3828 C C . SER B 1 216 ? -2.98 32.625 8.789 1 97.06 216 SER B C 1
ATOM 3830 O O . SER B 1 216 ? -3.818 32.062 8.094 1 97.06 216 SER B O 1
ATOM 3832 N N . GLU B 1 217 ? -2.811 33.938 8.758 1 97.56 217 GLU B N 1
ATOM 3833 C CA . GLU B 1 217 ? -3.533 34.781 7.816 1 97.56 217 GLU B CA 1
ATOM 3834 C C . GLU B 1 217 ? -2.691 35.094 6.578 1 97.56 217 GLU B C 1
ATOM 3836 O O . GLU B 1 217 ? -3.143 35.781 5.66 1 97.56 217 GLU B O 1
ATOM 3841 N N . ASP B 1 218 ? -1.494 34.562 6.574 1 97.44 218 ASP B N 1
ATOM 3842 C CA . ASP B 1 218 ? -0.566 34.781 5.469 1 97.44 218 ASP B CA 1
ATOM 3843 C C . ASP B 1 218 ? -0.388 33.5 4.648 1 97.44 218 ASP B C 1
ATOM 3845 O O . ASP B 1 218 ? 0.676 32.875 4.68 1 97.44 218 ASP B O 1
ATOM 3849 N N . LEU B 1 219 ? -1.398 33.219 3.854 1 98.12 219 LEU B N 1
ATOM 3850 C CA . LEU B 1 219 ? -1.355 32 3.027 1 98.12 219 LEU B CA 1
ATOM 3851 C C . LEU B 1 219 ? -0.153 32.031 2.09 1 98.12 219 LEU B C 1
ATOM 3853 O O . LEU B 1 219 ? 0.567 31.047 1.969 1 98.12 219 LEU B O 1
ATOM 3857 N N . ALA B 1 220 ? 0.028 33.125 1.479 1 97.81 220 ALA B N 1
ATOM 3858 C CA . ALA B 1 220 ? 1.113 33.25 0.51 1 97.81 220 ALA B CA 1
ATOM 3859 C C . ALA B 1 220 ? 2.467 33 1.162 1 97.81 220 ALA B C 1
ATOM 3861 O O . ALA B 1 220 ? 3.305 32.281 0.599 1 97.81 220 ALA B O 1
ATOM 3862 N N . GLY B 1 221 ? 2.697 33.625 2.318 1 98.06 221 GLY B N 1
ATOM 3863 C CA . GLY B 1 221 ? 3.941 33.406 3.039 1 98.06 221 GLY B CA 1
ATOM 3864 C C . GLY B 1 221 ? 4.137 31.969 3.469 1 98.06 221 GLY B C 1
ATOM 3865 O O . GLY B 1 221 ? 5.242 31.422 3.377 1 98.06 221 GLY B O 1
ATOM 3866 N N . LEU B 1 222 ? 3.07 31.344 3.939 1 98.44 222 LEU B N 1
ATOM 3867 C CA . LEU B 1 222 ? 3.141 29.953 4.359 1 98.44 222 LEU B CA 1
ATOM 3868 C C . LEU B 1 222 ? 3.479 29.047 3.184 1 98.44 222 LEU B C 1
ATOM 3870 O O . LEU B 1 222 ? 4.316 28.141 3.307 1 98.44 222 LEU B O 1
ATOM 3874 N N . VAL B 1 223 ? 2.82 29.281 2.078 1 98.69 223 VAL B N 1
ATOM 3875 C CA . VAL B 1 223 ? 3.07 28.5 0.87 1 98.69 223 VAL B CA 1
ATOM 3876 C C . VAL B 1 223 ? 4.527 28.672 0.441 1 98.69 223 VAL B C 1
ATOM 3878 O O . VAL B 1 223 ? 5.203 27.688 0.127 1 98.69 223 VAL B O 1
ATOM 3881 N N . ALA B 1 224 ? 5.008 29.875 0.436 1 98.56 224 ALA B N 1
ATOM 3882 C CA . ALA B 1 224 ? 6.387 30.141 0.041 1 98.56 224 ALA B CA 1
ATOM 3883 C C . ALA B 1 224 ? 7.371 29.391 0.937 1 98.56 224 ALA B C 1
ATOM 3885 O O . ALA B 1 224 ? 8.352 28.828 0.452 1 98.56 224 ALA B O 1
ATOM 3886 N N . ALA B 1 225 ? 7.109 29.438 2.227 1 98.38 225 ALA B N 1
ATOM 3887 C CA . ALA B 1 225 ? 7.973 28.75 3.184 1 98.38 225 ALA B CA 1
ATOM 3888 C C . ALA B 1 225 ? 7.988 27.234 2.924 1 98.38 225 ALA B C 1
ATOM 3890 O O . ALA B 1 225 ? 9.047 26.609 2.994 1 98.38 225 ALA B O 1
ATOM 3891 N N . ASN B 1 226 ? 6.875 26.688 2.666 1 98.75 226 ASN B N 1
ATOM 3892 C CA . ASN B 1 226 ? 6.781 25.25 2.4 1 98.75 226 ASN B CA 1
ATOM 3893 C C . ASN B 1 226 ? 7.473 24.875 1.092 1 98.75 226 ASN B C 1
ATOM 3895 O O . ASN B 1 226 ? 8.234 23.906 1.043 1 98.75 226 ASN B O 1
ATOM 3899 N N . LEU B 1 227 ? 7.195 25.641 0.051 1 98.75 227 LEU B N 1
ATOM 3900 C CA . LEU B 1 227 ? 7.836 25.359 -1.23 1 98.75 227 LEU B CA 1
ATOM 3901 C C . LEU B 1 227 ? 9.352 25.438 -1.106 1 98.75 227 LEU B C 1
ATOM 3903 O O . LEU B 1 227 ? 10.07 24.625 -1.699 1 98.75 227 LEU B O 1
ATOM 3907 N N . ALA B 1 228 ? 9.789 26.406 -0.37 1 98.62 228 ALA B N 1
ATOM 3908 C CA . ALA B 1 228 ? 11.227 26.516 -0.134 1 98.62 228 ALA B CA 1
ATOM 3909 C C . ALA B 1 228 ? 11.773 25.281 0.577 1 98.62 228 ALA B C 1
ATOM 3911 O O . ALA B 1 228 ? 12.836 24.781 0.223 1 98.62 228 ALA B O 1
ATOM 3912 N N . ALA B 1 229 ? 11.055 24.828 1.573 1 98.56 229 ALA B N 1
ATOM 3913 C CA . ALA B 1 229 ? 11.477 23.641 2.328 1 98.56 229 ALA B CA 1
ATOM 3914 C C . ALA B 1 229 ? 11.508 22.406 1.437 1 98.56 229 ALA B C 1
ATOM 3916 O O . ALA B 1 229 ? 12.469 21.641 1.473 1 98.56 229 ALA B O 1
ATOM 3917 N N . TYR B 1 230 ? 10.453 22.188 0.651 1 98.69 230 TYR B N 1
ATOM 3918 C CA . TYR B 1 230 ? 10.383 21.047 -0.244 1 98.69 230 TYR B CA 1
ATOM 3919 C C . TYR B 1 230 ? 11.508 21.078 -1.27 1 98.69 230 TYR B C 1
ATOM 3921 O O . TYR B 1 230 ? 12.141 20.047 -1.544 1 98.69 230 TYR B O 1
ATOM 3929 N N . THR B 1 231 ? 11.734 22.234 -1.784 1 98.5 231 THR B N 1
ATOM 3930 C CA . THR B 1 231 ? 12.781 22.422 -2.781 1 98.5 231 THR B CA 1
ATOM 3931 C C . THR B 1 231 ? 14.156 22.156 -2.168 1 98.5 231 THR B C 1
ATOM 3933 O O . THR B 1 231 ? 15.039 21.594 -2.818 1 98.5 231 THR B O 1
ATOM 3936 N N . HIS B 1 232 ? 14.32 22.609 -0.949 1 98.56 232 HIS B N 1
ATOM 3937 C CA . HIS B 1 232 ? 15.578 22.359 -0.24 1 98.56 232 HIS B CA 1
ATOM 3938 C C . HIS B 1 232 ? 15.859 20.875 -0.118 1 98.56 232 HIS B C 1
ATOM 3940 O O . HIS B 1 232 ? 17 20.438 -0.292 1 98.56 232 HIS B O 1
ATOM 3946 N N . THR B 1 233 ? 14.891 20.094 0.15 1 98.75 233 THR B N 1
ATOM 3947 C CA . THR B 1 233 ? 15.039 18.656 0.226 1 98.75 233 THR B CA 1
ATOM 3948 C C . THR B 1 233 ? 15.43 18.078 -1.133 1 98.75 233 THR B C 1
ATOM 3950 O O . THR B 1 233 ? 16.312 17.219 -1.222 1 98.75 233 THR B O 1
ATOM 3953 N N . THR B 1 234 ? 14.75 18.531 -2.174 1 98.81 234 THR B N 1
ATOM 3954 C CA . THR B 1 234 ? 15.094 18.078 -3.516 1 98.81 234 THR B CA 1
ATOM 3955 C C . THR B 1 234 ? 16.562 18.359 -3.826 1 98.81 234 THR B C 1
ATOM 3957 O O . THR B 1 234 ? 17.25 17.5 -4.375 1 98.81 234 THR B O 1
ATOM 3960 N N . GLN B 1 235 ? 17 19.516 -3.438 1 98.75 235 GLN B N 1
ATOM 3961 C CA . GLN B 1 235 ? 18.375 19.906 -3.693 1 98.75 235 GLN B CA 1
ATOM 3962 C C . GLN B 1 235 ? 19.359 19.047 -2.906 1 98.75 235 GLN B C 1
ATOM 3964 O O . GLN B 1 235 ? 20.406 18.672 -3.416 1 98.75 235 GLN B O 1
ATOM 3969 N N . ALA B 1 236 ? 19.016 18.734 -1.693 1 98.88 236 ALA B N 1
ATOM 3970 C CA . ALA B 1 236 ? 19.859 17.859 -0.879 1 98.88 236 ALA B CA 1
ATOM 3971 C C . ALA B 1 236 ? 19.969 16.469 -1.497 1 98.88 236 ALA B C 1
ATOM 3973 O O . ALA B 1 236 ? 21.047 15.875 -1.507 1 98.88 236 ALA B O 1
ATOM 3974 N N . VAL B 1 237 ? 18.906 15.945 -2.006 1 98.94 237 VAL B N 1
ATOM 3975 C CA . VAL B 1 237 ? 18.906 14.633 -2.648 1 98.94 237 VAL B CA 1
ATOM 3976 C C . VAL B 1 237 ? 19.766 14.68 -3.908 1 98.94 237 VAL B C 1
ATOM 3978 O O . VAL B 1 237 ? 20.562 13.773 -4.148 1 98.94 237 VAL B O 1
ATOM 3981 N N . LEU B 1 238 ? 19.578 15.703 -4.668 1 98.88 238 LEU B N 1
ATOM 3982 C CA . LEU B 1 238 ? 20.391 15.859 -5.875 1 98.88 238 LEU B CA 1
ATOM 3983 C C . LEU B 1 238 ? 21.875 15.922 -5.531 1 98.88 238 LEU B C 1
ATOM 3985 O O . LEU B 1 238 ? 22.688 15.266 -6.176 1 98.88 238 LEU B O 1
ATOM 3989 N N . GLU B 1 239 ? 22.188 16.734 -4.531 1 98.81 239 GLU B N 1
ATOM 3990 C CA . GLU B 1 239 ? 23.578 16.859 -4.094 1 98.81 239 GLU B CA 1
ATOM 3991 C C . GLU B 1 239 ? 24.141 15.508 -3.643 1 98.81 239 GLU B C 1
ATOM 3993 O O . GLU B 1 239 ? 25.281 15.18 -3.928 1 98.81 239 GLU B O 1
ATOM 3998 N N . ALA B 1 240 ? 23.359 14.758 -2.939 1 98.88 240 ALA B N 1
ATOM 3999 C CA . ALA B 1 240 ? 23.766 13.43 -2.486 1 98.88 240 ALA B CA 1
ATOM 4000 C C . ALA B 1 240 ? 24.109 12.531 -3.668 1 98.88 240 ALA B C 1
ATOM 4002 O O . ALA B 1 240 ? 25.094 11.797 -3.627 1 98.88 240 ALA B O 1
ATOM 4003 N N . VAL B 1 241 ? 23.266 12.555 -4.691 1 98.81 241 VAL B N 1
ATOM 4004 C CA . VAL B 1 241 ? 23.5 11.742 -5.883 1 98.81 241 VAL B CA 1
ATOM 4005 C C . VAL B 1 241 ? 24.766 12.227 -6.598 1 98.81 241 VAL B C 1
ATOM 4007 O O . VAL B 1 241 ? 25.578 11.414 -7.062 1 98.81 241 VAL B O 1
ATOM 4010 N N . GLN B 1 242 ? 24.922 13.539 -6.691 1 98.31 242 GLN B N 1
ATOM 4011 C CA . GLN B 1 242 ? 26.047 14.133 -7.387 1 98.31 242 GLN B CA 1
ATOM 4012 C C . GLN B 1 242 ? 27.359 13.812 -6.676 1 98.31 242 GLN B C 1
ATOM 4014 O O . GLN B 1 242 ? 28.406 13.703 -7.316 1 98.31 242 GLN B O 1
ATOM 4019 N N . ALA B 1 243 ? 27.266 13.633 -5.406 1 98.25 243 ALA B N 1
ATOM 4020 C CA . ALA B 1 243 ? 28.453 13.281 -4.633 1 98.25 243 ALA B CA 1
ATOM 4021 C C . ALA B 1 243 ? 28.891 11.852 -4.93 1 98.25 243 ALA B C 1
ATOM 4023 O O . ALA B 1 243 ? 30.047 11.484 -4.695 1 98.25 243 ALA B O 1
ATOM 4024 N N . GLY B 1 244 ? 27.953 10.992 -5.406 1 98 244 GLY B N 1
ATOM 4025 C CA . GLY B 1 244 ? 28.25 9.625 -5.781 1 98 244 GLY B CA 1
ATOM 4026 C C . GLY B 1 244 ? 27 8.773 -5.992 1 98 244 GLY B C 1
ATOM 4027 O O . GLY B 1 244 ? 26.016 8.922 -5.262 1 98 244 GLY B O 1
ATOM 4028 N N . ALA B 1 245 ? 27.125 7.918 -6.957 1 98.12 245 ALA B N 1
ATOM 4029 C CA . ALA B 1 245 ? 26.031 6.988 -7.195 1 98.12 245 ALA B CA 1
ATOM 4030 C C . ALA B 1 245 ? 25.688 6.199 -5.934 1 98.12 245 ALA B C 1
ATOM 4032 O O . ALA B 1 245 ? 26.562 5.941 -5.102 1 98.12 245 ALA B O 1
ATOM 4033 N N . GLY B 1 246 ? 24.406 5.887 -5.777 1 97.94 246 GLY B N 1
ATOM 4034 C CA . GLY B 1 246 ? 24.047 5.145 -4.574 1 97.94 246 GLY B CA 1
ATOM 4035 C C . GLY B 1 246 ? 22.625 4.598 -4.605 1 97.94 246 GLY B C 1
ATOM 4036 O O . GLY B 1 246 ? 21.828 4.98 -5.461 1 97.94 246 GLY B O 1
ATOM 4037 N N . THR B 1 247 ? 22.391 3.621 -3.689 1 98.25 247 THR B N 1
ATOM 4038 C CA . THR B 1 247 ? 21.047 3.143 -3.42 1 98.25 247 THR B CA 1
ATOM 4039 C C . THR B 1 247 ? 20.266 4.164 -2.602 1 98.25 247 THR B C 1
ATOM 4041 O O . THR B 1 247 ? 20.828 5.141 -2.105 1 98.25 247 THR B O 1
ATOM 4044 N N . VAL B 1 248 ? 18.984 3.947 -2.461 1 98.56 248 VAL B N 1
ATOM 4045 C CA . VAL B 1 248 ? 18.141 4.867 -1.694 1 98.56 248 VAL B CA 1
ATOM 4046 C C . VAL B 1 248 ? 18.656 4.945 -0.256 1 98.56 248 VAL B C 1
ATOM 4048 O O . VAL B 1 248 ? 18.719 6.031 0.329 1 98.56 248 VAL B O 1
ATOM 4051 N N . ASP B 1 249 ? 19.078 3.779 0.344 1 98.12 249 ASP B N 1
ATOM 4052 C CA . ASP B 1 249 ? 19.547 3.752 1.724 1 98.12 249 ASP B CA 1
ATOM 4053 C C . ASP B 1 249 ? 20.828 4.559 1.879 1 98.12 249 ASP B C 1
ATOM 4055 O O . ASP B 1 249 ? 20.984 5.301 2.85 1 98.12 249 ASP B O 1
ATOM 4059 N N . GLU B 1 250 ? 21.672 4.43 0.92 1 97.88 250 GLU B N 1
ATOM 4060 C CA . GLU B 1 250 ? 22.922 5.176 0.951 1 97.88 250 GLU B CA 1
ATOM 4061 C C . GLU B 1 250 ? 22.688 6.672 0.777 1 97.88 250 GLU B C 1
ATOM 4063 O O . GLU B 1 250 ? 23.297 7.488 1.47 1 97.88 250 GLU B O 1
ATOM 4068 N N . LEU B 1 251 ? 21.844 6.957 -0.125 1 98.81 251 LEU B N 1
ATOM 4069 C CA . LEU B 1 251 ? 21.531 8.359 -0.393 1 98.81 251 LEU B CA 1
ATOM 4070 C C . LEU B 1 251 ? 20.812 8.992 0.793 1 98.81 251 LEU B C 1
ATOM 4072 O O . LEU B 1 251 ? 21.047 10.164 1.107 1 98.81 251 LEU B O 1
ATOM 4076 N N . LEU B 1 252 ? 19.938 8.211 1.444 1 98.81 252 LEU B N 1
ATOM 4077 C CA . LEU B 1 252 ? 19.297 8.703 2.654 1 98.81 252 LEU B CA 1
ATOM 4078 C C . LEU B 1 252 ? 20.328 9.109 3.699 1 98.81 252 LEU B C 1
ATOM 4080 O O . LEU B 1 252 ? 20.234 10.195 4.277 1 98.81 252 LEU B O 1
ATOM 4084 N N . ALA B 1 253 ? 21.281 8.281 3.889 1 98.5 253 ALA B N 1
ATOM 4085 C CA . ALA B 1 253 ? 22.312 8.586 4.871 1 98.5 253 ALA B CA 1
ATOM 4086 C C . ALA B 1 253 ? 23.062 9.867 4.508 1 98.5 253 ALA B C 1
ATOM 4088 O O . ALA B 1 253 ? 23.312 10.711 5.371 1 98.5 253 ALA B O 1
ATOM 4089 N N . ARG B 1 254 ? 23.375 10.078 3.254 1 98.69 254 ARG B N 1
ATOM 4090 C CA . ARG B 1 254 ? 24.078 11.273 2.793 1 98.69 254 ARG B CA 1
ATOM 4091 C C . ARG B 1 254 ? 23.203 12.516 2.971 1 98.69 254 ARG B C 1
ATOM 4093 O O . ARG B 1 254 ? 23.688 13.562 3.41 1 98.69 254 ARG B O 1
ATOM 4100 N N . VAL B 1 255 ? 21.953 12.344 2.602 1 98.88 255 VAL B N 1
ATOM 4101 C CA . VAL B 1 255 ? 21.016 13.461 2.721 1 98.88 255 VAL B CA 1
ATOM 4102 C C . VAL B 1 255 ? 20.891 13.875 4.184 1 98.88 255 VAL B C 1
ATOM 4104 O O . VAL B 1 255 ? 20.828 15.062 4.492 1 98.88 255 VAL B O 1
ATOM 4107 N N . CYS B 1 256 ? 20.859 12.875 5.062 1 98.75 256 CYS B N 1
ATOM 4108 C CA . CYS B 1 256 ? 20.75 13.164 6.492 1 98.75 256 CYS B CA 1
ATOM 4109 C C . CYS B 1 256 ? 21.969 13.953 6.973 1 98.75 256 CYS B C 1
ATOM 4111 O O . CYS B 1 256 ? 21.828 14.867 7.785 1 98.75 256 CYS B O 1
ATOM 4113 N N . VAL B 1 257 ? 23.109 13.625 6.457 1 98.12 257 VAL B N 1
ATOM 4114 C CA . VAL B 1 257 ? 24.312 14.367 6.801 1 98.12 257 VAL B CA 1
ATOM 4115 C C . VAL B 1 257 ? 24.188 15.812 6.312 1 98.12 257 VAL B C 1
ATOM 4117 O O . VAL B 1 257 ? 24.453 16.75 7.059 1 98.12 257 VAL B O 1
ATOM 4120 N N . LEU B 1 258 ? 23.766 15.984 5.105 1 98.19 258 LEU B N 1
ATOM 4121 C CA . LEU B 1 258 ? 23.641 17.297 4.488 1 98.19 258 LEU B CA 1
ATOM 4122 C C . LEU B 1 258 ? 22.641 18.172 5.254 1 98.19 258 LEU B C 1
ATOM 4124 O O . LEU B 1 258 ? 22.828 19.375 5.359 1 98.19 258 LEU B O 1
ATOM 4128 N N . LEU B 1 259 ? 21.625 17.516 5.82 1 98.19 259 LEU B N 1
ATOM 4129 C CA . LEU B 1 259 ? 20.547 18.281 6.418 1 98.19 259 LEU B CA 1
ATOM 4130 C C . LEU B 1 259 ? 20.641 18.266 7.941 1 98.19 259 LEU B C 1
ATOM 4132 O O . LEU B 1 259 ? 19.781 18.812 8.633 1 98.19 259 LEU B O 1
ATOM 4136 N N . GLY B 1 260 ? 21.594 17.594 8.477 1 97.56 260 GLY B N 1
ATOM 4137 C CA . GLY B 1 260 ? 21.797 17.531 9.914 1 97.56 260 GLY B CA 1
ATOM 4138 C C . GLY B 1 260 ? 20.734 16.719 10.633 1 97.56 260 GLY B C 1
ATOM 4139 O O . GLY B 1 260 ? 20.297 17.078 11.719 1 97.56 260 GLY B O 1
ATOM 4140 N N . VAL B 1 261 ? 20.297 15.648 10.055 1 98.12 261 VAL B N 1
ATOM 4141 C CA . VAL B 1 261 ? 19.25 14.797 10.617 1 98.12 261 VAL B CA 1
ATOM 4142 C C . VAL B 1 261 ? 19.875 13.547 11.219 1 98.12 261 VAL B C 1
ATOM 4144 O O . VAL B 1 261 ? 20.766 12.93 10.617 1 98.12 261 VAL B O 1
ATOM 4147 N N . GLN B 1 262 ? 19.5 13.188 12.398 1 97.94 262 GLN B N 1
ATOM 4148 C CA . GLN B 1 262 ? 19.875 11.945 13.062 1 97.94 262 GLN B CA 1
ATOM 4149 C C . GLN B 1 262 ? 18.641 11.133 13.453 1 97.94 262 GLN B C 1
ATOM 4151 O O . GLN B 1 262 ? 17.797 11.609 14.211 1 97.94 262 GLN B O 1
ATOM 4156 N N . MET B 1 263 ? 18.562 9.969 12.945 1 97.81 263 MET B N 1
ATOM 4157 C CA . MET B 1 263 ? 17.422 9.109 13.211 1 97.81 263 MET B CA 1
ATOM 4158 C C . MET B 1 263 ? 17.766 8.055 14.258 1 97.81 263 MET B C 1
ATOM 4160 O O . MET B 1 263 ? 18.875 7.516 14.258 1 97.81 263 MET B O 1
ATOM 4164 N N . THR B 1 264 ? 16.766 7.707 15.086 1 96.12 264 THR B N 1
ATOM 4165 C CA . THR B 1 264 ? 17.062 6.828 16.203 1 96.12 264 THR B CA 1
ATOM 4166 C C . THR B 1 264 ? 16.141 5.617 16.203 1 96.12 264 THR B C 1
ATOM 4168 O O . THR B 1 264 ? 16.281 4.719 17.047 1 96.12 264 THR B O 1
ATOM 4171 N N . ASN B 1 265 ? 15.172 5.602 15.398 1 97.31 265 ASN B N 1
ATOM 4172 C CA . ASN B 1 265 ? 14.242 4.477 15.375 1 97.31 265 ASN B CA 1
ATOM 4173 C C . ASN B 1 265 ? 13.891 4.074 13.945 1 97.31 265 ASN B C 1
ATOM 4175 O O . ASN B 1 265 ? 14.07 4.859 13.008 1 97.31 265 ASN B O 1
ATOM 4179 N N . ALA B 1 266 ? 13.367 2.879 13.797 1 98.25 266 ALA B N 1
ATOM 4180 C CA . ALA B 1 266 ? 13.109 2.279 12.492 1 98.25 266 ALA B CA 1
ATOM 4181 C C . ALA B 1 266 ? 12.047 3.068 11.727 1 98.25 266 ALA B C 1
ATOM 4183 O O . ALA B 1 266 ? 12.133 3.215 10.508 1 98.25 266 ALA B O 1
ATOM 4184 N N . GLY B 1 267 ? 11.023 3.541 12.461 1 98.44 267 GLY B N 1
ATOM 4185 C CA . GLY B 1 267 ? 9.977 4.324 11.836 1 98.44 267 GLY B CA 1
ATOM 4186 C C . GLY B 1 267 ? 10.492 5.555 11.117 1 98.44 267 GLY B C 1
ATOM 4187 O O . GLY B 1 267 ? 10.102 5.828 9.977 1 98.44 267 GLY B O 1
ATOM 4188 N N . ALA B 1 268 ? 11.414 6.262 11.789 1 98.25 268 ALA B N 1
ATOM 4189 C CA . ALA B 1 268 ? 12.016 7.441 11.18 1 98.25 268 ALA B CA 1
ATOM 4190 C C . ALA B 1 268 ? 12.781 7.078 9.914 1 98.25 268 ALA B C 1
ATOM 4192 O O . ALA B 1 268 ? 12.719 7.793 8.914 1 98.25 268 ALA B O 1
ATOM 4193 N N . VAL B 1 269 ? 13.461 5.961 9.922 1 98.69 269 VAL B N 1
ATOM 4194 C CA . VAL B 1 269 ? 14.289 5.559 8.789 1 98.69 269 VAL B CA 1
ATOM 4195 C C . VAL B 1 269 ? 13.398 5.254 7.586 1 98.69 269 VAL B C 1
ATOM 4197 O O . VAL B 1 269 ? 13.641 5.762 6.488 1 98.69 269 VAL B O 1
ATOM 4200 N N . VAL B 1 270 ? 12.336 4.473 7.793 1 98.69 270 VAL B N 1
ATOM 4201 C CA . VAL B 1 270 ? 11.547 4.059 6.637 1 98.69 270 VAL B CA 1
ATOM 4202 C C . VAL B 1 270 ? 10.734 5.242 6.113 1 98.69 270 VAL B C 1
ATOM 4204 O O . VAL B 1 270 ? 10.508 5.355 4.906 1 98.69 270 VAL B O 1
ATOM 4207 N N . LEU B 1 271 ? 10.312 6.148 6.953 1 98.69 271 LEU B N 1
ATOM 4208 C CA . LEU B 1 271 ? 9.609 7.348 6.523 1 98.69 271 LEU B CA 1
ATOM 4209 C C . LEU B 1 271 ? 10.516 8.242 5.691 1 98.69 271 LEU B C 1
ATOM 4211 O O . LEU B 1 271 ? 10.125 8.711 4.617 1 98.69 271 LEU B O 1
ATOM 4215 N N . ASN B 1 272 ? 11.695 8.469 6.203 1 98.81 272 ASN B N 1
ATOM 4216 C CA . ASN B 1 272 ? 12.609 9.352 5.484 1 98.81 272 ASN B CA 1
ATOM 4217 C C . ASN B 1 272 ? 13.148 8.688 4.219 1 98.81 272 ASN B C 1
ATOM 4219 O O . ASN B 1 272 ? 13.453 9.367 3.24 1 98.81 272 ASN B O 1
ATOM 4223 N N . ARG B 1 273 ? 13.234 7.367 4.211 1 98.81 273 ARG B N 1
ATOM 4224 C CA . ARG B 1 273 ? 13.555 6.66 2.979 1 98.81 273 ARG B CA 1
ATOM 4225 C C . ARG B 1 273 ? 12.516 6.934 1.897 1 98.81 273 ARG B C 1
ATOM 4227 O O . ARG B 1 273 ? 12.859 7.117 0.729 1 98.81 273 ARG B O 1
ATOM 4234 N N . ALA B 1 274 ? 11.266 6.926 2.283 1 98.81 274 ALA B N 1
ATOM 4235 C CA . ALA B 1 274 ? 10.172 7.246 1.367 1 98.81 274 ALA B CA 1
ATOM 4236 C C . ALA B 1 274 ? 10.328 8.656 0.804 1 98.81 274 ALA B C 1
ATOM 4238 O O . ALA B 1 274 ? 10.102 8.883 -0.386 1 98.81 274 ALA B O 1
ATOM 4239 N N . VAL B 1 275 ? 10.742 9.57 1.668 1 98.88 275 VAL B N 1
ATOM 4240 C CA . VAL B 1 275 ? 10.93 10.961 1.246 1 98.88 275 VAL B CA 1
ATOM 4241 C C . VAL B 1 275 ? 12.016 11.031 0.175 1 98.88 275 VAL B C 1
ATOM 4243 O O . VAL B 1 275 ? 11.812 11.625 -0.887 1 98.88 275 VAL B O 1
ATOM 4246 N N . VAL B 1 276 ? 13.109 10.414 0.435 1 98.94 276 VAL B N 1
ATOM 4247 C CA . VAL B 1 276 ? 14.211 10.422 -0.524 1 98.94 276 VAL B CA 1
ATOM 4248 C C . VAL B 1 276 ? 13.766 9.758 -1.827 1 98.94 276 VAL B C 1
ATOM 4250 O O . VAL B 1 276 ? 14.047 10.266 -2.916 1 98.94 276 VAL B O 1
ATOM 4253 N N . SER B 1 277 ? 13.039 8.68 -1.731 1 98.94 277 SER B N 1
ATOM 4254 C CA . SER B 1 277 ? 12.523 7.98 -2.904 1 98.94 277 SER B CA 1
ATOM 4255 C C . SER B 1 277 ? 11.617 8.891 -3.732 1 98.94 277 SER B C 1
ATOM 4257 O O . SER B 1 277 ? 11.727 8.93 -4.961 1 98.94 277 SER B O 1
ATOM 4259 N N . ALA B 1 278 ? 10.75 9.602 -3.076 1 98.94 278 ALA B N 1
ATOM 4260 C CA . ALA B 1 278 ? 9.828 10.508 -3.758 1 98.94 278 ALA B CA 1
ATOM 4261 C C . ALA B 1 278 ? 10.578 11.578 -4.535 1 98.94 278 ALA B C 1
ATOM 4263 O O . ALA B 1 278 ? 10.242 11.883 -5.68 1 98.94 278 ALA B O 1
ATOM 4264 N N . HIS B 1 279 ? 11.586 12.125 -3.902 1 98.94 279 HIS B N 1
ATOM 4265 C CA . HIS B 1 279 ? 12.352 13.172 -4.559 1 98.94 279 HIS B CA 1
ATOM 4266 C C . HIS B 1 279 ? 13.219 12.602 -5.68 1 98.94 279 HIS B C 1
ATOM 4268 O O . HIS B 1 279 ? 13.445 13.273 -6.691 1 98.94 279 HIS B O 1
ATOM 4274 N N . LEU B 1 280 ? 13.719 11.391 -5.512 1 98.94 280 LEU B N 1
ATOM 4275 C CA . LEU B 1 280 ? 14.43 10.727 -6.602 1 98.94 280 LEU B CA 1
ATOM 4276 C C . LEU B 1 280 ? 13.516 10.539 -7.809 1 98.94 280 LEU B C 1
ATOM 4278 O O . LEU B 1 280 ? 13.938 10.734 -8.945 1 98.94 280 LEU B O 1
ATOM 4282 N N . THR B 1 281 ? 12.258 10.156 -7.57 1 98.94 281 THR B N 1
ATOM 4283 C CA . THR B 1 281 ? 11.305 9.992 -8.664 1 98.94 281 THR B CA 1
ATOM 4284 C C . THR B 1 281 ? 11.125 11.305 -9.422 1 98.94 281 THR B C 1
ATOM 4286 O O . THR B 1 281 ? 11.094 11.312 -10.656 1 98.94 281 THR B O 1
ATOM 4289 N N . GLU B 1 282 ? 11 12.398 -8.672 1 98.81 282 GLU B N 1
ATOM 4290 C CA . GLU B 1 282 ? 10.898 13.703 -9.312 1 98.81 282 GLU B CA 1
ATOM 4291 C C . GLU B 1 282 ? 12.125 14 -10.172 1 98.81 282 GLU B C 1
ATOM 4293 O O . GLU B 1 282 ? 11.992 14.43 -11.32 1 98.81 282 GLU B O 1
ATOM 4298 N N . LEU B 1 283 ? 13.289 13.758 -9.617 1 98.81 283 LEU B N 1
ATOM 4299 C CA . LEU B 1 283 ? 14.539 14.062 -10.289 1 98.81 283 LEU B CA 1
ATOM 4300 C C . LEU B 1 283 ? 14.742 13.156 -11.5 1 98.81 283 LEU B C 1
ATOM 4302 O O . LEU B 1 283 ? 15.328 13.578 -12.508 1 98.81 283 LEU B O 1
ATOM 4306 N N . LEU B 1 284 ? 14.258 11.945 -11.43 1 98.75 284 LEU B N 1
ATOM 4307 C CA . LEU B 1 284 ? 14.25 11.062 -12.594 1 98.75 284 LEU B CA 1
ATOM 4308 C C . LEU B 1 284 ? 13.383 11.641 -13.703 1 98.75 284 LEU B C 1
ATOM 4310 O O . LEU B 1 284 ? 13.766 11.617 -14.875 1 98.75 284 LEU B O 1
ATOM 4314 N N . GLY B 1 285 ? 12.242 12.172 -13.32 1 97.75 285 GLY B N 1
ATOM 4315 C CA . GLY B 1 285 ? 11.312 12.742 -14.273 1 97.75 285 GLY B CA 1
ATOM 4316 C C . GLY B 1 285 ? 11.891 13.922 -15.039 1 97.75 285 GLY B C 1
ATOM 4317 O O . GLY B 1 285 ? 11.57 14.117 -16.219 1 97.75 285 GLY B O 1
ATOM 4318 N N . THR B 1 286 ? 12.773 14.68 -14.391 1 96.94 286 THR B N 1
ATOM 4319 C CA . THR B 1 286 ? 13.352 15.867 -15.016 1 96.94 286 THR B CA 1
ATOM 4320 C C . THR B 1 286 ? 14.648 15.523 -15.734 1 96.94 286 THR B C 1
ATOM 4322 O O . THR B 1 286 ? 15.211 16.359 -16.453 1 96.94 286 THR B O 1
ATOM 4325 N N . GLY B 1 287 ? 15.133 14.32 -15.531 1 97.38 287 GLY B N 1
ATOM 4326 C CA . GLY B 1 287 ? 16.375 13.906 -16.156 1 97.38 287 GLY B CA 1
ATOM 4327 C C . GLY B 1 287 ? 17.609 14.328 -15.383 1 97.38 287 GLY B C 1
ATOM 4328 O O . GLY B 1 287 ? 18.734 14.086 -15.812 1 97.38 287 GLY B O 1
ATOM 4329 N N . ALA B 1 288 ? 17.469 14.906 -14.156 1 98.25 288 ALA B N 1
ATOM 4330 C CA . ALA B 1 288 ? 18.578 15.359 -13.336 1 98.25 288 ALA B CA 1
ATOM 4331 C C . ALA B 1 288 ? 19.297 14.188 -12.68 1 98.25 288 ALA B C 1
ATOM 4333 O O . ALA B 1 288 ? 20.422 14.32 -12.203 1 98.25 288 ALA B O 1
ATOM 4334 N N . VAL B 1 289 ? 18.594 13.055 -12.602 1 98.56 289 VAL B N 1
ATOM 4335 C CA . VAL B 1 289 ? 19.109 11.805 -12.055 1 98.56 289 VAL B CA 1
ATOM 4336 C C . VAL B 1 289 ? 18.75 10.648 -12.992 1 98.56 289 VAL B C 1
ATOM 4338 O O . VAL B 1 289 ? 17.75 10.719 -13.719 1 98.56 289 VAL B O 1
ATOM 4341 N N . GLU B 1 290 ? 19.547 9.672 -13.047 1 98.31 290 GLU B N 1
ATOM 4342 C CA . GLU B 1 290 ? 19.281 8.43 -13.758 1 98.31 290 GLU B CA 1
ATOM 4343 C C . GLU B 1 290 ? 19.297 7.234 -12.805 1 98.31 290 GLU B C 1
ATOM 4345 O O . GLU B 1 290 ? 19.844 7.328 -11.703 1 98.31 290 GLU B O 1
ATOM 4350 N N . VAL B 1 291 ? 18.672 6.223 -13.227 1 98.06 291 VAL B N 1
ATOM 4351 C CA . VAL B 1 291 ? 18.656 5.008 -12.414 1 98.06 291 VAL B CA 1
ATOM 4352 C C . VAL B 1 291 ? 19.062 3.812 -13.273 1 98.06 291 VAL B C 1
ATOM 4354 O O . VAL B 1 291 ? 18.734 3.746 -14.453 1 98.06 291 VAL B O 1
ATOM 4357 N N . ARG B 1 292 ? 19.844 2.906 -12.711 1 97.25 292 ARG B N 1
ATOM 4358 C CA . ARG B 1 292 ? 20.25 1.669 -13.375 1 97.25 292 ARG B CA 1
ATOM 4359 C C . ARG B 1 292 ? 20.359 0.525 -12.367 1 97.25 292 ARG B C 1
ATOM 4361 O O . ARG B 1 292 ? 20.406 0.757 -11.156 1 97.25 292 ARG B O 1
ATOM 4368 N N . VAL B 1 293 ? 20.359 -0.666 -12.875 1 98.25 293 VAL B N 1
ATOM 4369 C CA . VAL B 1 293 ? 20.609 -1.842 -12.047 1 98.25 293 VAL B CA 1
ATOM 4370 C C . VAL B 1 293 ? 22.078 -2.264 -12.203 1 98.25 293 VAL B C 1
ATOM 4372 O O . VAL B 1 293 ? 22.547 -2.484 -13.32 1 98.25 293 VAL B O 1
ATOM 4375 N N . ALA B 1 294 ? 22.75 -2.242 -11.125 1 97.38 294 ALA B N 1
ATOM 4376 C CA . ALA B 1 294 ? 24.141 -2.678 -11.086 1 97.38 294 ALA B CA 1
ATOM 4377 C C . ALA B 1 294 ? 24.422 -3.5 -9.828 1 97.38 294 ALA B C 1
ATOM 4379 O O . ALA B 1 294 ? 24.062 -3.098 -8.719 1 97.38 294 ALA B O 1
ATOM 4380 N N . ASP B 1 295 ? 25.031 -4.691 -10.016 1 96.88 295 ASP B N 1
ATOM 4381 C CA . ASP B 1 295 ? 25.406 -5.57 -8.914 1 96.88 295 ASP B CA 1
ATOM 4382 C C . ASP B 1 295 ? 24.188 -5.91 -8.047 1 96.88 295 ASP B C 1
ATOM 4384 O O . ASP B 1 295 ? 24.266 -5.883 -6.82 1 96.88 295 ASP B O 1
ATOM 4388 N N . ASN B 1 296 ? 23.078 -6.094 -8.656 1 98.06 296 ASN B N 1
ATOM 4389 C CA . ASN B 1 296 ? 21.828 -6.504 -8.039 1 98.06 296 ASN B CA 1
ATOM 4390 C C . ASN B 1 296 ? 21.297 -5.434 -7.09 1 98.06 296 ASN B C 1
ATOM 4392 O O . ASN B 1 296 ? 20.703 -5.754 -6.051 1 98.06 296 ASN B O 1
ATOM 4396 N N . ARG B 1 297 ? 21.625 -4.203 -7.41 1 97.62 297 ARG B N 1
ATOM 4397 C CA . ARG B 1 297 ? 21.141 -3.051 -6.664 1 97.62 297 ARG B CA 1
ATOM 4398 C C . ARG B 1 297 ? 20.547 -2.002 -7.602 1 97.62 297 ARG B C 1
ATOM 4400 O O . ARG B 1 297 ? 20.938 -1.905 -8.766 1 97.62 297 ARG B O 1
ATOM 4407 N N . LEU B 1 298 ? 19.562 -1.304 -7.176 1 98.12 298 LEU B N 1
ATOM 4408 C CA . LEU B 1 298 ? 19.047 -0.132 -7.871 1 98.12 298 LEU B CA 1
ATOM 4409 C C . LEU B 1 298 ? 19.891 1.102 -7.566 1 98.12 298 LEU B C 1
ATOM 4411 O O . LEU B 1 298 ? 19.891 1.59 -6.434 1 98.12 298 LEU B O 1
ATOM 4415 N N . ILE B 1 299 ? 20.594 1.626 -8.547 1 98.38 299 ILE B N 1
ATOM 4416 C CA . ILE B 1 299 ? 21.594 2.668 -8.32 1 98.38 299 ILE B CA 1
ATOM 4417 C C . ILE B 1 299 ? 21.156 3.959 -9.008 1 98.38 299 ILE B C 1
ATOM 4419 O O . ILE B 1 299 ? 20.875 3.969 -10.203 1 98.38 299 ILE B O 1
ATOM 4423 N N . PHE B 1 300 ? 21.078 4.996 -8.242 1 98.69 300 PHE B N 1
ATOM 4424 C CA . PHE B 1 300 ? 20.812 6.328 -8.758 1 98.69 300 PHE B CA 1
ATOM 4425 C C . PHE B 1 300 ? 22.109 7.102 -8.977 1 98.69 300 PHE B C 1
ATOM 4427 O O . PHE B 1 300 ? 23 7.086 -8.125 1 98.69 300 PHE B O 1
ATOM 4434 N N . THR B 1 301 ? 22.172 7.734 -10.102 1 98.25 301 THR B N 1
ATOM 4435 C CA . THR B 1 301 ? 23.422 8.398 -10.469 1 98.25 301 THR B CA 1
ATOM 4436 C C . THR B 1 301 ? 23.141 9.711 -11.195 1 98.25 301 THR B C 1
ATOM 4438 O O . THR B 1 301 ? 22.031 9.914 -11.719 1 98.25 301 THR B O 1
ATOM 4441 N N . ALA B 1 302 ? 24.078 10.594 -11.086 1 96.31 302 ALA B N 1
ATOM 4442 C CA . ALA B 1 302 ? 24.016 11.773 -11.945 1 96.31 302 ALA B CA 1
ATOM 4443 C C . ALA B 1 302 ? 24.125 11.375 -13.414 1 96.31 302 ALA B C 1
ATOM 4445 O O . ALA B 1 302 ? 24.766 10.383 -13.758 1 96.31 302 ALA B O 1
ATOM 4446 N N . PRO B 1 303 ? 23.422 12.195 -14.156 1 92.06 303 PRO B N 1
ATOM 4447 C CA . PRO B 1 303 ? 23.5 11.867 -15.586 1 92.06 303 PRO B CA 1
ATOM 4448 C C . PRO B 1 303 ? 24.938 11.938 -16.125 1 92.06 303 PRO B C 1
ATOM 4450 O O . PRO B 1 303 ? 25.734 12.734 -15.648 1 92.06 303 PRO B O 1
ATOM 4453 N N . ARG B 1 304 ? 25.188 11.023 -16.953 1 78.69 304 ARG B N 1
ATOM 4454 C CA . ARG B 1 304 ? 26.469 11.07 -17.641 1 78.69 304 ARG B CA 1
ATOM 4455 C C . ARG B 1 304 ? 26.562 12.266 -18.578 1 78.69 304 ARG B C 1
ATOM 4457 O O . ARG B 1 304 ? 25.578 12.602 -19.25 1 78.69 304 ARG B O 1
ATOM 4464 N N . ALA B 1 305 ? 27.578 13.086 -18.297 1 57.53 305 ALA B N 1
ATOM 4465 C CA . ALA B 1 305 ? 27.781 14.195 -19.234 1 57.53 305 ALA B CA 1
ATOM 4466 C C . ALA B 1 305 ? 27.797 13.711 -20.672 1 57.53 305 ALA B C 1
ATOM 4468 O O . ALA B 1 305 ? 28.266 12.609 -20.969 1 57.53 305 ALA B O 1
#

Secondary structure (DSSP, 8-state):
------PPEEEETTEEEE-SSS-EEEEE-SSSEEEEE---SSHHHHHHHHHHHHHTT-EEEEEE-SS--HHHHTTHHHHHHH-TT-EEEE-HHHHHHHHSTTHHHHHHHTSSPPGGG-STTT-PPP--EEE----EEEEETTEEEEEEE-TTSSSS-EEEEETTEEEEEEEEE-HHHHHH-SS---S-HHHHHHHHHHHHT-SS--EEEEEES--BS-HHHHHHHHHHHHHHHHHHHHHHHHH--B-HHHHHHHHHHHHT----SHHHHHHHHHHHHHHHHHHHHHTSSEEEEETTEEEEEPPP-/------PPEEEETTEEEE-SSS-EEEEE-SSSEEEEE---SSHHHHHHHHHHHHHTT-EEEEEE-SS--HHHHTTHHHHHHH-TT-EEEE-HHHHHHHHSTTHHHHHHHTSSPPGGG-STTT-PPP--EEE----EEEEETTEEEEEEE-TTSSSS-EEEEETTEEEEEEEEE-HHHHHH-SS---S-HHHHHHHHHHHHT-SS--EEEEEES--BS-HHHHHHHHHHHHHHHHHHHHHHHHH--B-HHHHHHHHHHHHT----SHHHHHHHHHHHHHHHHHHHHHTSSEEEEETTEEEEEPPP-

pLDDT: mean 96.44, std 8.25, range [29.62, 98.94]

Sequence (610 aa):
MTSQTSALVPLVPGVHFLPAAVHSVVVEDGRGGALLIDTGLDDSHARKLLRALEAAKLTPTAILNTHSHADHHGGNAFLLKRFPELEVYAPPLEAAIINHPILEPLSLFGAWPPRDLQTKFLLAPPSPARPLPELGRVSLGGVEVELLDVAGHAAQMYAVQLGDVLYAADALFGPDALAKHPLTFCADSRSQKAAAASLGALTGVRVVLPGHGEPSEDLAGLVAANLAAYTHTTQAVLEAVQAGAGTVDELLARVCVLLGVQMTNAGAVVLNRAVVSAHLTELLGTGAVEVRVADNRLIFTAPRAMTSQTSALVPLVPGVHFLPAAVHSVVVEDGRGGALLIDTGLDDSHARKLLRALEAAKLTPTAILNTHSHADHHGGNAFLLKRFPELEVYAPPLEAAIINHPILEPLSLFGAWPPRDLQTKFLLAPPSPARPLPELGRVSLGGVEVELLDVAGHAAQMYAVQLGDVLYAADALFGPDALAKHPLTFCADSRSQKAAAASLGALTGVRVVLPGHGEPSEDLAGLVAANLAAYTHTTQAVLEAVQAGAGTVDELLARVCVLLGVQMTNAGAVVLNRAVVSAHLTELLGTGAVEVRVADNRLIFTAPRA

InterPro domains:
  IPR001279 Metallo-beta-lactamase [PF00753] (21-202)
  IPR001279 Metallo-beta-lactamase [SM00849] (21-212)
  IPR036866 Ribonuclease Z/Hydroxyacylglutathione hydrolase-like [G3DSA:3.60.15.10] (15-280)
  IPR036866 Ribonuclease Z/Hydroxyacylglutathione hydrolase-like [SSF56281] (8-256)
  IPR050855 Metallo-beta-lactamase type 2-like [PTHR42951] (24-255)

Radius of gyration: 25.31 Å; Cα contacts (8 Å, |Δi|>4): 1418; chains: 2; bounding box: 57×70×78 Å

Organism: Deinococcus geothermalis (strain DSM 11300 / CIP 105573 / AG-3a) (NCBI:txid319795)